Protein AF-A0A317XK92-F1 (afdb_monomer_lite)

Secondary structure (DSSP, 8-state):
----------------------------------------SSPPEETTS----SSS--HHHHHHHHTS--SEE-HHHHHHHH-SS-SSEE-HHHHHHHTTTTSHHHHHTSSSHHHHHHHHHHHHHHHHHHH-SSSSSSEEHHHHHHH-GGGS---TTS-TTSS---S-HHHHHIIIIIHHHS-STTTSSTTT--SHHHHHHHTTHHHHHHHHHHHHHHHHTPPPHHHHHHHHHHHHHHTPPP--TTGGGS-HHHHHHHHHHHHHHHTHHHHHHHT-SEEEEEETTEEEEEE-----PPP----TTS--SSPPPP-------------PPPPBTB-S--TT--HHHHHHHHHHHHHHHHHSPPTT-STTTTPPP-SHHHHTSTT--S-------------

Radius of gyration: 37.72 Å; chains: 1; bounding box: 77×84×161 Å

Organism: NCBI:txid1882483

InterPro domains:
  IPR002048 EF-hand domain [PF13499] (75-146)
  IPR002048 EF-hand domain [PS50222] (119-154)
  IPR002048 EF-hand domain [SM00054] (74-102)
  IPR002048 EF-hand domain [SM00054] (123-151)
  IPR002048 EF-hand domain [cd00051] (78-147)
  IPR011992 EF-hand domain pair [SSF47473] (63-146)
  IPR018247 EF-Hand 1, calcium-binding site [PS00018] (83-95)
  IPR018247 EF-Hand 1, calcium-binding site [PS00018] (132-144)
  IPR040250 Nucleobindin [PTHR19237] (43-331)
  IPR060466 SSP120-like, C-terminal domain [PF27909] (170-225)

Foldseek 3Di:
DDDDDDDDDDDDDDDDPPPPPPPPPPPPPPDPCPPFFDLPQFFAAEPPDDGDGPVPFFLLRVLCCQAVVHSYDYLLVSVVVLCPVVPQKHALVSLQQSFCLPPPVVCVPQPDVVSSVVVSVVQLVVLCVQQVPPPPSIHGSVSSNVSPRNSRDDDVVRPSVNTHDDDQPVVSCCRNPCVGQVVDPVCPDPVNQDDPSSVVCVVCVVVSVQVVQQVVCVVVVFDHPVVLVVQCVVCVVVVHHDDTPVNVVDDPVRNVVVVVVVVVVVCDDVNVQVPDQWDWDQDPVGIDIDGDDDDDDDDDDDPPVRHRPDDDDDDDDDDDDDDDDDDDDQQPPADQDDPPADPVNSVVQLVVLLVLLVVDDAALDDPCNPPDQDHSNSCNHHPRDSDDDPPPPDPPDDD

pLDDT: mean 70.02, std 20.14, range [25.73, 97.5]

Sequence (399 aa):
MALTTMRSRTSSPWLVLALLLVATASLPRTSAHEHGGELNEEPAEVAGYTPTDLEHESYIQRHMRTEHHIMAFNLGSAFALHDLDRNGILDRSEIEAIYGVHHSESKKHSANHEVHDEKANKIVAEVLRVMDKNGDGYVTKQEFIDAGPDGLPLFKEFNINSLGHHYDEESEFFVHHEEVYHNTPETQTDEAYNHKEDQEHFAKHSKIEEEEERRERKAEGLPTIEEDARLRKEAEARGEKYVSPYDAQLSDEEQKKAQIEHDLAQMGNAVREAEASQHVFKTPSGEHVVKEEQILFQDQEVDASGKPAHPAPGSSGATGTDAKSASEALPQGVADRVPGETEEGRRQRLMAAKEEASRRPSYGKGNKGFAYPKDDADRLKTGAPYKVSISTNRVDLFV

Structure (mmCIF, N/CA/C/O backbone):
data_AF-A0A317XK92-F1
#
_entry.id   AF-A0A317XK92-F1
#
loop_
_atom_site.group_PDB
_atom_site.id
_atom_site.type_symbol
_atom_site.label_atom_id
_atom_site.label_alt_id
_atom_site.label_comp_id
_atom_site.label_asym_id
_atom_site.label_entity_id
_atom_site.label_seq_id
_atom_site.pdbx_PDB_ins_code
_atom_site.Cartn_x
_atom_site.Cartn_y
_atom_site.Cartn_z
_atom_site.occupancy
_atom_site.B_iso_or_equiv
_atom_site.auth_seq_id
_atom_site.auth_comp_id
_atom_site.auth_asym_id
_atom_site.auth_atom_id
_atom_site.pdbx_PDB_model_num
ATOM 1 N N . MET A 1 1 ? 35.524 28.808 -84.044 1.00 39.16 1 MET A N 1
ATOM 2 C CA . MET A 1 1 ? 36.850 29.411 -83.753 1.00 39.16 1 MET A CA 1
ATOM 3 C C . MET A 1 1 ? 36.924 29.683 -82.253 1.00 39.16 1 MET A C 1
ATOM 5 O O . MET A 1 1 ? 35.857 29.958 -81.736 1.00 39.16 1 MET A O 1
ATOM 9 N N . ALA A 1 2 ? 38.111 29.596 -81.621 1.00 38.53 2 ALA A N 1
ATOM 10 C CA . ALA A 1 2 ? 38.470 30.033 -80.242 1.00 38.53 2 ALA A CA 1
ATOM 11 C C . ALA A 1 2 ? 37.451 29.736 -79.096 1.00 38.53 2 ALA A C 1
ATOM 13 O O . ALA A 1 2 ? 36.353 30.271 -79.100 1.00 38.53 2 ALA A O 1
ATOM 14 N N . LEU A 1 3 ? 37.683 28.902 -78.070 1.00 39.09 3 LEU A N 1
ATOM 15 C CA . LEU A 1 3 ? 38.906 28.401 -77.403 1.00 39.09 3 LEU A CA 1
ATOM 16 C C . LEU A 1 3 ? 39.656 29.476 -76.574 1.00 39.09 3 LEU A C 1
ATOM 18 O O . LEU A 1 3 ? 39.927 30.551 -77.097 1.00 39.09 3 LEU A O 1
ATOM 22 N N . THR A 1 4 ? 40.037 29.117 -75.331 1.00 41.81 4 THR A N 1
ATOM 23 C CA . THR A 1 4 ? 40.885 29.865 -74.355 1.00 41.81 4 THR A CA 1
ATOM 24 C C . THR A 1 4 ? 40.114 30.933 -73.540 1.00 41.81 4 THR A C 1
ATOM 26 O O . THR A 1 4 ? 39.594 31.870 -74.127 1.00 41.81 4 THR A O 1
ATOM 29 N N . THR A 1 5 ? 39.843 30.841 -72.222 1.00 46.81 5 THR A N 1
ATOM 30 C CA . THR A 1 5 ? 40.627 30.495 -70.996 1.00 46.81 5 THR A CA 1
ATOM 31 C C . THR A 1 5 ? 41.506 31.643 -70.470 1.00 46.81 5 THR A C 1
ATOM 33 O O . THR A 1 5 ? 42.410 32.049 -71.181 1.00 46.81 5 THR A O 1
ATOM 36 N N . MET A 1 6 ? 41.337 32.083 -69.203 1.00 45.22 6 MET A N 1
ATOM 37 C CA . MET A 1 6 ? 42.409 32.158 -68.170 1.00 45.22 6 MET A CA 1
ATOM 38 C C . MET A 1 6 ? 41.981 32.791 -66.821 1.00 45.22 6 MET A C 1
ATOM 40 O O . MET A 1 6 ? 40.926 33.402 -66.701 1.00 45.22 6 MET A O 1
ATOM 44 N N . ARG A 1 7 ? 42.821 32.577 -65.790 1.00 49.84 7 ARG A N 1
ATOM 45 C CA . ARG A 1 7 ? 42.700 33.028 -64.384 1.00 49.84 7 ARG A CA 1
ATOM 46 C C . ARG A 1 7 ? 43.635 34.208 -64.058 1.00 49.84 7 ARG A C 1
ATOM 48 O O . ARG A 1 7 ? 44.762 34.236 -64.543 1.00 49.84 7 ARG A O 1
ATOM 55 N N . SER A 1 8 ? 43.263 34.978 -63.037 1.00 48.78 8 SER A N 1
ATOM 56 C CA . SER A 1 8 ? 44.132 35.670 -62.057 1.00 48.78 8 SER A CA 1
ATOM 57 C C . SER A 1 8 ? 43.429 35.541 -60.677 1.00 48.78 8 SER A C 1
ATOM 59 O O . SER A 1 8 ? 42.204 35.562 -60.647 1.00 48.78 8 SER A O 1
ATOM 61 N N . ARG A 1 9 ? 44.014 35.227 -59.502 1.00 46.34 9 ARG A N 1
ATOM 62 C CA . ARG A 1 9 ? 45.386 35.281 -58.928 1.00 46.34 9 ARG A CA 1
ATOM 63 C C . ARG A 1 9 ? 45.874 36.733 -58.742 1.00 46.34 9 ARG A C 1
ATOM 65 O O . ARG A 1 9 ? 46.061 37.393 -59.750 1.00 46.34 9 ARG A O 1
ATOM 72 N N . THR A 1 10 ? 46.150 37.285 -57.553 1.00 40.97 10 THR A N 1
ATOM 73 C CA . THR A 1 10 ? 46.150 36.831 -56.128 1.00 40.97 10 THR A CA 1
ATOM 74 C C . THR A 1 10 ? 45.203 37.750 -55.285 1.00 40.97 10 THR A C 1
ATOM 76 O O . THR A 1 10 ? 44.350 38.379 -55.896 1.00 40.97 10 THR A O 1
ATOM 79 N N . SER A 1 11 ? 45.172 37.884 -53.942 1.00 39.41 11 SER A N 1
ATOM 80 C CA . SER A 1 11 ? 46.027 37.411 -52.824 1.00 39.41 11 SER A CA 1
ATOM 81 C C . SER A 1 11 ? 45.291 37.416 -51.464 1.00 39.41 11 SER A C 1
ATOM 83 O O . SER A 1 11 ? 44.433 38.259 -51.231 1.00 39.41 11 SER A O 1
ATOM 85 N N . SER A 1 12 ? 45.726 36.557 -50.537 1.00 41.78 12 SER A N 1
ATOM 86 C CA . SER A 1 12 ? 45.699 36.777 -49.068 1.00 41.78 12 SER A CA 1
ATOM 87 C C . SER A 1 12 ? 47.101 37.277 -48.620 1.00 41.78 12 SER A C 1
ATOM 89 O O . SER A 1 12 ? 47.974 37.328 -49.494 1.00 41.78 12 SER A O 1
ATOM 91 N N . PRO A 1 13 ? 47.410 37.570 -47.332 1.00 49.53 13 PRO A N 1
ATOM 92 C CA . PRO A 1 13 ? 46.566 37.563 -46.123 1.00 49.53 13 PRO A CA 1
ATOM 93 C C . PRO A 1 13 ? 46.707 38.814 -45.218 1.00 49.53 13 PRO A C 1
ATOM 95 O O . PRO A 1 13 ? 47.784 39.392 -45.123 1.00 49.53 13 PRO A O 1
ATOM 98 N N . TRP A 1 14 ? 45.675 39.149 -44.435 1.00 41.34 14 TRP A N 1
ATOM 99 C CA . TRP A 1 14 ? 45.835 39.923 -43.191 1.00 41.34 14 TRP A CA 1
ATOM 100 C C . TRP A 1 14 ? 44.927 39.349 -42.101 1.00 41.34 14 TRP A C 1
ATOM 102 O O . TRP A 1 14 ? 43.723 39.204 -42.308 1.00 41.34 14 TRP A O 1
ATOM 112 N N . LEU A 1 15 ? 45.509 39.012 -40.947 1.00 44.22 15 LEU A N 1
ATOM 113 C CA . LEU A 1 15 ? 44.744 38.690 -39.745 1.00 44.22 15 LEU A CA 1
ATOM 114 C C . LEU A 1 15 ? 44.159 39.987 -39.176 1.00 44.22 15 LEU A C 1
ATOM 116 O O . LEU A 1 15 ? 44.889 40.962 -39.002 1.00 44.22 15 LEU A O 1
ATOM 120 N N . VAL A 1 16 ? 42.887 39.958 -38.783 1.00 46.53 16 VAL A N 1
ATOM 121 C CA . VAL A 1 16 ? 42.349 40.893 -37.788 1.00 46.53 16 VAL A CA 1
ATOM 122 C C . VAL A 1 16 ? 41.988 40.076 -36.555 1.00 46.53 16 VAL A C 1
ATOM 124 O O . VAL A 1 16 ? 41.045 39.288 -36.563 1.00 46.53 16 VAL A O 1
ATOM 127 N N . LEU A 1 17 ? 42.799 40.230 -35.510 1.00 46.03 17 LEU A N 1
ATOM 128 C CA . LEU A 1 17 ? 42.672 39.522 -34.240 1.00 46.03 17 LEU A CA 1
ATOM 129 C C . LEU A 1 17 ? 41.509 40.109 -33.422 1.00 46.03 17 LEU A C 1
ATOM 131 O O . LEU A 1 17 ? 41.712 40.955 -32.553 1.00 46.03 17 LEU A O 1
ATOM 135 N N . ALA A 1 18 ? 40.287 39.656 -33.688 1.00 40.69 18 ALA A N 1
ATOM 136 C CA . ALA A 1 18 ? 39.121 39.972 -32.866 1.00 40.69 18 ALA A CA 1
ATOM 137 C C . ALA A 1 18 ? 39.044 39.020 -31.656 1.00 40.69 18 ALA A C 1
ATOM 139 O O . ALA A 1 18 ? 38.185 38.142 -31.600 1.00 40.69 18 ALA A O 1
ATOM 140 N N . LEU A 1 19 ? 39.961 39.177 -30.691 1.00 40.81 19 LEU A N 1
ATOM 141 C CA . LEU A 1 19 ? 39.950 38.426 -29.426 1.00 40.81 19 LEU A CA 1
ATOM 142 C C . LEU A 1 19 ? 38.844 38.957 -28.497 1.00 40.81 19 LEU A C 1
ATOM 144 O O . LEU A 1 19 ? 39.102 39.581 -27.469 1.00 40.81 19 LEU A O 1
ATOM 148 N N . LEU A 1 20 ? 37.591 38.752 -28.899 1.00 38.56 20 LEU A N 1
ATOM 149 C CA . LEU A 1 20 ? 36.427 39.177 -28.139 1.00 38.56 20 LEU A CA 1
ATOM 150 C C . LEU A 1 20 ? 36.193 38.163 -27.015 1.00 38.56 20 LEU A C 1
ATOM 152 O O . LEU A 1 20 ? 35.579 37.115 -27.212 1.00 38.56 20 LEU A O 1
ATOM 156 N N . LEU A 1 21 ? 36.734 38.483 -25.837 1.00 41.72 21 LEU A N 1
ATOM 157 C CA . LEU A 1 21 ? 36.486 37.775 -24.584 1.00 41.72 21 LEU A CA 1
ATOM 158 C C . LEU A 1 21 ? 34.999 37.899 -24.221 1.00 41.72 21 LEU A C 1
ATOM 160 O O . LEU A 1 21 ? 34.595 38.763 -23.444 1.00 41.72 21 LEU A O 1
ATOM 164 N N . VAL A 1 22 ? 34.176 37.015 -24.789 1.00 42.38 22 VAL A N 1
ATOM 165 C CA . VAL A 1 22 ? 32.838 36.735 -24.270 1.00 42.38 22 VAL A CA 1
ATOM 166 C C . VAL A 1 22 ? 33.040 35.995 -22.955 1.00 42.38 22 VAL A C 1
ATOM 168 O O . VAL A 1 22 ? 33.073 34.769 -22.902 1.00 42.38 22 VAL A O 1
ATOM 171 N N . ALA A 1 23 ? 33.224 36.768 -21.887 1.00 40.28 23 ALA A N 1
ATOM 172 C CA . ALA A 1 23 ? 33.078 36.271 -20.537 1.00 40.28 23 ALA A CA 1
ATOM 173 C C . ALA A 1 23 ? 31.611 35.862 -20.368 1.00 40.28 23 ALA A C 1
ATOM 175 O O . ALA A 1 23 ? 30.759 36.681 -20.021 1.00 40.28 23 ALA A O 1
ATOM 176 N N . THR A 1 24 ? 31.313 34.593 -20.651 1.00 42.81 24 THR A N 1
ATOM 177 C CA . THR A 1 24 ? 30.072 33.945 -20.237 1.00 42.81 24 THR A CA 1
ATOM 178 C C . THR A 1 24 ? 30.098 33.856 -18.719 1.00 42.81 24 THR A C 1
ATOM 180 O O . THR A 1 24 ? 30.455 32.832 -18.139 1.00 42.81 24 THR A O 1
ATOM 183 N N . ALA A 1 25 ? 29.760 34.969 -18.070 1.00 38.31 25 ALA A N 1
ATOM 184 C CA . ALA A 1 25 ? 29.325 34.957 -16.694 1.00 38.31 25 ALA A CA 1
ATOM 185 C C . ALA A 1 25 ? 28.071 34.086 -16.662 1.00 38.31 25 ALA A C 1
ATOM 187 O O . ALA A 1 25 ? 26.984 34.535 -17.034 1.00 38.31 25 ALA A O 1
ATOM 188 N N . SER A 1 26 ? 28.251 32.823 -16.278 1.00 44.94 26 SER A N 1
ATOM 189 C CA . SER A 1 26 ? 27.166 31.924 -15.918 1.00 44.94 26 SER A CA 1
ATOM 190 C C . SER A 1 26 ? 26.496 32.502 -14.680 1.00 44.94 26 SER A C 1
ATOM 192 O O . SER A 1 26 ? 26.807 32.122 -13.554 1.00 44.94 26 SER A O 1
ATOM 194 N N . LEU A 1 27 ? 25.608 33.474 -14.902 1.00 38.12 27 LEU A N 1
ATOM 195 C CA . LEU A 1 27 ? 24.597 33.847 -13.931 1.00 38.12 27 LEU A CA 1
ATOM 196 C C . LEU A 1 27 ? 23.916 32.535 -13.537 1.00 38.12 27 LEU A C 1
ATOM 198 O O . LEU A 1 27 ? 23.378 31.870 -14.432 1.00 38.12 27 LEU A O 1
ATOM 202 N N . PRO A 1 28 ? 23.970 32.116 -12.260 1.00 37.62 28 PRO A N 1
ATOM 203 C CA . PRO A 1 28 ? 23.174 30.982 -11.846 1.00 37.62 28 PRO A CA 1
ATOM 204 C C . PRO A 1 28 ? 21.730 31.332 -12.185 1.00 37.62 28 PRO A C 1
ATOM 206 O O . PRO A 1 28 ? 21.243 32.409 -11.827 1.00 37.62 28 PRO A O 1
ATOM 209 N N . ARG A 1 29 ? 21.047 30.441 -12.909 1.00 35.25 29 ARG A N 1
ATOM 210 C CA . ARG A 1 29 ? 19.592 30.491 -12.916 1.00 35.25 29 ARG A CA 1
ATOM 211 C C . ARG A 1 29 ? 19.187 30.248 -11.474 1.00 35.25 29 ARG A C 1
ATOM 213 O O . ARG A 1 29 ? 19.297 29.129 -10.989 1.00 35.25 29 ARG A O 1
ATOM 220 N N . THR A 1 30 ? 18.743 31.300 -10.799 1.00 33.91 30 THR A N 1
ATOM 221 C CA . THR A 1 30 ? 17.835 31.144 -9.674 1.00 33.91 30 THR A CA 1
ATOM 222 C C . THR A 1 30 ? 16.563 30.560 -10.269 1.00 33.91 30 THR A C 1
ATOM 224 O O . THR A 1 30 ? 15.698 31.302 -10.744 1.00 33.91 30 THR A O 1
ATOM 227 N N . SER A 1 31 ? 16.496 29.231 -10.337 1.00 35.94 31 SER A N 1
ATOM 228 C CA . SER A 1 31 ? 15.218 28.547 -10.458 1.00 35.94 31 SER A CA 1
ATOM 229 C C . SER A 1 31 ? 14.307 29.124 -9.379 1.00 35.94 31 SER A C 1
ATOM 231 O O . SER A 1 31 ? 14.748 29.345 -8.247 1.00 35.94 31 SER A O 1
ATOM 233 N N . ALA A 1 32 ? 13.051 29.401 -9.722 1.00 29.67 32 ALA A N 1
ATOM 234 C CA . ALA A 1 32 ? 12.052 29.441 -8.669 1.00 29.67 32 ALA A CA 1
ATOM 235 C C . ALA A 1 32 ? 12.095 28.059 -8.005 1.00 29.67 32 ALA A C 1
ATOM 237 O O . ALA A 1 32 ? 12.133 27.054 -8.716 1.00 29.67 32 ALA A O 1
ATOM 238 N N . HIS A 1 33 ? 12.178 28.016 -6.677 1.00 31.58 33 HIS A N 1
ATOM 239 C CA . HIS A 1 33 ? 12.138 26.759 -5.942 1.00 31.58 33 HIS A CA 1
ATOM 240 C C . HIS A 1 33 ? 10.698 26.235 -5.948 1.00 31.58 33 HIS A C 1
ATOM 242 O O . HIS A 1 33 ? 9.940 26.415 -5.000 1.00 31.58 33 HIS A O 1
ATOM 248 N N . GLU A 1 34 ? 10.327 25.629 -7.070 1.00 31.78 34 GLU A N 1
ATOM 249 C CA . GLU A 1 34 ? 9.269 24.633 -7.143 1.00 31.78 34 GLU A CA 1
ATOM 250 C C . GLU A 1 34 ? 9.804 23.414 -6.381 1.00 31.78 34 GLU A C 1
ATOM 252 O O . GLU A 1 34 ? 10.630 22.662 -6.896 1.00 31.78 34 GLU A O 1
ATOM 257 N N . HIS A 1 35 ? 9.441 23.311 -5.098 1.00 33.00 35 HIS A N 1
ATOM 258 C CA . HIS A 1 35 ? 9.853 22.224 -4.207 1.00 33.00 35 HIS A CA 1
ATOM 259 C C . HIS A 1 35 ? 9.080 20.944 -4.552 1.00 33.00 35 HIS A C 1
ATOM 261 O O . HIS A 1 35 ? 8.250 20.471 -3.784 1.00 33.00 35 HIS A O 1
ATOM 267 N N . GLY A 1 36 ? 9.355 20.382 -5.730 1.00 34.69 36 GLY A N 1
ATOM 268 C CA . GLY A 1 36 ? 9.019 18.991 -5.993 1.00 34.69 36 GLY A CA 1
ATOM 269 C C . GLY A 1 36 ? 9.806 18.108 -5.027 1.00 34.69 36 GLY A C 1
ATOM 270 O O . GLY A 1 36 ? 11.025 18.250 -4.937 1.00 34.69 36 GLY A O 1
ATOM 271 N N . GLY A 1 37 ? 9.116 17.237 -4.292 1.00 39.44 37 GLY A N 1
ATOM 272 C CA . GLY A 1 37 ? 9.767 16.262 -3.426 1.00 39.44 37 GLY A CA 1
ATOM 273 C C . GLY A 1 37 ? 10.653 15.325 -4.242 1.00 39.44 37 GLY A C 1
ATOM 274 O O . GLY A 1 37 ? 10.183 14.700 -5.195 1.00 39.44 37 GLY A O 1
ATOM 275 N N . GLU A 1 38 ? 11.934 15.232 -3.880 1.00 41.78 38 GLU A N 1
ATOM 276 C CA . GLU A 1 38 ? 12.875 14.281 -4.478 1.00 41.78 38 GLU A CA 1
ATOM 277 C C . GLU A 1 38 ? 12.538 12.857 -3.999 1.00 41.78 38 GLU A C 1
ATOM 279 O O . GLU A 1 38 ? 13.176 12.303 -3.104 1.00 41.78 38 GLU A O 1
ATOM 284 N N . LEU A 1 39 ? 11.545 12.230 -4.647 1.00 51.50 39 LEU A N 1
ATOM 285 C CA . LEU A 1 39 ? 11.563 10.777 -4.827 1.00 51.50 39 LEU A CA 1
ATOM 286 C C . LEU A 1 39 ? 12.951 10.396 -5.350 1.00 51.50 39 LEU A C 1
ATOM 288 O O . LEU A 1 39 ? 13.428 11.027 -6.292 1.00 51.50 39 LEU A O 1
ATOM 292 N N . ASN A 1 40 ? 13.571 9.363 -4.772 1.00 54.66 40 ASN A N 1
ATOM 293 C CA . ASN A 1 40 ? 14.912 8.918 -5.162 1.00 54.66 40 ASN A CA 1
ATOM 294 C C . ASN A 1 40 ? 15.031 8.820 -6.699 1.00 54.66 40 ASN A C 1
ATOM 296 O O . ASN A 1 40 ? 14.363 7.984 -7.315 1.00 54.66 40 ASN A O 1
ATOM 300 N N . GLU A 1 41 ? 15.876 9.667 -7.306 1.00 66.00 41 GLU A N 1
ATOM 301 C CA . GLU A 1 41 ? 16.053 9.757 -8.771 1.00 66.00 41 GLU A CA 1
ATOM 302 C C . GLU A 1 41 ? 16.786 8.538 -9.379 1.00 66.00 41 GLU A C 1
ATOM 304 O O . GLU A 1 41 ? 17.032 8.482 -10.583 1.00 66.00 41 GLU A O 1
ATOM 309 N N . GLU A 1 42 ? 17.119 7.541 -8.559 1.00 80.50 42 GLU A N 1
ATOM 310 C CA . GLU A 1 42 ? 17.791 6.303 -8.954 1.00 80.50 42 GLU A CA 1
ATOM 311 C C . GLU A 1 42 ? 16.765 5.150 -9.053 1.00 80.50 42 GLU A C 1
ATOM 313 O O . GLU A 1 42 ? 15.955 4.967 -8.136 1.00 80.50 42 GLU A O 1
ATOM 318 N N . PRO A 1 43 ? 16.765 4.341 -10.132 1.00 83.56 43 PRO A N 1
ATOM 319 C CA . PRO A 1 43 ? 15.888 3.176 -10.254 1.00 83.56 43 PRO A CA 1
ATOM 320 C C . PRO A 1 43 ? 16.298 2.063 -9.280 1.00 83.56 43 PRO A C 1
ATOM 322 O O . PRO A 1 43 ? 17.473 1.910 -8.947 1.00 83.56 43 PRO A O 1
ATOM 325 N N . ALA A 1 44 ? 15.347 1.221 -8.863 1.00 88.81 44 ALA A N 1
ATOM 326 C CA . ALA A 1 44 ? 15.651 0.144 -7.922 1.00 88.81 44 ALA A CA 1
ATOM 327 C C . ALA A 1 44 ? 16.591 -0.918 -8.528 1.00 88.81 44 ALA A C 1
ATOM 329 O O . ALA A 1 44 ? 16.432 -1.343 -9.679 1.00 88.81 44 ALA A O 1
ATOM 330 N N . GLU A 1 45 ? 17.552 -1.387 -7.731 1.00 92.44 45 GLU A N 1
ATOM 331 C CA . GLU A 1 45 ? 18.512 -2.420 -8.119 1.00 92.44 45 GLU A CA 1
ATOM 332 C C . GLU A 1 45 ? 17.896 -3.827 -8.048 1.00 92.44 45 GLU A C 1
ATOM 334 O O . GLU A 1 45 ? 17.363 -4.247 -7.016 1.00 92.44 45 GLU A O 1
ATOM 339 N N . VAL A 1 46 ? 18.050 -4.608 -9.125 1.00 94.69 46 VAL A N 1
ATOM 340 C CA . VAL A 1 46 ? 17.674 -6.031 -9.154 1.00 94.69 46 VAL A CA 1
ATOM 341 C C . VAL A 1 46 ? 18.930 -6.894 -9.104 1.00 94.69 46 VAL A C 1
ATOM 343 O O . VAL A 1 46 ? 19.719 -6.935 -10.050 1.00 94.69 46 VAL A O 1
ATOM 346 N N . ALA A 1 47 ? 19.116 -7.622 -8.005 1.00 93.62 47 ALA A N 1
ATOM 347 C CA . ALA A 1 47 ? 20.297 -8.447 -7.779 1.00 93.62 47 ALA A CA 1
ATOM 348 C C . ALA A 1 47 ? 20.507 -9.475 -8.908 1.00 93.62 47 ALA A C 1
ATOM 350 O O . ALA A 1 47 ? 19.662 -10.338 -9.149 1.00 93.62 47 ALA A O 1
ATOM 351 N N . GLY A 1 48 ? 21.665 -9.393 -9.569 1.00 90.19 48 GLY A N 1
ATOM 352 C CA . GLY A 1 48 ? 22.039 -10.238 -10.710 1.00 90.19 48 GLY A CA 1
ATOM 353 C C . GLY A 1 48 ? 21.882 -9.576 -12.085 1.00 90.19 48 GLY A C 1
ATOM 354 O O . GLY A 1 48 ? 22.381 -10.127 -13.064 1.00 90.19 48 GLY A O 1
ATOM 355 N N . TYR A 1 49 ? 21.263 -8.395 -12.158 1.00 90.31 49 TYR A N 1
ATOM 356 C CA . TYR A 1 49 ? 21.075 -7.621 -13.387 1.00 90.31 49 TYR A CA 1
ATOM 357 C C . TYR A 1 49 ? 21.925 -6.342 -13.371 1.00 90.31 49 TYR A C 1
ATOM 359 O O . TYR A 1 49 ? 22.479 -5.951 -12.343 1.00 90.31 49 TYR A O 1
ATOM 367 N N . THR A 1 50 ? 22.083 -5.704 -14.530 1.00 84.56 50 THR A N 1
ATOM 368 C CA . THR A 1 50 ? 22.734 -4.391 -14.632 1.00 84.56 50 THR A CA 1
ATOM 369 C C . THR A 1 50 ? 21.768 -3.283 -14.209 1.00 84.56 50 THR A C 1
ATOM 371 O O . THR A 1 50 ? 20.635 -3.309 -14.695 1.00 84.56 50 THR A O 1
ATOM 374 N N . PRO A 1 51 ? 22.194 -2.293 -13.401 1.00 79.25 51 PRO A N 1
ATOM 375 C CA . PRO A 1 51 ? 21.401 -1.092 -13.154 1.00 79.25 51 PRO A CA 1
ATOM 376 C C . PRO A 1 51 ? 20.974 -0.411 -14.460 1.00 79.25 51 PRO A C 1
ATOM 378 O O . PRO A 1 51 ? 21.748 -0.348 -15.422 1.00 79.25 51 PRO A O 1
ATOM 381 N N . THR A 1 52 ? 19.736 0.071 -14.480 1.00 79.81 52 THR A N 1
ATOM 382 C CA . THR A 1 52 ? 19.147 0.879 -15.555 1.00 79.81 52 THR A CA 1
ATOM 383 C C . THR A 1 52 ? 19.252 2.369 -15.202 1.00 79.81 52 THR A C 1
ATOM 385 O O . THR A 1 52 ? 19.837 2.727 -14.184 1.00 79.81 52 THR A O 1
ATOM 388 N N . ASP A 1 53 ? 18.672 3.240 -16.024 1.00 83.69 53 ASP A N 1
ATOM 389 C CA . ASP A 1 53 ? 18.219 4.572 -15.598 1.00 83.69 53 ASP A CA 1
ATOM 390 C C . ASP A 1 53 ? 16.685 4.557 -15.391 1.00 83.69 53 ASP A C 1
ATOM 392 O O . ASP A 1 53 ? 16.054 3.508 -15.562 1.00 83.69 53 ASP A O 1
ATOM 396 N N . LEU A 1 54 ? 16.081 5.690 -15.010 1.00 79.31 54 LEU A N 1
ATOM 397 C CA . LEU A 1 54 ? 14.625 5.812 -14.821 1.00 79.31 54 LEU A CA 1
ATOM 398 C C . LEU A 1 54 ? 13.804 5.749 -16.126 1.00 79.31 54 LEU A C 1
ATOM 400 O O . LEU A 1 54 ? 12.634 5.379 -16.079 1.00 79.31 54 LEU A O 1
ATOM 404 N N . GLU A 1 55 ? 14.366 6.095 -17.292 1.00 80.50 55 GLU A N 1
ATOM 405 C CA . GLU A 1 55 ? 13.646 5.976 -18.575 1.00 80.50 55 GLU A CA 1
ATOM 406 C C . GLU A 1 55 ? 13.573 4.514 -19.052 1.00 80.50 55 GLU A C 1
ATOM 408 O O . GLU A 1 55 ? 12.658 4.142 -19.796 1.00 80.50 55 GLU A O 1
ATOM 413 N N . HIS A 1 56 ? 14.527 3.691 -18.609 1.00 84.81 56 HIS A N 1
ATOM 414 C CA . HIS A 1 56 ? 14.692 2.288 -18.985 1.00 84.81 56 HIS A CA 1
ATOM 415 C C . HIS A 1 56 ? 14.446 1.299 -17.829 1.00 84.81 56 HIS A C 1
ATOM 417 O O . HIS A 1 56 ? 14.750 0.117 -17.988 1.00 84.81 56 HIS A O 1
ATOM 423 N N . GLU A 1 57 ? 13.907 1.733 -16.682 1.00 87.38 57 GLU A N 1
ATOM 424 C CA . GLU A 1 57 ? 13.555 0.816 -15.588 1.00 87.38 57 GLU A CA 1
ATOM 425 C C . GLU A 1 57 ? 12.384 -0.104 -15.981 1.00 87.38 57 GLU A C 1
ATOM 427 O O . GLU A 1 57 ? 11.384 0.315 -16.579 1.00 87.38 57 GLU A O 1
ATOM 432 N N . SER A 1 58 ? 12.499 -1.385 -15.633 1.00 90.69 58 SER A N 1
ATOM 433 C CA . SER A 1 58 ? 11.424 -2.361 -15.831 1.00 90.69 58 SER A CA 1
ATOM 434 C C . SER A 1 58 ? 10.201 -2.051 -14.956 1.00 90.69 58 SER A C 1
ATOM 436 O O . SER A 1 58 ? 10.289 -1.330 -13.957 1.00 90.69 58 SER A O 1
ATOM 438 N N . TYR A 1 59 ? 9.042 -2.639 -15.286 1.00 90.69 59 TYR A N 1
ATOM 439 C CA . TYR A 1 59 ? 7.833 -2.471 -14.471 1.00 90.69 59 TYR A CA 1
ATOM 440 C C . TYR A 1 59 ? 8.073 -2.859 -13.006 1.00 90.69 59 TYR A C 1
ATOM 442 O O . TYR A 1 59 ? 7.711 -2.096 -12.114 1.00 90.69 59 TYR A O 1
ATOM 450 N N . ILE A 1 60 ? 8.726 -4.004 -12.758 1.00 91.00 60 ILE A N 1
ATOM 451 C CA . ILE A 1 60 ? 8.960 -4.483 -11.391 1.00 91.00 60 ILE A CA 1
ATOM 452 C C . ILE A 1 60 ? 9.935 -3.585 -10.622 1.00 91.00 60 ILE A C 1
ATOM 454 O O . ILE A 1 60 ? 9.742 -3.388 -9.430 1.00 91.00 60 ILE A O 1
ATOM 458 N N . GLN A 1 61 ? 10.941 -2.993 -11.279 1.00 91.38 61 GLN A N 1
ATOM 459 C CA . GLN A 1 61 ? 11.817 -2.015 -10.624 1.00 91.38 61 GLN A CA 1
ATOM 460 C C . GLN A 1 61 ? 11.031 -0.798 -10.156 1.00 91.38 61 GLN A C 1
ATOM 462 O O . GLN A 1 61 ? 11.140 -0.443 -8.985 1.00 91.38 61 GLN A O 1
ATOM 467 N N . ARG A 1 62 ? 10.197 -0.208 -11.026 1.00 87.12 62 ARG A N 1
ATOM 468 C CA . ARG A 1 62 ? 9.373 0.937 -10.630 1.00 87.12 62 ARG A CA 1
ATOM 469 C C . ARG A 1 62 ? 8.409 0.569 -9.512 1.00 87.12 62 ARG A C 1
ATOM 471 O O . ARG A 1 62 ? 8.418 1.239 -8.498 1.00 87.12 62 ARG A O 1
ATOM 478 N N . HIS A 1 63 ? 7.637 -0.502 -9.670 1.00 87.38 63 HIS A N 1
ATOM 479 C CA . HIS A 1 63 ? 6.653 -0.962 -8.685 1.00 87.38 63 HIS A CA 1
ATOM 480 C C . HIS A 1 63 ? 7.286 -1.185 -7.295 1.00 87.38 63 HIS A C 1
ATOM 482 O O . HIS A 1 63 ? 6.856 -0.597 -6.303 1.00 87.38 63 HIS A O 1
ATOM 488 N N . MET A 1 64 ? 8.401 -1.927 -7.222 1.00 87.75 64 MET A N 1
ATOM 489 C CA . MET A 1 64 ? 9.141 -2.108 -5.966 1.00 87.75 64 MET A CA 1
ATOM 490 C C . MET A 1 64 ? 9.702 -0.783 -5.410 1.00 87.75 64 MET A C 1
ATOM 492 O O . MET A 1 64 ? 9.756 -0.615 -4.191 1.00 87.75 64 MET A O 1
ATOM 496 N N . ARG A 1 65 ? 10.096 0.160 -6.280 1.00 87.06 65 ARG A N 1
ATOM 497 C CA . ARG A 1 65 ? 10.618 1.487 -5.915 1.00 87.06 65 ARG A CA 1
ATOM 498 C C . ARG A 1 65 ? 9.538 2.435 -5.396 1.00 87.06 65 ARG A C 1
ATOM 500 O O . ARG A 1 65 ? 9.794 3.116 -4.413 1.00 87.06 65 ARG A O 1
ATOM 507 N N . THR A 1 66 ? 8.382 2.512 -6.052 1.00 78.06 66 THR A N 1
ATOM 508 C CA . THR A 1 66 ? 7.352 3.535 -5.805 1.00 78.06 66 THR A CA 1
ATOM 509 C C . THR A 1 66 ? 6.266 3.099 -4.839 1.00 78.06 66 THR A C 1
ATOM 511 O O . THR A 1 66 ? 5.690 3.965 -4.204 1.00 78.06 66 THR A O 1
ATOM 514 N N . GLU A 1 67 ? 5.983 1.799 -4.721 1.00 77.88 67 GLU A N 1
ATOM 515 C CA . GLU A 1 67 ? 4.859 1.298 -3.909 1.00 77.88 67 GLU A CA 1
ATOM 516 C C . GLU A 1 67 ? 5.322 0.546 -2.658 1.00 77.88 67 GLU A C 1
ATOM 518 O O . GLU A 1 67 ? 4.699 0.635 -1.607 1.00 77.88 67 GLU A O 1
ATOM 523 N N . HIS A 1 68 ? 6.454 -0.162 -2.747 1.00 81.81 68 HIS A N 1
ATOM 524 C CA . HIS A 1 68 ? 7.046 -0.881 -1.607 1.00 81.81 68 HIS A CA 1
ATOM 525 C C . HIS A 1 68 ? 8.209 -0.119 -0.953 1.00 81.81 68 HIS A C 1
ATOM 527 O O . HIS A 1 68 ? 8.745 -0.577 0.053 1.00 81.81 68 HIS A O 1
ATOM 533 N N . HIS A 1 69 ? 8.655 0.996 -1.547 1.00 82.19 69 HIS A N 1
ATOM 534 C CA . HIS A 1 69 ? 9.861 1.751 -1.163 1.00 82.19 69 HIS A CA 1
ATOM 535 C C . HIS A 1 69 ? 11.150 0.891 -1.042 1.00 82.19 69 HIS A C 1
ATOM 537 O O . HIS A 1 69 ? 12.116 1.250 -0.365 1.00 82.19 69 HIS A O 1
ATOM 543 N N . ILE A 1 70 ? 11.224 -0.235 -1.768 1.00 86.44 70 ILE A N 1
ATOM 544 C CA . ILE A 1 70 ? 12.372 -1.155 -1.788 1.00 86.44 70 ILE A CA 1
ATOM 545 C C . ILE A 1 70 ? 13.302 -0.811 -2.960 1.00 86.44 70 ILE A C 1
ATOM 547 O O . ILE A 1 70 ? 13.128 -1.265 -4.091 1.00 86.44 70 ILE A O 1
ATOM 551 N N . MET A 1 71 ? 14.356 -0.048 -2.657 1.00 89.44 71 MET A N 1
ATOM 552 C CA . MET A 1 71 ? 15.380 0.376 -3.629 1.00 89.44 71 MET A CA 1
ATOM 553 C C . MET A 1 71 ? 16.319 -0.753 -4.100 1.00 89.44 71 MET A C 1
ATOM 555 O O . MET A 1 71 ? 17.060 -0.562 -5.058 1.00 89.44 71 MET A O 1
ATOM 559 N N . ALA A 1 72 ? 16.336 -1.916 -3.438 1.00 92.06 72 ALA A N 1
ATOM 560 C CA . ALA A 1 72 ? 17.195 -3.044 -3.811 1.00 92.06 72 ALA A CA 1
ATOM 561 C C . ALA A 1 72 ? 16.551 -4.391 -3.449 1.00 92.06 72 ALA A C 1
ATOM 563 O O . ALA A 1 72 ? 16.224 -4.642 -2.287 1.00 92.06 72 ALA A O 1
ATOM 564 N N . PHE A 1 73 ? 16.385 -5.280 -4.431 1.00 94.38 73 PHE A N 1
ATOM 565 C CA . PHE A 1 73 ? 15.699 -6.565 -4.256 1.00 94.38 73 PHE A CA 1
ATOM 566 C C . PHE A 1 73 ? 16.265 -7.675 -5.153 1.00 94.38 73 PHE A C 1
ATOM 568 O O . PHE A 1 73 ? 17.193 -7.479 -5.932 1.00 94.38 73 PHE A O 1
ATOM 575 N N . ASN A 1 74 ? 15.704 -8.881 -5.050 1.00 95.81 74 ASN A N 1
ATOM 576 C CA . ASN A 1 74 ? 15.877 -9.937 -6.048 1.00 95.81 74 ASN A CA 1
ATOM 577 C C . ASN A 1 74 ? 14.501 -10.427 -6.519 1.00 95.81 74 ASN A C 1
ATOM 579 O O . ASN A 1 74 ? 13.527 -10.350 -5.770 1.00 95.81 74 ASN A O 1
ATOM 583 N N . LEU A 1 75 ? 14.402 -10.970 -7.735 1.00 95.31 75 LEU A N 1
ATOM 584 C CA . LEU A 1 75 ? 13.116 -11.428 -8.288 1.00 95.31 75 LEU A CA 1
ATOM 585 C C . LEU A 1 75 ? 12.425 -12.475 -7.391 1.00 95.31 75 LEU A C 1
ATOM 587 O O . LEU A 1 75 ? 11.203 -12.501 -7.291 1.00 95.31 75 LEU A O 1
ATOM 591 N N . GLY A 1 76 ? 13.199 -13.280 -6.656 1.00 94.00 76 GLY A N 1
ATOM 592 C CA . GLY A 1 76 ? 12.685 -14.248 -5.688 1.00 94.00 76 GLY A CA 1
ATOM 593 C C . GLY A 1 76 ? 12.138 -13.651 -4.382 1.00 94.00 76 GLY A C 1
ATOM 594 O O . GLY A 1 76 ? 11.390 -14.351 -3.696 1.00 94.00 76 GLY A O 1
ATOM 595 N N . SER A 1 77 ? 12.468 -12.401 -4.033 1.00 93.81 77 SER A N 1
ATOM 596 C CA . SER A 1 77 ? 11.828 -11.654 -2.939 1.00 93.81 77 SER A CA 1
ATOM 597 C C . SER A 1 77 ? 10.657 -10.809 -3.434 1.00 93.81 77 SER A C 1
ATOM 599 O O . SER A 1 77 ? 9.639 -10.784 -2.758 1.00 93.81 77 SER A O 1
ATOM 601 N N . ALA A 1 78 ? 10.755 -10.209 -4.627 1.00 92.50 78 ALA A N 1
ATOM 602 C CA . ALA A 1 78 ? 9.629 -9.520 -5.264 1.00 92.50 78 ALA A CA 1
ATOM 603 C C . ALA A 1 78 ? 8.437 -10.469 -5.476 1.00 92.50 78 ALA A C 1
ATOM 605 O O . ALA A 1 78 ? 7.322 -10.145 -5.084 1.00 92.50 78 ALA A O 1
ATOM 606 N N . PHE A 1 79 ? 8.682 -11.686 -5.976 1.00 95.12 79 PHE A N 1
ATOM 607 C CA . PHE A 1 79 ? 7.662 -12.738 -6.047 1.00 95.12 79 PHE A CA 1
ATOM 608 C C . PHE A 1 79 ? 7.021 -13.020 -4.677 1.00 95.12 79 PHE A C 1
ATOM 610 O O . PHE A 1 79 ? 5.807 -13.077 -4.554 1.00 95.12 79 PHE A O 1
ATOM 617 N N . ALA A 1 80 ? 7.834 -13.157 -3.623 1.00 92.69 80 ALA A N 1
ATOM 618 C CA . ALA A 1 80 ? 7.370 -13.554 -2.288 1.00 92.69 80 ALA A CA 1
ATOM 619 C C . ALA A 1 80 ? 6.635 -12.448 -1.499 1.00 92.69 80 ALA A C 1
ATOM 621 O O . ALA A 1 80 ? 6.213 -12.698 -0.371 1.00 92.69 80 ALA A O 1
ATOM 622 N N . LEU A 1 81 ? 6.521 -11.242 -2.064 1.00 89.75 81 LEU A N 1
ATOM 623 C CA . LEU A 1 81 ? 5.659 -10.164 -1.566 1.00 89.75 81 LEU A CA 1
ATOM 624 C C . LEU A 1 81 ? 4.285 -10.149 -2.261 1.00 89.75 81 LEU A C 1
ATOM 626 O O . LEU A 1 81 ? 3.349 -9.573 -1.717 1.00 89.75 81 LEU A O 1
ATOM 630 N N . HIS A 1 82 ? 4.164 -10.806 -3.420 1.00 92.31 82 HIS A N 1
ATOM 631 C CA . HIS A 1 82 ? 2.964 -10.817 -4.268 1.00 92.31 82 HIS A CA 1
ATOM 632 C C . HIS A 1 82 ? 2.281 -12.190 -4.370 1.00 92.31 82 HIS A C 1
ATOM 634 O O . HIS A 1 82 ? 1.142 -12.267 -4.809 1.00 92.31 82 HIS A O 1
ATOM 640 N N . ASP A 1 83 ? 2.965 -13.243 -3.922 1.00 90.25 83 ASP A N 1
ATOM 641 C CA . ASP A 1 83 ? 2.438 -14.547 -3.495 1.00 90.25 83 ASP A CA 1
ATOM 642 C C . ASP A 1 83 ? 1.707 -14.334 -2.150 1.00 90.25 83 ASP A C 1
ATOM 644 O O . ASP A 1 83 ? 2.282 -14.495 -1.065 1.00 90.25 83 ASP A O 1
ATOM 648 N N . LEU A 1 84 ? 0.473 -13.814 -2.224 1.00 83.06 84 LEU A N 1
ATOM 649 C CA . LEU A 1 84 ? -0.277 -13.234 -1.102 1.00 83.06 84 LEU A CA 1
ATOM 650 C C . LEU A 1 84 ? -0.795 -14.313 -0.145 1.00 83.06 84 LEU A C 1
ATOM 652 O O . LEU A 1 84 ? -0.716 -14.141 1.076 1.00 83.06 84 LEU A O 1
ATOM 656 N N . ASP A 1 85 ? -1.301 -15.429 -0.680 1.00 84.38 85 ASP A N 1
ATOM 657 C CA . ASP A 1 85 ? -1.743 -16.580 0.126 1.00 84.38 85 ASP A CA 1
ATOM 658 C C . ASP A 1 85 ? -0.587 -17.541 0.496 1.00 84.38 85 ASP A C 1
ATOM 660 O O . ASP A 1 85 ? -0.732 -18.361 1.411 1.00 84.38 85 ASP A O 1
ATOM 664 N N . ARG A 1 86 ? 0.583 -17.365 -0.143 1.00 91.25 86 ARG A N 1
ATOM 665 C CA . ARG A 1 86 ? 1.837 -18.120 0.040 1.00 91.25 86 ARG A CA 1
ATOM 666 C C . ARG A 1 86 ? 1.801 -19.548 -0.513 1.00 91.25 86 ARG A C 1
ATOM 668 O O . ARG A 1 86 ? 2.471 -20.439 0.025 1.00 91.25 86 ARG A O 1
ATOM 675 N N . ASN A 1 87 ? 1.023 -19.779 -1.568 1.00 91.94 87 ASN A N 1
ATOM 676 C CA . ASN A 1 87 ? 0.932 -21.053 -2.279 1.00 91.94 87 ASN A CA 1
ATOM 677 C C . ASN A 1 87 ? 2.132 -21.333 -3.224 1.00 91.94 87 ASN A C 1
ATOM 679 O O . ASN A 1 87 ? 2.380 -22.501 -3.542 1.00 91.94 87 ASN A O 1
ATOM 683 N N . GLY A 1 88 ? 2.914 -20.316 -3.619 1.00 92.88 88 GLY A N 1
ATOM 684 C CA . GLY A 1 88 ? 4.101 -20.447 -4.479 1.00 92.88 88 GLY A CA 1
ATOM 685 C C . GLY A 1 88 ? 3.882 -20.268 -5.993 1.00 92.88 88 GLY A C 1
ATOM 686 O O . GLY A 1 88 ? 4.820 -20.497 -6.772 1.00 92.88 88 GLY A O 1
ATOM 687 N N . ILE A 1 89 ? 2.688 -19.850 -6.412 1.00 95.00 89 ILE A N 1
ATOM 688 C CA . ILE A 1 89 ? 2.341 -19.341 -7.749 1.00 95.00 89 ILE A CA 1
ATOM 689 C C . ILE A 1 89 ? 1.825 -17.895 -7.626 1.00 95.00 89 ILE A C 1
ATOM 691 O O . ILE A 1 89 ? 1.522 -17.444 -6.532 1.00 95.00 89 ILE A O 1
ATOM 695 N N . LEU A 1 90 ? 1.750 -17.166 -8.740 1.00 93.62 90 LEU A N 1
ATOM 696 C CA . LEU A 1 90 ? 0.919 -15.967 -8.856 1.00 93.62 90 LEU A CA 1
ATOM 697 C C . LEU A 1 90 ? -0.308 -16.327 -9.691 1.00 93.62 90 LEU A C 1
ATOM 699 O O . LEU A 1 90 ? -0.180 -16.795 -10.831 1.00 93.62 90 LEU A O 1
ATOM 703 N N . ASP A 1 91 ? -1.483 -16.129 -9.111 1.00 93.81 91 ASP A N 1
ATOM 704 C CA . ASP A 1 91 ? -2.777 -16.355 -9.741 1.00 93.81 91 ASP A CA 1
ATOM 705 C C . ASP A 1 91 ? -3.308 -15.093 -10.454 1.00 93.81 91 ASP A C 1
ATOM 707 O O . ASP A 1 91 ? -2.680 -14.030 -10.470 1.00 93.81 91 ASP A O 1
ATOM 711 N N . ARG A 1 92 ? -4.478 -15.201 -11.098 1.00 93.44 92 ARG A N 1
ATOM 712 C CA . ARG A 1 92 ? -5.120 -14.070 -11.785 1.00 93.44 92 ARG A CA 1
ATOM 713 C C . ARG A 1 92 ? -5.298 -12.850 -10.869 1.00 93.44 92 ARG A C 1
ATOM 715 O O . ARG A 1 92 ? -5.100 -11.728 -11.330 1.00 93.44 92 ARG A O 1
ATOM 722 N N . SER A 1 93 ? -5.734 -13.052 -9.629 1.00 87.50 93 SER A N 1
ATOM 723 C CA . SER A 1 93 ? -6.021 -11.972 -8.683 1.00 87.50 93 SER A CA 1
ATOM 724 C C . SER A 1 93 ? -4.749 -11.298 -8.172 1.00 87.50 93 SER A C 1
ATOM 726 O O . SER A 1 93 ? -4.728 -10.079 -8.019 1.00 87.50 93 SER A O 1
ATOM 728 N N . GLU A 1 94 ? -3.666 -12.057 -8.012 1.00 88.88 94 GLU A N 1
ATOM 729 C CA . GLU A 1 94 ? -2.349 -11.543 -7.623 1.00 88.88 94 GLU A CA 1
ATOM 730 C C . GLU A 1 94 ? -1.690 -10.772 -8.776 1.00 88.88 94 GLU A C 1
ATOM 732 O O . GLU A 1 94 ? -1.172 -9.674 -8.573 1.00 88.88 94 GLU A O 1
ATOM 737 N N . ILE A 1 95 ? -1.817 -11.256 -10.017 1.00 91.62 95 ILE A N 1
ATOM 738 C CA . ILE A 1 95 ? -1.431 -10.498 -11.220 1.00 91.62 95 ILE A CA 1
ATOM 739 C C . ILE A 1 95 ? -2.255 -9.202 -11.342 1.00 91.62 95 ILE A C 1
ATOM 741 O O . ILE A 1 95 ? -1.712 -8.154 -11.687 1.00 91.62 95 ILE A O 1
ATOM 745 N N . GLU A 1 96 ? -3.554 -9.230 -11.036 1.00 87.38 96 GLU A N 1
ATOM 746 C CA . GLU A 1 96 ? -4.390 -8.021 -11.002 1.00 87.38 96 GLU A CA 1
ATOM 747 C C . GLU A 1 96 ? -4.017 -7.066 -9.849 1.00 87.38 96 GLU A C 1
ATOM 749 O O . GLU A 1 96 ? -4.158 -5.851 -10.006 1.00 87.38 96 GLU A O 1
ATOM 754 N N . ALA A 1 97 ? -3.492 -7.573 -8.728 1.00 83.44 97 ALA A N 1
ATOM 755 C CA . ALA A 1 97 ? -2.997 -6.764 -7.613 1.00 83.44 97 ALA A CA 1
ATOM 756 C C . ALA A 1 97 ? -1.675 -6.045 -7.947 1.00 83.44 97 ALA A C 1
ATOM 758 O O . ALA A 1 97 ? -1.588 -4.839 -7.738 1.00 83.44 97 ALA A O 1
ATOM 759 N N . ILE A 1 98 ? -0.706 -6.738 -8.563 1.00 86.88 98 ILE A N 1
ATOM 760 C CA . ILE A 1 98 ? 0.591 -6.182 -9.027 1.00 86.88 98 ILE A CA 1
ATOM 761 C C . ILE A 1 98 ? 0.418 -4.996 -10.004 1.00 86.88 98 ILE A C 1
ATOM 763 O O . ILE A 1 98 ? 1.310 -4.162 -10.151 1.00 86.88 98 ILE A O 1
ATOM 767 N N . TYR A 1 99 ? -0.729 -4.919 -10.685 1.00 84.94 99 TYR A N 1
ATOM 768 C CA . TYR A 1 99 ? -1.093 -3.831 -11.602 1.00 84.94 99 TYR A CA 1
ATOM 769 C C . TYR A 1 99 ? -2.156 -2.869 -11.047 1.00 84.94 99 TYR A C 1
ATOM 771 O O . TYR A 1 99 ? -2.779 -2.122 -11.814 1.00 84.94 99 TYR A O 1
ATO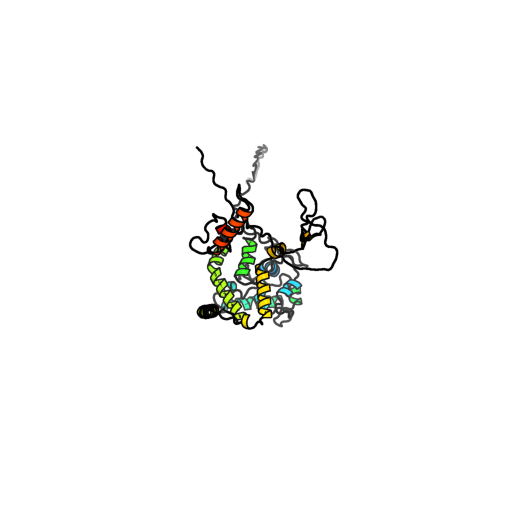M 779 N N . GLY A 1 100 ? -2.422 -2.910 -9.734 1.00 78.50 100 GLY A N 1
ATOM 780 C CA . GLY A 1 100 ? -3.382 -2.037 -9.054 1.00 78.50 100 GLY A CA 1
ATOM 781 C C . GLY A 1 100 ? -4.784 -2.073 -9.660 1.00 78.50 100 GLY A C 1
ATOM 782 O O . GLY A 1 100 ? -5.538 -1.104 -9.539 1.00 78.50 100 GLY A O 1
ATOM 783 N N . VAL A 1 101 ? -5.141 -3.155 -10.367 1.00 76.44 101 VAL A N 1
ATOM 784 C CA . VAL A 1 101 ? -6.312 -3.202 -11.254 1.00 76.44 101 VAL A CA 1
ATOM 785 C C . VAL A 1 101 ? -7.562 -2.848 -10.473 1.00 76.44 101 VAL A C 1
ATOM 787 O O . VAL A 1 101 ? -8.326 -1.996 -10.914 1.00 76.44 101 VAL A O 1
ATOM 790 N N . HIS A 1 102 ? -7.720 -3.420 -9.281 1.00 68.44 102 HIS A N 1
ATOM 791 C CA . HIS A 1 102 ? -8.902 -3.246 -8.443 1.00 68.44 102 HIS A CA 1
ATOM 792 C C . HIS A 1 102 ? -8.910 -1.990 -7.566 1.00 68.44 102 HIS A C 1
ATOM 794 O O . HIS A 1 102 ? -9.884 -1.816 -6.828 1.00 68.44 102 HIS A O 1
ATOM 800 N N . HIS A 1 103 ? -7.898 -1.119 -7.640 1.00 67.81 103 HIS A N 1
ATOM 801 C CA . HIS A 1 103 ? -7.847 0.089 -6.814 1.00 67.81 103 HIS A CA 1
ATOM 802 C C . HIS A 1 103 ? -8.980 1.080 -7.139 1.00 67.81 103 HIS A C 1
ATOM 804 O O . HIS A 1 103 ? -9.551 1.068 -8.237 1.00 67.81 103 HIS A O 1
ATOM 810 N N . SER A 1 104 ? -9.309 1.957 -6.186 1.00 61.50 104 SER A N 1
ATOM 811 C CA . SER A 1 104 ? -10.383 2.934 -6.322 1.00 61.50 104 SER A CA 1
ATOM 812 C C . SER A 1 104 ? -10.137 3.885 -7.496 1.00 61.50 104 SER A C 1
ATOM 814 O O . SER A 1 104 ? -11.057 4.082 -8.280 1.00 61.50 104 SER A O 1
ATOM 816 N N . GLU A 1 105 ? -8.917 4.394 -7.708 1.00 59.09 105 GLU A N 1
ATOM 817 C CA . GLU A 1 105 ? -8.597 5.275 -8.849 1.00 59.09 105 GLU A CA 1
ATOM 818 C C . GLU A 1 105 ? -8.594 4.532 -10.192 1.00 59.09 105 GLU A C 1
ATOM 820 O O . GLU A 1 105 ? -9.176 5.010 -11.167 1.00 59.09 105 GLU A O 1
ATOM 825 N N . SER A 1 106 ? -8.090 3.294 -10.240 1.00 59.12 106 SER A N 1
ATOM 826 C CA . SER A 1 106 ? -8.227 2.425 -11.421 1.00 59.12 106 SER A CA 1
ATOM 827 C C . SER A 1 106 ? -9.707 2.196 -11.794 1.00 59.12 106 SER A C 1
ATOM 829 O O . SER A 1 106 ? -10.061 2.162 -12.979 1.00 59.12 106 SER A O 1
ATOM 831 N N . LYS A 1 107 ? -10.600 2.117 -10.796 1.00 61.66 107 LYS A N 1
ATOM 832 C CA . LYS A 1 107 ? -12.062 2.050 -10.972 1.00 61.66 107 LYS A CA 1
ATOM 833 C C . LYS A 1 107 ? -12.678 3.403 -11.352 1.00 61.66 107 LYS A C 1
ATOM 835 O O . LYS A 1 107 ? -13.443 3.443 -12.309 1.00 61.66 107 LYS A O 1
ATOM 840 N N . LYS A 1 108 ? -12.310 4.510 -10.694 1.00 57.16 108 LYS A N 1
ATOM 841 C CA . LYS A 1 108 ? -12.773 5.887 -10.987 1.00 57.16 108 LYS A CA 1
ATOM 842 C C . LYS A 1 108 ? -12.376 6.337 -12.406 1.00 57.16 108 LYS A C 1
ATOM 844 O O . LYS A 1 108 ? -13.132 7.058 -13.053 1.00 57.16 108 LYS A O 1
ATOM 849 N N . HIS A 1 109 ? -11.237 5.872 -12.927 1.00 54.97 109 HIS A N 1
ATOM 850 C CA . HIS A 1 109 ? -10.795 6.086 -14.312 1.00 54.97 109 HIS A CA 1
ATOM 851 C C . HIS A 1 109 ? -11.423 5.126 -15.343 1.00 54.97 109 HIS A C 1
ATOM 853 O O . HIS A 1 109 ? -11.291 5.352 -16.548 1.00 54.97 109 HIS A O 1
ATOM 859 N N . SER A 1 110 ? -12.124 4.073 -14.912 1.00 58.47 110 SER A N 1
ATOM 860 C CA . SER A 1 110 ? -12.823 3.144 -15.807 1.00 58.47 110 SER A CA 1
ATOM 861 C C . SER A 1 110 ? -14.250 3.632 -16.073 1.00 58.47 110 SER A C 1
ATOM 863 O O . SER A 1 110 ? -15.052 3.767 -15.155 1.00 58.47 110 SER A O 1
ATOM 865 N N . ALA A 1 111 ? -14.598 3.882 -17.340 1.00 57.66 111 ALA A N 1
ATOM 866 C CA . ALA A 1 111 ? -15.890 4.485 -17.703 1.00 57.66 111 ALA A CA 1
ATOM 867 C C . ALA A 1 111 ? -17.120 3.634 -17.313 1.00 57.66 111 ALA A C 1
ATOM 869 O O . ALA A 1 111 ? -18.212 4.172 -17.125 1.00 57.66 111 ALA A O 1
ATOM 870 N N . ASN A 1 112 ? -16.948 2.314 -17.208 1.00 65.81 112 ASN A N 1
ATOM 871 C CA . ASN A 1 112 ? -17.886 1.364 -16.615 1.00 65.81 112 ASN A CA 1
ATOM 872 C C . ASN A 1 112 ? -17.127 0.090 -16.172 1.00 65.81 112 ASN A C 1
ATOM 874 O O . ASN A 1 112 ? -15.925 -0.038 -16.415 1.00 65.81 112 ASN A O 1
ATOM 878 N N . HIS A 1 113 ? -17.823 -0.865 -15.542 1.00 63.81 113 HIS A N 1
ATOM 879 C CA . HIS A 1 113 ? -17.218 -2.144 -15.139 1.00 63.81 113 HIS A CA 1
ATOM 880 C C . HIS A 1 113 ? -16.758 -3.002 -16.333 1.00 63.81 113 HIS A C 1
ATOM 882 O O . HIS A 1 113 ? -15.774 -3.714 -16.218 1.00 63.81 113 HIS A O 1
ATOM 888 N N . GLU A 1 114 ? -17.418 -2.917 -17.490 1.00 67.12 114 GLU A N 1
ATOM 889 C CA . GLU A 1 114 ? -17.067 -3.725 -18.670 1.00 67.12 114 GLU A CA 1
ATOM 890 C C . GLU A 1 114 ? -15.671 -3.348 -19.203 1.00 67.12 114 GLU A C 1
ATOM 892 O O . GLU A 1 114 ? -14.835 -4.217 -19.432 1.00 67.12 114 GLU A O 1
ATOM 897 N N . VAL A 1 115 ? -15.374 -2.046 -19.297 1.00 71.44 115 VAL A N 1
ATOM 898 C CA . VAL A 1 115 ? -14.043 -1.515 -19.649 1.00 71.44 115 VAL A CA 1
ATOM 899 C C . VAL A 1 115 ? -12.995 -1.842 -18.574 1.00 71.44 115 VAL A C 1
ATOM 901 O O . VAL A 1 115 ? -11.822 -2.047 -18.893 1.00 71.44 115 VAL A O 1
ATOM 904 N N . HIS A 1 116 ? -13.406 -1.920 -17.306 1.00 72.81 116 HIS A N 1
ATOM 905 C CA . HIS A 1 116 ? -12.539 -2.329 -16.200 1.00 72.81 116 HIS A CA 1
ATOM 906 C C . HIS A 1 116 ? -12.121 -3.803 -16.324 1.00 72.81 116 HIS A C 1
ATOM 908 O O . HIS A 1 116 ? -10.932 -4.122 -16.273 1.00 72.81 116 HIS A O 1
ATOM 914 N N . ASP A 1 117 ? -13.085 -4.688 -16.582 1.00 76.81 117 ASP A N 1
ATOM 915 C CA . ASP A 1 117 ? -12.846 -6.112 -16.805 1.00 76.81 117 ASP A CA 1
ATOM 916 C C . ASP A 1 117 ? -12.035 -6.344 -18.094 1.00 76.81 117 ASP A C 1
ATOM 918 O O . ASP A 1 117 ? -11.160 -7.207 -18.123 1.00 76.81 117 ASP A O 1
ATOM 922 N N . GLU A 1 118 ? -12.249 -5.559 -19.158 1.00 83.50 118 GLU A N 1
ATOM 923 C CA . GLU A 1 118 ? -11.407 -5.590 -20.365 1.00 83.50 118 GLU A CA 1
ATOM 924 C C . GLU A 1 118 ? -9.948 -5.182 -20.080 1.00 83.50 118 GLU A C 1
ATOM 926 O O . GLU A 1 118 ? -9.032 -5.864 -20.554 1.00 83.50 118 GLU A O 1
ATOM 931 N N . LYS A 1 119 ? -9.707 -4.138 -19.265 1.00 82.56 119 LYS A N 1
ATOM 932 C CA . LYS A 1 119 ? -8.359 -3.776 -18.773 1.00 82.56 119 LYS A CA 1
ATOM 933 C C . LYS A 1 119 ? -7.733 -4.951 -18.013 1.00 82.56 119 LYS A C 1
ATOM 935 O O . LYS A 1 119 ? -6.616 -5.352 -18.341 1.00 82.56 119 LYS A O 1
ATOM 940 N N . ALA A 1 120 ? -8.459 -5.519 -17.052 1.00 86.12 120 ALA A N 1
ATOM 941 C CA . ALA A 1 120 ? -8.008 -6.633 -16.220 1.00 86.12 120 ALA A CA 1
ATOM 942 C C . ALA A 1 120 ? -7.633 -7.869 -17.062 1.00 86.12 120 ALA A C 1
ATOM 944 O O . ALA A 1 120 ? -6.501 -8.350 -17.018 1.00 86.12 120 ALA A O 1
ATOM 945 N N . ASN A 1 121 ? -8.555 -8.317 -17.923 1.00 90.56 121 ASN A N 1
ATOM 946 C CA . ASN A 1 121 ? -8.359 -9.454 -18.823 1.00 90.56 121 ASN A CA 1
ATOM 947 C C . ASN A 1 121 ? -7.146 -9.259 -19.749 1.00 90.56 121 ASN A C 1
ATOM 949 O O . ASN A 1 121 ? -6.401 -10.209 -19.983 1.00 90.56 121 ASN A O 1
ATOM 953 N N . LYS A 1 122 ? -6.926 -8.042 -20.268 1.00 91.44 122 LYS A N 1
ATOM 954 C CA . LYS A 1 122 ? -5.779 -7.729 -21.134 1.00 91.44 122 LYS A CA 1
ATOM 955 C C . LYS A 1 122 ? -4.444 -7.788 -20.387 1.00 91.44 122 LYS A C 1
ATOM 957 O O . LYS A 1 122 ? -3.483 -8.320 -20.937 1.00 91.44 122 LYS A O 1
ATOM 962 N N . ILE A 1 123 ? -4.385 -7.255 -19.165 1.00 90.06 123 ILE A N 1
ATOM 963 C CA . ILE A 1 123 ? -3.175 -7.281 -18.330 1.00 90.06 123 ILE A CA 1
ATOM 964 C C . ILE A 1 123 ? -2.776 -8.731 -18.043 1.00 90.06 123 ILE A C 1
ATOM 966 O O . ILE A 1 123 ? -1.669 -9.145 -18.388 1.00 90.06 123 ILE A O 1
ATOM 970 N N . VAL A 1 124 ? -3.713 -9.524 -17.518 1.00 94.31 124 VAL A N 1
ATOM 971 C CA . VAL A 1 124 ? -3.497 -10.938 -17.174 1.00 94.31 124 VAL A CA 1
ATOM 972 C C . VAL A 1 124 ? -3.093 -11.757 -18.404 1.00 94.31 124 VAL A C 1
ATOM 974 O O . VAL A 1 124 ? -2.137 -12.528 -18.343 1.00 94.31 124 VAL A O 1
ATOM 977 N N . ALA A 1 125 ? -3.764 -11.560 -19.545 1.00 95.56 125 ALA A N 1
ATOM 978 C CA . ALA A 1 125 ? -3.443 -12.277 -20.777 1.00 95.56 125 ALA A CA 1
ATOM 979 C C . ALA A 1 125 ? -2.023 -11.981 -21.291 1.00 95.56 125 ALA A C 1
ATOM 981 O O . ALA A 1 125 ? -1.336 -12.902 -21.726 1.00 95.56 125 ALA A O 1
ATOM 982 N N . GLU A 1 126 ? -1.562 -10.728 -21.234 1.00 95.00 126 GLU A N 1
ATOM 983 C CA . GLU A 1 126 ? -0.208 -10.366 -21.671 1.00 95.00 126 GLU A CA 1
ATOM 984 C C . GLU A 1 126 ? 0.878 -10.824 -20.682 1.00 95.00 126 GLU A C 1
ATOM 986 O O . GLU A 1 126 ? 1.937 -11.261 -21.131 1.00 95.00 126 GLU A O 1
ATOM 991 N N . VAL A 1 127 ? 0.613 -10.807 -19.367 1.00 95.62 127 VAL A N 1
ATOM 992 C CA . VAL A 1 127 ? 1.520 -11.366 -18.344 1.00 95.62 127 VAL A CA 1
ATOM 993 C C . VAL A 1 127 ? 1.688 -12.872 -18.540 1.00 95.62 127 VAL A C 1
ATOM 995 O O . VAL A 1 127 ? 2.817 -13.339 -18.687 1.00 95.62 127 VAL A O 1
ATOM 998 N N . LEU A 1 128 ? 0.592 -13.633 -18.645 1.00 97.06 128 LEU A N 1
ATOM 999 C CA . LEU A 1 128 ? 0.653 -15.077 -18.906 1.00 97.06 128 LEU A CA 1
ATOM 1000 C C . LEU A 1 128 ? 1.349 -15.372 -20.246 1.00 97.06 128 LEU A C 1
ATOM 1002 O O . LEU A 1 128 ? 2.250 -16.200 -20.301 1.00 97.06 128 LEU A O 1
ATOM 1006 N N . ARG A 1 129 ? 1.052 -14.615 -21.314 1.00 96.19 129 ARG A N 1
ATOM 1007 C CA . ARG A 1 129 ? 1.733 -14.739 -22.621 1.00 96.19 129 ARG A CA 1
ATOM 1008 C C . ARG A 1 129 ? 3.246 -14.458 -22.556 1.00 96.19 129 ARG A C 1
ATOM 1010 O O . ARG A 1 129 ? 3.967 -14.830 -23.488 1.00 96.19 129 ARG A O 1
ATOM 1017 N N . VAL A 1 130 ? 3.743 -13.768 -21.527 1.00 95.62 130 VAL A N 1
ATOM 1018 C CA . VAL A 1 130 ? 5.182 -13.536 -21.306 1.00 95.62 130 VAL A CA 1
ATOM 1019 C C . VAL A 1 130 ? 5.784 -14.543 -20.330 1.00 95.62 130 VAL A C 1
ATOM 1021 O O . VAL A 1 130 ? 6.890 -15.008 -20.605 1.00 95.62 130 VAL A O 1
ATOM 1024 N N . MET A 1 131 ? 5.101 -14.909 -19.246 1.00 95.75 131 MET A N 1
ATOM 1025 C CA . MET A 1 131 ? 5.660 -15.728 -18.164 1.00 95.75 131 MET A CA 1
ATOM 1026 C C . MET A 1 131 ? 5.273 -17.209 -18.234 1.00 95.75 131 MET A C 1
ATOM 1028 O O . MET A 1 131 ? 6.185 -18.032 -18.271 1.00 95.75 131 MET A O 1
ATOM 1032 N N . ASP A 1 132 ? 3.981 -17.547 -18.310 1.00 96.69 132 ASP A N 1
ATOM 1033 C CA . ASP A 1 132 ? 3.486 -18.935 -18.323 1.00 96.69 132 ASP A CA 1
ATOM 1034 C C . ASP A 1 132 ? 4.054 -19.692 -19.540 1.00 96.69 132 ASP A C 1
ATOM 1036 O O . ASP A 1 132 ? 3.802 -19.352 -20.703 1.00 96.69 132 ASP A O 1
ATOM 1040 N N . LYS A 1 133 ? 4.892 -20.703 -19.276 1.00 94.25 133 LYS A N 1
ATOM 1041 C CA . LYS A 1 133 ? 5.510 -21.551 -20.312 1.00 94.25 133 LYS A CA 1
ATOM 1042 C C . LYS A 1 133 ? 4.792 -22.877 -20.483 1.00 94.25 133 LYS A C 1
ATOM 1044 O O . LYS A 1 133 ? 5.065 -23.581 -21.460 1.00 94.25 133 LYS A O 1
ATOM 1049 N N . ASN A 1 134 ? 3.951 -23.247 -19.526 1.00 95.06 134 ASN A N 1
ATOM 1050 C CA . ASN A 1 134 ? 3.401 -24.587 -19.402 1.00 95.06 134 ASN A CA 1
ATOM 1051 C C . ASN A 1 134 ? 1.925 -24.651 -19.858 1.00 95.06 134 ASN A C 1
ATOM 1053 O O . ASN A 1 134 ? 1.503 -25.670 -20.412 1.00 95.06 134 ASN A O 1
ATOM 1057 N N . GLY A 1 135 ? 1.206 -23.531 -19.758 1.00 95.94 135 GLY A N 1
ATOM 1058 C CA . GLY A 1 135 ? -0.164 -23.323 -20.212 1.00 95.94 135 GLY A CA 1
ATOM 1059 C C . GLY A 1 135 ? -1.235 -23.627 -19.163 1.00 95.94 135 GLY A C 1
ATOM 1060 O O . GLY A 1 135 ? -2.375 -23.891 -19.557 1.00 95.94 135 GLY A O 1
ATOM 1061 N N . ASP A 1 136 ? -0.896 -23.650 -17.870 1.00 95.94 136 ASP A N 1
ATOM 1062 C CA . ASP A 1 136 ? -1.854 -23.892 -16.781 1.00 95.94 136 ASP A CA 1
ATOM 1063 C C . ASP A 1 136 ? -2.621 -22.635 -16.330 1.00 95.94 136 ASP A C 1
ATOM 1065 O O . ASP A 1 136 ? -3.663 -22.772 -15.684 1.00 95.94 136 ASP A O 1
ATOM 1069 N N . GLY A 1 137 ? -2.191 -21.438 -16.750 1.00 95.88 137 GLY A N 1
ATOM 1070 C CA . GLY A 1 137 ? -2.841 -20.168 -16.422 1.00 95.88 137 GLY A CA 1
ATOM 1071 C C . GLY A 1 137 ? -2.347 -19.510 -15.132 1.00 95.88 137 GLY A C 1
ATOM 1072 O O . GLY A 1 137 ? -2.969 -18.545 -14.682 1.00 95.88 137 GLY A O 1
ATOM 1073 N N . TYR A 1 138 ? -1.244 -19.999 -14.564 1.00 96.62 138 TYR A N 1
ATOM 1074 C CA . TYR A 1 138 ? -0.573 -19.436 -13.395 1.00 96.62 138 TYR A CA 1
ATOM 1075 C C . TYR A 1 138 ? 0.866 -19.022 -13.742 1.00 96.62 138 TYR A C 1
ATOM 1077 O O . TYR A 1 138 ? 1.390 -19.353 -14.804 1.00 96.62 138 TYR A O 1
ATOM 1085 N N . VAL A 1 139 ? 1.532 -18.292 -12.844 1.00 97.44 139 VAL A N 1
ATOM 1086 C CA . VAL A 1 139 ? 2.975 -18.023 -12.958 1.00 97.44 139 VAL A CA 1
ATOM 1087 C C . VAL A 1 139 ? 3.700 -18.632 -11.768 1.00 97.44 139 VAL A C 1
ATOM 1089 O O . VAL A 1 139 ? 3.565 -18.155 -10.643 1.00 97.44 139 VAL A O 1
ATOM 1092 N N . THR A 1 140 ? 4.517 -19.661 -11.989 1.00 97.31 140 THR A N 1
ATOM 1093 C CA . THR A 1 140 ? 5.366 -20.191 -10.912 1.00 97.31 140 THR A CA 1
ATOM 1094 C C . THR A 1 140 ? 6.509 -19.236 -10.569 1.00 97.31 140 THR A C 1
ATOM 1096 O O . THR A 1 140 ? 6.995 -18.468 -11.405 1.00 97.31 140 THR A O 1
ATOM 1099 N N . LYS A 1 141 ? 7.041 -19.358 -9.347 1.00 95.88 141 LYS A N 1
ATOM 1100 C CA . LYS A 1 141 ? 8.257 -18.641 -8.927 1.00 95.88 141 LYS A CA 1
ATOM 1101 C C . LYS A 1 141 ? 9.445 -18.816 -9.878 1.00 95.88 141 LYS A C 1
ATOM 1103 O O . LYS A 1 141 ? 10.259 -17.905 -10.009 1.00 95.88 141 LYS A O 1
ATOM 1108 N N . GLN A 1 142 ? 9.552 -19.974 -10.528 1.00 96.44 142 GLN A N 1
ATOM 1109 C CA . GLN A 1 142 ? 10.610 -20.239 -11.499 1.00 96.44 142 GLN A CA 1
ATOM 1110 C C . GLN A 1 142 ? 10.379 -19.448 -12.794 1.00 96.44 142 GLN A C 1
ATOM 1112 O O . GLN A 1 142 ? 11.292 -18.771 -13.250 1.00 96.44 142 GLN A O 1
ATOM 1117 N N . GLU A 1 143 ? 9.158 -19.451 -13.334 1.00 97.50 143 GLU A N 1
ATOM 1118 C CA . GLU A 1 143 ? 8.806 -18.700 -14.549 1.00 97.50 143 GLU A CA 1
ATOM 1119 C C . GLU A 1 143 ? 8.930 -17.181 -14.359 1.00 97.50 143 GLU A C 1
ATOM 1121 O O . GLU A 1 143 ? 9.417 -16.498 -15.258 1.00 97.50 143 GLU A O 1
ATOM 1126 N N . PHE A 1 144 ? 8.584 -16.658 -13.177 1.00 96.75 144 PHE A N 1
ATOM 1127 C CA . PHE A 1 144 ? 8.791 -15.247 -12.827 1.00 96.75 144 PHE A CA 1
ATOM 1128 C C . PHE A 1 144 ? 10.281 -14.859 -12.812 1.00 96.75 144 PHE A C 1
ATOM 1130 O O . PHE A 1 144 ? 10.661 -13.812 -13.333 1.00 96.75 144 PHE A O 1
ATOM 1137 N N . ILE A 1 145 ? 11.145 -15.707 -12.240 1.00 95.38 145 ILE A N 1
ATOM 1138 C CA . ILE A 1 145 ? 12.598 -15.468 -12.197 1.00 95.38 145 ILE A CA 1
ATOM 1139 C C . ILE A 1 145 ? 13.222 -15.619 -13.596 1.00 95.38 145 ILE A C 1
ATOM 1141 O O . ILE A 1 145 ? 14.038 -14.787 -13.990 1.00 95.38 145 ILE A O 1
ATOM 1145 N N . ASP A 1 146 ? 12.815 -16.633 -14.364 1.00 95.81 146 ASP A N 1
ATOM 1146 C CA . ASP A 1 146 ? 13.325 -16.899 -15.717 1.00 95.81 146 ASP A CA 1
ATOM 1147 C C . ASP A 1 146 ? 12.868 -15.851 -16.749 1.00 95.81 146 ASP A C 1
ATOM 1149 O O . ASP A 1 146 ? 13.546 -15.646 -17.759 1.00 95.81 146 ASP A O 1
ATOM 1153 N N . ALA A 1 147 ? 11.749 -15.159 -16.503 1.00 95.25 147 ALA A N 1
ATOM 1154 C CA . ALA A 1 147 ? 11.302 -14.023 -17.309 1.00 95.25 147 ALA A CA 1
ATOM 1155 C C . ALA A 1 147 ? 12.141 -12.747 -17.085 1.00 95.25 147 ALA A C 1
ATOM 1157 O O . ALA A 1 147 ? 12.167 -11.877 -17.956 1.00 95.25 147 ALA A O 1
ATOM 1158 N N . GLY A 1 148 ? 12.862 -12.647 -15.962 1.00 94.50 148 GLY A N 1
ATOM 1159 C CA . GLY A 1 148 ? 13.689 -11.489 -15.627 1.00 94.50 148 GLY A CA 1
ATOM 1160 C C . GLY A 1 148 ? 12.890 -10.244 -15.202 1.00 94.50 148 GLY A C 1
ATOM 1161 O O . GLY A 1 148 ? 11.665 -10.296 -15.079 1.00 94.50 148 GLY A O 1
ATOM 1162 N N . PRO A 1 149 ? 13.566 -9.099 -14.977 1.00 92.69 149 PRO A N 1
ATOM 1163 C CA . PRO A 1 149 ? 12.911 -7.853 -14.567 1.00 92.69 149 PRO A CA 1
ATOM 1164 C C . PRO A 1 149 ? 11.891 -7.351 -15.604 1.00 92.69 149 PRO A C 1
ATOM 1166 O O . PRO A 1 149 ? 10.797 -6.920 -15.244 1.00 92.69 149 PRO A O 1
ATOM 1169 N N . ASP A 1 150 ? 12.194 -7.502 -16.895 1.00 91.44 150 ASP A N 1
ATOM 1170 C CA . ASP A 1 150 ? 11.307 -7.141 -18.012 1.00 91.44 150 ASP A CA 1
ATOM 1171 C C . ASP A 1 150 ? 10.127 -8.113 -18.221 1.00 91.44 150 ASP A C 1
ATOM 1173 O O . ASP A 1 150 ? 9.347 -7.953 -19.162 1.00 91.44 150 ASP A O 1
ATOM 1177 N N . GLY A 1 151 ? 9.981 -9.134 -17.367 1.00 91.75 151 GLY A N 1
ATOM 1178 C CA . GLY A 1 151 ? 8.921 -10.133 -17.476 1.00 91.75 151 GLY A CA 1
ATOM 1179 C C . GLY A 1 151 ? 7.507 -9.571 -17.291 1.00 91.75 151 GLY A C 1
ATOM 1180 O O . GLY A 1 151 ? 6.558 -10.140 -17.829 1.00 91.75 151 GLY A O 1
ATOM 1181 N N . LEU A 1 152 ? 7.355 -8.465 -16.554 1.00 92.75 152 LEU A N 1
ATOM 1182 C CA . LEU A 1 152 ? 6.083 -7.758 -16.366 1.00 92.75 152 LEU A CA 1
ATOM 1183 C C . LEU A 1 152 ? 5.924 -6.644 -17.427 1.00 92.75 152 LEU A C 1
ATOM 1185 O O . LEU A 1 152 ? 6.689 -5.676 -17.407 1.00 92.75 152 LEU A O 1
ATOM 1189 N N . PRO A 1 153 ? 4.946 -6.733 -18.357 1.00 90.50 153 PRO A N 1
ATOM 1190 C CA . PRO A 1 153 ? 4.767 -5.744 -19.422 1.00 90.50 153 PRO A CA 1
ATOM 1191 C C . PRO A 1 153 ? 4.457 -4.314 -18.943 1.00 90.50 153 PRO A C 1
ATOM 1193 O O . PRO A 1 153 ? 3.711 -4.096 -17.988 1.00 90.50 153 PRO A O 1
ATOM 1196 N N . LEU A 1 154 ? 4.956 -3.321 -19.687 1.00 86.62 154 LEU A N 1
ATOM 1197 C CA . LEU A 1 154 ? 4.622 -1.900 -19.522 1.00 86.62 154 LEU A CA 1
ATOM 1198 C C . LEU A 1 154 ? 3.463 -1.491 -20.449 1.00 86.62 154 LEU A C 1
ATOM 1200 O O . LEU A 1 154 ? 3.647 -1.353 -21.661 1.00 86.62 154 LEU A O 1
ATOM 1204 N N . PHE A 1 155 ? 2.287 -1.231 -19.875 1.00 83.94 155 PHE A N 1
ATOM 1205 C CA . PHE A 1 155 ? 1.094 -0.767 -20.596 1.00 83.94 155 PHE A CA 1
ATOM 1206 C C . PHE A 1 155 ? 1.033 0.766 -20.642 1.00 83.94 155 PHE A C 1
ATOM 1208 O O . PHE A 1 155 ? 0.488 1.397 -19.744 1.00 83.94 155 PHE A O 1
ATOM 1215 N N . LYS A 1 156 ? 1.587 1.388 -21.690 1.00 77.56 156 LYS A N 1
ATOM 1216 C CA . LYS A 1 156 ? 1.659 2.861 -21.827 1.00 77.56 156 LYS A CA 1
ATOM 1217 C C . LYS A 1 156 ? 0.291 3.545 -21.977 1.00 77.56 156 LYS A C 1
ATOM 1219 O O . LYS A 1 156 ? 0.190 4.757 -21.829 1.00 77.56 156 LYS A O 1
ATOM 1224 N N . GLU A 1 157 ? -0.745 2.780 -22.305 1.00 74.06 157 GLU A N 1
ATOM 1225 C CA . GLU A 1 157 ? -2.144 3.210 -22.380 1.00 74.06 157 GLU A CA 1
ATOM 1226 C C . GLU A 1 157 ? -2.852 3.286 -21.017 1.00 74.06 157 GLU A C 1
ATOM 1228 O O . GLU A 1 157 ? -3.898 3.925 -20.912 1.00 74.06 157 GLU A O 1
ATOM 1233 N N . PHE A 1 158 ? -2.303 2.646 -19.984 1.00 68.00 158 PHE A N 1
ATOM 1234 C CA . PHE A 1 158 ? -2.802 2.721 -18.617 1.00 68.00 158 PHE A CA 1
ATOM 1235 C C . PHE A 1 158 ? -1.826 3.606 -17.837 1.00 68.00 158 PHE A C 1
ATOM 1237 O O . PHE A 1 158 ? -0.628 3.338 -17.828 1.00 68.00 158 PHE A O 1
ATOM 1244 N N . ASN A 1 159 ? -2.312 4.715 -17.271 1.00 57.19 159 ASN A N 1
ATOM 1245 C CA . ASN A 1 159 ? -1.427 5.779 -16.795 1.00 57.19 159 ASN A CA 1
ATOM 1246 C C . ASN A 1 159 ? -0.427 5.244 -15.755 1.00 57.19 159 ASN A C 1
ATOM 1248 O O . ASN A 1 159 ? -0.825 4.659 -14.753 1.00 57.19 159 ASN A O 1
ATOM 1252 N N . ILE A 1 160 ? 0.867 5.430 -16.024 1.00 51.91 160 ILE A N 1
ATOM 1253 C CA . ILE A 1 160 ? 1.949 4.674 -15.376 1.00 51.91 160 ILE A CA 1
ATOM 1254 C C . ILE A 1 160 ? 2.054 4.944 -13.865 1.00 51.91 160 ILE A C 1
ATOM 1256 O O . ILE A 1 160 ? 2.483 4.061 -13.126 1.00 51.91 160 ILE A O 1
ATOM 1260 N N . ASN A 1 161 ? 1.581 6.106 -13.409 1.00 50.50 161 ASN A N 1
ATOM 1261 C CA . ASN A 1 161 ? 1.567 6.534 -12.007 1.00 50.50 161 ASN A CA 1
ATOM 1262 C C . ASN A 1 161 ? 0.221 6.199 -11.308 1.00 50.50 161 ASN A C 1
ATOM 1264 O O . ASN A 1 161 ? -0.253 6.975 -10.486 1.00 50.50 161 ASN A O 1
ATOM 1268 N N . SER A 1 162 ? -0.475 5.133 -11.727 1.00 49.12 162 SER A N 1
ATOM 1269 C CA . SER A 1 162 ? -1.847 4.782 -11.289 1.00 49.12 162 SER A CA 1
ATOM 1270 C C . SER A 1 162 ? -2.117 3.267 -11.405 1.00 49.12 162 SER A C 1
ATOM 1272 O O . SER A 1 162 ? -3.190 2.823 -11.826 1.00 49.12 162 SER A O 1
ATOM 1274 N N . LEU A 1 163 ? -1.088 2.452 -11.152 1.00 52.34 163 LEU A N 1
ATOM 1275 C CA . LEU A 1 163 ? -1.080 1.012 -11.449 1.00 52.34 163 LEU A CA 1
ATOM 1276 C C . LEU A 1 163 ? -0.575 0.144 -10.295 1.00 52.34 163 LEU A C 1
ATOM 1278 O O . LEU A 1 163 ? -0.044 -0.934 -10.521 1.00 52.34 163 LEU A O 1
ATOM 1282 N N . GLY A 1 164 ? -0.812 0.569 -9.065 1.00 50.59 164 GLY A N 1
ATOM 1283 C CA . GLY A 1 164 ? -0.458 -0.228 -7.907 1.00 50.59 164 GLY A CA 1
ATOM 1284 C C . GLY A 1 164 ? -0.581 0.616 -6.651 1.00 50.59 164 GLY A C 1
ATOM 1285 O O . GLY A 1 164 ? -0.216 1.788 -6.662 1.00 50.59 164 GLY A O 1
ATOM 1286 N N . HIS A 1 165 ? -1.279 0.049 -5.673 1.00 55.66 165 HIS A N 1
ATOM 1287 C CA . HIS A 1 165 ? -1.839 0.728 -4.509 1.00 55.66 165 HIS A CA 1
ATOM 1288 C C . HIS A 1 165 ? -2.106 -0.369 -3.473 1.00 55.66 165 HIS A C 1
ATOM 1290 O O . HIS A 1 165 ? -2.965 -1.232 -3.699 1.00 55.66 165 HIS A O 1
ATOM 1296 N N . HIS A 1 166 ? -1.323 -0.409 -2.397 1.00 51.31 166 HIS A N 1
ATOM 1297 C CA . HIS A 1 166 ? -1.340 -1.518 -1.431 1.00 51.31 166 HIS A CA 1
ATOM 1298 C C . HIS A 1 166 ? -2.092 -1.191 -0.132 1.00 51.31 166 HIS A C 1
ATOM 1300 O O . HIS A 1 166 ? -2.314 -2.095 0.679 1.00 51.31 166 HIS A O 1
ATOM 1306 N N . TYR A 1 167 ? -2.507 0.065 0.046 1.00 58.09 167 TYR A N 1
ATOM 1307 C CA . TYR A 1 167 ? -3.032 0.599 1.297 1.00 58.09 167 TYR A CA 1
ATOM 1308 C C . TYR A 1 167 ? -4.468 1.158 1.167 1.00 58.09 167 TYR A C 1
ATOM 1310 O O . TYR A 1 167 ? -5.098 1.111 0.109 1.00 58.09 167 TYR A O 1
ATOM 1318 N N . ASP A 1 168 ? -5.017 1.618 2.291 1.00 67.00 168 ASP A N 1
ATOM 1319 C CA . ASP A 1 168 ? -6.191 2.499 2.410 1.00 67.00 168 ASP A CA 1
ATOM 1320 C C . ASP A 1 168 ? -5.933 3.908 1.827 1.00 67.00 168 ASP A C 1
ATOM 1322 O O . ASP A 1 168 ? -4.783 4.262 1.579 1.00 67.00 168 ASP A O 1
ATOM 1326 N N . GLU A 1 169 ? -6.977 4.716 1.564 1.00 74.81 169 GLU A N 1
ATOM 1327 C CA . GLU A 1 169 ? -6.782 5.987 0.828 1.00 74.81 169 GLU A CA 1
ATOM 1328 C C . GLU A 1 169 ? -5.990 7.036 1.649 1.00 74.81 169 GLU A C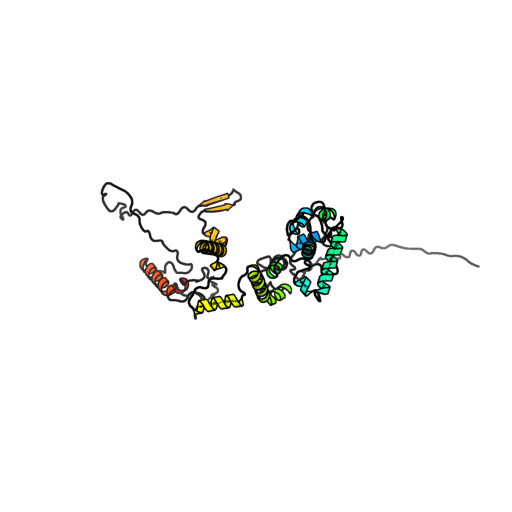 1
ATOM 1330 O O . GLU A 1 169 ? -5.275 7.838 1.047 1.00 74.81 169 GLU A O 1
ATOM 1335 N N . GLU A 1 170 ? -6.044 6.995 2.989 1.00 76.75 170 GLU A N 1
ATOM 1336 C CA . GLU A 1 170 ? -5.248 7.865 3.879 1.00 76.75 170 GLU A CA 1
ATOM 1337 C C . GLU A 1 170 ? -3.771 7.426 3.934 1.00 76.75 170 GLU A C 1
ATOM 1339 O O . GLU A 1 170 ? -2.863 8.243 3.763 1.00 76.75 170 GLU A O 1
ATOM 1344 N N . SER A 1 171 ? -3.494 6.130 4.126 1.00 74.06 171 SER A N 1
ATOM 1345 C CA . SER A 1 171 ? -2.118 5.608 4.159 1.00 74.06 171 SER A CA 1
ATOM 1346 C C . SER A 1 171 ? -1.436 5.685 2.787 1.00 74.06 171 SER A C 1
ATOM 1348 O O . SER A 1 171 ? -0.239 5.948 2.713 1.00 74.06 171 SER A O 1
ATOM 1350 N N . GLU A 1 172 ? -2.184 5.528 1.691 1.00 74.62 172 GLU A N 1
ATOM 1351 C CA . GLU A 1 172 ? -1.712 5.767 0.320 1.00 74.62 172 GLU A CA 1
ATOM 1352 C C . GLU A 1 172 ? -1.313 7.248 0.119 1.00 74.62 172 GLU A C 1
ATOM 1354 O O . GLU A 1 172 ? -0.268 7.533 -0.471 1.00 74.62 172 GLU A O 1
ATOM 1359 N N . PHE A 1 173 ? -2.085 8.201 0.665 1.00 78.44 173 PHE A N 1
ATOM 1360 C CA . PHE A 1 173 ? -1.707 9.621 0.684 1.00 78.44 173 PHE A CA 1
ATOM 1361 C C . PHE A 1 173 ? -0.458 9.869 1.544 1.00 78.44 173 PHE A C 1
ATOM 1363 O O . PHE A 1 173 ? 0.450 10.581 1.108 1.00 78.44 173 PHE A O 1
ATOM 1370 N N . PHE A 1 174 ? -0.358 9.251 2.724 1.00 80.88 174 PHE A N 1
ATOM 1371 C CA . PHE A 1 174 ? 0.826 9.375 3.577 1.00 80.88 174 PHE A CA 1
ATOM 1372 C C . PHE A 1 174 ? 2.098 8.880 2.871 1.00 80.88 174 PHE A C 1
ATOM 1374 O O . PHE A 1 174 ? 3.093 9.599 2.808 1.00 80.88 174 PHE A O 1
ATOM 1381 N N . VAL A 1 175 ? 2.070 7.673 2.298 1.00 72.75 175 VAL A N 1
ATOM 1382 C CA . VAL A 1 175 ? 3.256 7.032 1.705 1.00 72.75 175 VAL A CA 1
ATOM 1383 C C . VAL A 1 175 ? 3.651 7.677 0.369 1.00 72.75 175 VAL A C 1
ATOM 1385 O O . VAL A 1 175 ? 4.837 7.869 0.113 1.00 72.75 175 VAL A O 1
ATOM 1388 N N . HIS A 1 176 ? 2.696 8.065 -0.485 1.00 73.19 176 HIS A N 1
ATOM 1389 C CA . HIS A 1 176 ? 3.009 8.559 -1.838 1.00 73.19 176 HIS A CA 1
ATOM 1390 C C . HIS A 1 176 ? 2.897 10.081 -2.010 1.00 73.19 176 HIS A C 1
ATOM 1392 O O . HIS A 1 176 ? 3.301 10.604 -3.054 1.00 73.19 176 HIS A O 1
ATOM 1398 N N . HIS A 1 177 ? 2.399 10.806 -1.001 1.00 81.94 177 HIS A N 1
ATOM 1399 C CA . HIS A 1 177 ? 2.392 12.270 -0.978 1.00 81.94 177 HIS A CA 1
ATOM 1400 C C . HIS A 1 177 ? 3.102 12.852 0.250 1.00 81.94 177 HIS A C 1
ATOM 1402 O O . HIS A 1 177 ? 4.025 13.647 0.074 1.00 81.94 177 HIS A O 1
ATOM 1408 N N . GLU A 1 178 ? 2.750 12.452 1.477 1.00 83.31 178 GLU A N 1
ATOM 1409 C CA . GLU A 1 178 ? 3.343 13.063 2.680 1.00 83.31 178 GLU A CA 1
ATOM 1410 C C . GLU A 1 178 ? 4.843 12.725 2.827 1.00 83.31 178 GLU A C 1
ATOM 1412 O O . GLU A 1 178 ? 5.664 13.634 2.939 1.00 83.31 178 GLU A O 1
ATOM 1417 N N . GLU A 1 179 ? 5.244 11.455 2.690 1.00 81.38 179 GLU A N 1
ATOM 1418 C CA . GLU A 1 179 ? 6.657 11.022 2.716 1.00 81.38 179 GLU A CA 1
ATOM 1419 C C . GLU A 1 179 ? 7.495 11.611 1.554 1.00 81.38 179 GLU A C 1
ATOM 1421 O O . GLU A 1 179 ? 8.727 11.645 1.618 1.00 81.38 179 GLU A O 1
ATOM 1426 N N . VAL A 1 180 ? 6.853 12.150 0.512 1.00 78.81 180 VAL A N 1
ATOM 1427 C CA . VAL A 1 180 ? 7.523 12.751 -0.654 1.00 78.81 180 VAL A CA 1
ATOM 1428 C C . VAL A 1 180 ? 7.656 14.270 -0.523 1.00 78.81 180 VAL A C 1
ATOM 1430 O O . VAL A 1 180 ? 8.755 14.806 -0.670 1.00 78.81 180 VAL A O 1
ATOM 1433 N N . TYR A 1 181 ? 6.550 14.968 -0.263 1.00 80.56 181 TYR A N 1
ATOM 1434 C CA . TYR A 1 181 ? 6.458 16.432 -0.318 1.00 80.56 181 TYR A CA 1
ATOM 1435 C C . TYR A 1 181 ? 6.443 17.103 1.067 1.00 80.56 181 TYR A C 1
ATOM 1437 O O . TYR A 1 181 ? 6.709 18.302 1.165 1.00 80.56 181 TYR A O 1
ATOM 1445 N N . HIS A 1 182 ? 6.174 16.337 2.130 1.00 86.25 182 HIS A N 1
ATOM 1446 C CA . HIS A 1 182 ? 5.944 16.813 3.498 1.00 86.25 182 HIS A CA 1
ATOM 1447 C C . HIS A 1 182 ? 6.746 15.993 4.529 1.00 86.25 182 HIS A C 1
ATOM 1449 O O . HIS A 1 182 ? 6.263 15.657 5.605 1.00 86.25 182 HIS A O 1
ATOM 1455 N N . ASN A 1 183 ? 7.999 15.663 4.207 1.00 85.25 183 ASN A N 1
ATOM 1456 C CA . ASN A 1 183 ? 8.843 14.752 4.994 1.00 85.25 183 ASN A CA 1
ATOM 1457 C C . ASN A 1 183 ? 9.820 15.433 5.975 1.00 85.25 183 ASN A C 1
ATOM 1459 O O . ASN A 1 183 ? 10.542 14.748 6.705 1.00 85.25 183 ASN A O 1
ATOM 1463 N N . THR A 1 184 ? 9.838 16.768 6.042 1.00 85.19 184 THR A N 1
ATOM 1464 C CA . THR A 1 184 ? 10.583 17.536 7.059 1.00 85.19 184 THR A CA 1
ATOM 1465 C C . THR A 1 184 ? 9.673 18.487 7.851 1.00 85.19 184 THR A C 1
ATOM 1467 O O . THR A 1 184 ? 8.646 18.930 7.327 1.00 85.19 184 THR A O 1
ATOM 1470 N N . PRO A 1 185 ? 10.056 18.899 9.080 1.00 87.62 185 PRO A N 1
ATOM 1471 C CA . PRO A 1 185 ? 9.288 19.864 9.878 1.00 87.62 185 PRO A CA 1
ATOM 1472 C C . PRO A 1 185 ? 9.063 21.227 9.202 1.00 87.62 185 PRO A C 1
ATOM 1474 O O . PRO A 1 185 ? 8.149 21.954 9.577 1.00 87.62 185 PRO A O 1
ATOM 1477 N N . GLU A 1 186 ? 9.897 21.595 8.227 1.00 85.19 186 GLU A N 1
ATOM 1478 C CA . GLU A 1 186 ? 9.753 22.807 7.412 1.00 85.19 186 GLU A CA 1
ATOM 1479 C C . GLU A 1 186 ? 8.734 22.644 6.271 1.00 85.19 186 GLU A C 1
ATOM 1481 O O . GLU A 1 186 ? 8.221 23.641 5.768 1.00 85.19 186 GLU A O 1
ATOM 1486 N N . THR A 1 187 ? 8.442 21.403 5.873 1.00 84.12 187 THR A N 1
ATOM 1487 C CA . THR A 1 187 ? 7.426 21.046 4.866 1.00 84.12 187 THR A CA 1
ATOM 1488 C C . THR A 1 187 ? 6.100 20.577 5.479 1.00 84.12 187 THR A C 1
ATOM 1490 O O . THR A 1 187 ? 5.081 20.589 4.798 1.00 84.12 187 THR A O 1
ATOM 1493 N N . GLN A 1 188 ? 6.071 20.235 6.772 1.00 86.75 188 GLN A N 1
ATOM 1494 C CA . GLN A 1 188 ? 4.857 19.922 7.541 1.00 86.75 188 GLN A CA 1
ATOM 1495 C C . GLN A 1 188 ? 4.301 21.168 8.267 1.00 86.75 188 GLN A C 1
ATOM 1497 O O . GLN A 1 188 ? 4.126 21.161 9.487 1.00 86.75 188 GLN A O 1
ATOM 1502 N N . THR A 1 189 ? 4.032 22.258 7.536 1.00 87.56 189 THR A N 1
ATOM 1503 C CA . THR A 1 189 ? 3.324 23.444 8.073 1.00 87.56 189 THR A CA 1
ATOM 1504 C C . THR A 1 189 ? 2.026 23.708 7.315 1.00 87.56 189 THR A C 1
ATOM 1506 O O . THR A 1 189 ? 1.910 23.366 6.138 1.00 87.56 189 THR A O 1
ATOM 1509 N N . ASP A 1 190 ? 1.059 24.357 7.972 1.00 84.69 190 ASP A N 1
ATOM 1510 C CA . ASP A 1 190 ? -0.245 24.744 7.413 1.00 84.69 190 ASP A CA 1
ATOM 1511 C C . ASP A 1 190 ? -0.142 25.478 6.056 1.00 84.69 190 ASP A C 1
ATOM 1513 O O . ASP A 1 190 ? -1.056 25.405 5.238 1.00 84.69 190 ASP A O 1
ATOM 1517 N N . GLU A 1 191 ? 0.952 26.208 5.807 1.00 87.31 191 GLU A N 1
ATOM 1518 C CA . GLU A 1 191 ? 1.206 26.921 4.548 1.00 87.31 191 GLU A CA 1
ATOM 1519 C C . GLU A 1 191 ? 1.912 26.073 3.476 1.00 87.31 191 GLU A C 1
ATOM 1521 O O . GLU A 1 191 ? 1.845 26.399 2.286 1.00 87.31 191 GLU A O 1
ATOM 1526 N N . ALA A 1 192 ? 2.612 25.013 3.880 1.00 89.25 192 ALA A N 1
ATOM 1527 C CA . ALA A 1 192 ? 3.358 24.134 2.986 1.00 89.25 192 ALA A CA 1
ATOM 1528 C C . ALA A 1 192 ? 2.447 23.126 2.267 1.00 89.25 192 ALA A C 1
ATOM 1530 O O . ALA A 1 192 ? 2.684 22.851 1.094 1.00 89.25 192 ALA A O 1
ATOM 1531 N N . TYR A 1 193 ? 1.377 22.659 2.922 1.00 89.12 193 TYR A N 1
ATOM 1532 C CA . TYR A 1 193 ? 0.309 21.849 2.320 1.00 89.12 193 TYR A CA 1
ATOM 1533 C C . TYR A 1 193 ? -0.523 22.669 1.314 1.00 89.12 193 TYR A C 1
ATOM 1535 O O . TYR A 1 193 ? -1.579 23.223 1.633 1.00 89.12 193 TYR A O 1
ATOM 1543 N N . ASN A 1 194 ? -0.013 22.807 0.089 1.00 89.06 194 ASN A N 1
ATOM 1544 C CA . ASN A 1 194 ? -0.628 23.594 -0.980 1.00 89.06 194 ASN A CA 1
ATOM 1545 C C . ASN A 1 194 ? -0.619 22.913 -2.361 1.00 89.06 194 ASN A C 1
ATOM 1547 O O . ASN A 1 194 ? -1.090 23.519 -3.331 1.00 89.06 194 ASN A O 1
ATOM 1551 N N . HIS A 1 195 ? -0.180 21.657 -2.461 1.00 86.75 195 HIS A N 1
ATOM 1552 C CA . HIS A 1 195 ? -0.297 20.867 -3.683 1.00 86.75 195 HIS A CA 1
ATOM 1553 C C . HIS A 1 195 ? -1.772 20.675 -4.066 1.00 86.75 195 HIS A C 1
ATOM 1555 O O . HIS A 1 195 ? -2.702 20.898 -3.281 1.00 86.75 195 HIS A O 1
ATOM 1561 N N . LYS A 1 196 ? -2.021 20.284 -5.318 1.00 88.06 196 LYS A N 1
ATOM 1562 C CA . LYS A 1 196 ? -3.385 19.984 -5.777 1.00 88.06 196 LYS A CA 1
ATOM 1563 C C . LYS A 1 196 ? -3.914 18.737 -5.057 1.00 88.06 196 LYS A C 1
ATOM 1565 O O . LYS A 1 196 ? -5.099 18.657 -4.743 1.00 88.06 196 LYS A O 1
ATOM 1570 N N . GLU A 1 197 ? -3.018 17.800 -4.789 1.00 81.75 197 GLU A N 1
ATOM 1571 C CA . GLU A 1 197 ? -3.253 16.515 -4.149 1.00 81.75 197 GLU A CA 1
ATOM 1572 C C . GLU A 1 197 ? -3.632 16.709 -2.670 1.00 81.75 197 GLU A C 1
ATOM 1574 O O . GLU A 1 197 ? -4.692 16.223 -2.288 1.00 81.75 197 GLU A O 1
ATOM 1579 N N . ASP A 1 198 ? -2.906 17.539 -1.903 1.00 86.19 198 ASP A N 1
ATOM 1580 C CA . ASP A 1 198 ? -3.294 18.000 -0.550 1.00 86.19 198 ASP A CA 1
ATOM 1581 C C . ASP A 1 198 ? -4.747 18.493 -0.490 1.00 86.19 198 ASP A C 1
ATOM 1583 O O . ASP A 1 198 ? -5.570 18.037 0.304 1.00 86.19 198 ASP A O 1
ATOM 1587 N N . GLN A 1 199 ? -5.079 19.445 -1.369 1.00 86.62 199 GLN A N 1
ATOM 1588 C CA . GLN A 1 199 ? -6.385 20.102 -1.392 1.00 86.62 199 GLN A CA 1
ATOM 1589 C C . GLN A 1 199 ? -7.498 19.124 -1.781 1.00 86.62 199 GLN A C 1
ATOM 1591 O O . GLN A 1 199 ? -8.613 19.208 -1.265 1.00 86.62 199 GLN A O 1
ATOM 1596 N N . GLU A 1 200 ? -7.208 18.195 -2.691 1.00 85.31 200 GLU A N 1
ATOM 1597 C CA . GLU A 1 200 ? -8.136 17.144 -3.086 1.00 85.31 200 GLU A CA 1
ATOM 1598 C C . GLU A 1 200 ? -8.272 16.032 -2.045 1.00 85.31 200 GLU A C 1
ATOM 1600 O O . GLU A 1 200 ? -9.337 15.418 -1.994 1.00 85.31 200 GLU A O 1
ATOM 1605 N N . HIS A 1 201 ? -7.247 15.780 -1.230 1.00 85.56 201 HIS A N 1
ATOM 1606 C CA . HIS A 1 201 ? -7.282 14.837 -0.120 1.00 85.56 201 HIS A CA 1
ATOM 1607 C C . HIS A 1 201 ? -8.077 15.413 1.055 1.00 85.56 201 HIS A C 1
ATOM 1609 O O . HIS A 1 201 ? -9.119 14.872 1.415 1.00 85.56 201 HIS A O 1
ATOM 1615 N N . PHE A 1 202 ? -7.709 16.592 1.566 1.00 87.31 202 PHE A N 1
ATOM 1616 C CA . PHE A 1 202 ? -8.408 17.242 2.683 1.00 87.31 202 PHE A CA 1
ATOM 1617 C C . PHE A 1 202 ? -9.874 17.598 2.371 1.00 87.31 202 PHE A C 1
ATOM 1619 O O . PHE A 1 202 ? -10.713 17.621 3.270 1.00 87.31 202 PHE A O 1
ATOM 1626 N N . ALA A 1 203 ? -10.229 17.822 1.099 1.00 89.25 203 ALA A N 1
ATOM 1627 C CA . ALA A 1 203 ? -11.627 17.980 0.680 1.00 89.25 203 ALA A CA 1
ATOM 1628 C C . ALA A 1 203 ? -12.448 16.670 0.713 1.00 89.25 203 ALA A C 1
ATOM 1630 O O . ALA A 1 203 ? -13.673 16.719 0.560 1.00 89.25 203 ALA A O 1
ATOM 1631 N N . LYS A 1 204 ? -11.793 15.512 0.880 1.00 84.62 204 LYS A N 1
ATOM 1632 C CA . LYS A 1 204 ? -12.379 14.160 0.885 1.00 84.62 204 LYS A CA 1
ATOM 1633 C C . LYS A 1 204 ? -12.169 13.405 2.209 1.00 84.62 204 LYS A C 1
ATOM 1635 O O . LYS A 1 204 ? -13.030 12.586 2.503 1.00 84.62 204 LYS A O 1
ATOM 1640 N N . HIS A 1 205 ? -11.130 13.704 2.997 1.00 85.62 205 HIS A N 1
ATOM 1641 C CA . HIS A 1 205 ? -10.712 13.053 4.260 1.00 85.62 205 HIS A CA 1
ATOM 1642 C C . HIS A 1 205 ? -11.886 12.534 5.111 1.00 85.62 205 HIS A C 1
ATOM 1644 O O . HIS A 1 205 ? -12.093 11.335 5.216 1.00 85.62 205 HIS A O 1
ATOM 1650 N N . SER A 1 206 ? -12.805 13.390 5.577 1.00 82.94 206 SER A N 1
ATOM 1651 C CA . SER A 1 206 ? -13.948 12.932 6.403 1.00 82.94 206 SER A CA 1
ATOM 1652 C C . SER A 1 206 ? -14.988 12.039 5.711 1.00 82.94 206 SER A C 1
ATOM 1654 O O . SER A 1 206 ? -15.870 11.499 6.372 1.00 82.94 206 SER A O 1
ATOM 1656 N N . LYS A 1 207 ? -14.906 11.863 4.389 1.00 85.44 207 LYS A N 1
ATOM 1657 C CA . LYS A 1 207 ? -15.642 10.848 3.617 1.00 85.44 207 LYS A CA 1
ATOM 1658 C C . LYS A 1 207 ? -14.794 9.586 3.378 1.00 85.44 207 LYS A C 1
ATOM 1660 O O . LYS A 1 207 ? -15.369 8.531 3.115 1.00 85.44 207 LYS A O 1
ATOM 1665 N N . ILE A 1 208 ? -13.467 9.699 3.401 1.00 79.12 208 ILE A N 1
ATOM 1666 C CA . ILE A 1 208 ? -12.528 8.572 3.381 1.00 79.12 208 ILE A CA 1
ATOM 1667 C C . ILE A 1 208 ? -12.604 7.866 4.739 1.00 79.12 208 ILE A C 1
ATOM 1669 O O . ILE A 1 208 ? -13.050 6.722 4.771 1.00 79.12 208 ILE A O 1
ATOM 1673 N N . GLU A 1 209 ? -12.381 8.598 5.840 1.00 82.38 209 GLU A N 1
ATOM 1674 C CA . GLU A 1 209 ? -12.573 8.151 7.231 1.00 82.38 209 GLU A CA 1
ATOM 1675 C C . GLU A 1 209 ? -13.913 7.414 7.423 1.00 82.38 209 GLU A C 1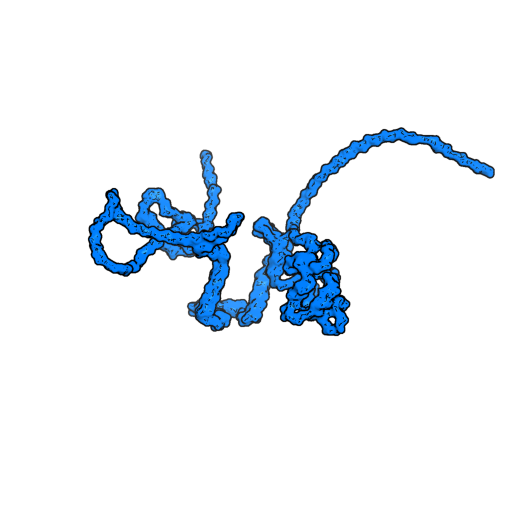
ATOM 1677 O O . GLU A 1 209 ? -13.947 6.302 7.945 1.00 82.38 209 GLU A O 1
ATOM 1682 N N . GLU A 1 210 ? -15.038 7.988 6.963 1.00 85.44 210 GLU A N 1
ATOM 1683 C CA . GLU A 1 210 ? -16.352 7.338 7.101 1.00 85.44 210 GLU A CA 1
ATOM 1684 C C . GLU A 1 210 ? -16.473 6.077 6.222 1.00 85.44 210 GLU A C 1
ATOM 1686 O O . GLU A 1 210 ? -17.075 5.087 6.632 1.00 85.44 210 GLU A O 1
ATOM 1691 N N . GLU A 1 211 ? -15.915 6.069 5.007 1.00 83.50 211 GLU A N 1
ATOM 1692 C CA . GLU A 1 211 ? -15.940 4.885 4.137 1.00 83.50 211 GLU A CA 1
ATOM 1693 C C . GLU A 1 211 ? -14.983 3.779 4.624 1.00 83.50 211 GLU A C 1
ATOM 1695 O O . GLU A 1 211 ? -15.192 2.605 4.304 1.00 83.50 211 GLU A O 1
ATOM 1700 N N . GLU A 1 212 ? -13.984 4.122 5.436 1.00 79.69 212 GLU A N 1
ATOM 1701 C CA . GLU A 1 212 ? -13.016 3.202 6.041 1.00 79.69 212 GLU A CA 1
ATOM 1702 C C . GLU A 1 212 ? -13.527 2.636 7.361 1.00 79.69 212 GLU A C 1
ATOM 1704 O O . GLU A 1 212 ? -13.667 1.415 7.454 1.00 79.69 212 GLU A O 1
ATOM 1709 N N . GLU A 1 213 ? -14.022 3.464 8.284 1.00 84.19 213 GLU A N 1
ATOM 1710 C CA . GLU A 1 213 ? -14.697 2.990 9.500 1.00 84.19 213 GLU A CA 1
ATOM 1711 C C . GLU A 1 213 ? -15.888 2.064 9.142 1.00 84.19 213 GLU A C 1
ATOM 1713 O O . GLU A 1 213 ? -16.141 1.051 9.802 1.00 84.19 213 GLU A O 1
ATOM 1718 N N . ARG A 1 214 ? -16.607 2.333 8.037 1.00 86.62 214 ARG A N 1
ATOM 1719 C CA . ARG A 1 214 ? -17.671 1.443 7.518 1.00 86.62 214 ARG A CA 1
ATOM 1720 C C . ARG A 1 214 ? -17.151 0.137 6.910 1.00 86.62 214 ARG A C 1
ATOM 1722 O O . ARG A 1 214 ? -17.884 -0.858 6.947 1.00 86.62 214 ARG A O 1
ATOM 1729 N N . ARG A 1 215 ? -15.943 0.117 6.336 1.00 78.56 215 ARG A N 1
ATOM 1730 C CA . ARG A 1 215 ? -15.279 -1.102 5.836 1.00 78.56 215 ARG A CA 1
ATOM 1731 C C . ARG A 1 215 ? -14.789 -1.960 7.002 1.00 78.56 215 ARG A C 1
ATOM 1733 O O . ARG A 1 215 ? -15.151 -3.136 7.057 1.00 78.56 215 ARG A O 1
ATOM 1740 N N . GLU A 1 216 ? -14.061 -1.368 7.944 1.00 77.44 216 GLU A N 1
ATOM 1741 C CA . GLU A 1 216 ? -13.506 -2.026 9.132 1.00 77.44 216 GLU A CA 1
ATOM 1742 C C . GLU A 1 216 ? -14.602 -2.634 10.006 1.00 77.44 216 GLU A C 1
ATOM 1744 O O . GLU A 1 216 ? -14.640 -3.852 10.183 1.00 77.44 216 GLU A O 1
ATOM 1749 N N . ARG A 1 217 ? -15.585 -1.829 10.443 1.00 84.75 217 ARG A N 1
ATOM 1750 C CA . ARG A 1 217 ? -16.718 -2.311 11.255 1.00 84.75 217 ARG A CA 1
ATOM 1751 C C . ARG A 1 217 ? -17.418 -3.506 10.613 1.00 84.75 217 ARG A C 1
ATOM 1753 O O . ARG A 1 217 ? -17.796 -4.450 11.301 1.00 84.75 217 ARG A O 1
ATOM 1760 N N . LYS A 1 218 ? -17.579 -3.496 9.287 1.00 81.62 218 LYS A N 1
ATOM 1761 C CA . LYS A 1 218 ? -18.196 -4.601 8.541 1.00 81.62 218 LYS A CA 1
ATOM 1762 C C . LYS A 1 218 ? -17.304 -5.850 8.489 1.00 81.62 218 LYS A C 1
ATOM 1764 O O . LYS A 1 218 ? -17.849 -6.952 8.504 1.00 81.62 218 LYS A O 1
ATOM 1769 N N . ALA A 1 219 ? -15.985 -5.695 8.397 1.00 70.88 219 ALA A N 1
ATOM 1770 C CA . ALA A 1 219 ? -15.030 -6.804 8.402 1.00 70.88 219 ALA A CA 1
ATOM 1771 C C . ALA A 1 219 ? -14.918 -7.460 9.790 1.00 70.88 219 ALA A C 1
ATOM 1773 O O . ALA A 1 219 ? -14.934 -8.685 9.889 1.00 70.88 219 ALA A O 1
ATOM 1774 N N . GLU A 1 220 ? -14.891 -6.655 10.853 1.00 76.44 220 GLU A N 1
ATOM 1775 C CA . GLU A 1 220 ? -14.833 -7.112 12.249 1.00 76.44 220 GLU A CA 1
ATOM 1776 C C . GLU A 1 220 ? -16.189 -7.594 12.803 1.00 76.44 220 GLU A C 1
ATOM 1778 O O . GLU A 1 220 ? -16.251 -8.240 13.849 1.00 76.44 220 GLU A O 1
ATOM 1783 N N . GLY A 1 221 ? -17.295 -7.301 12.110 1.00 79.00 221 GLY A N 1
ATOM 1784 C CA . GLY A 1 221 ? -18.651 -7.650 12.548 1.00 79.00 221 GLY A CA 1
ATOM 1785 C C . GLY A 1 221 ? -19.236 -6.709 13.612 1.00 79.00 221 GLY A C 1
ATOM 1786 O O . GLY A 1 221 ? -20.194 -7.075 14.297 1.00 79.00 221 GLY A O 1
ATOM 1787 N N . LEU A 1 222 ? -18.678 -5.505 13.752 1.00 81.25 222 LEU A N 1
ATOM 1788 C CA . LEU A 1 222 ? -19.187 -4.442 14.616 1.00 81.25 222 LEU A CA 1
ATOM 1789 C C . LEU A 1 222 ? -20.501 -3.837 14.070 1.00 81.25 222 LEU A C 1
ATOM 1791 O O . LEU A 1 222 ? -20.775 -3.901 12.867 1.00 81.25 222 LEU A O 1
ATOM 1795 N N . PRO A 1 223 ? -21.315 -3.181 14.924 1.00 85.62 223 PRO A N 1
ATOM 1796 C CA . PRO A 1 223 ? -22.457 -2.391 14.466 1.00 85.62 223 PRO A CA 1
ATOM 1797 C C . PRO A 1 223 ? -22.028 -1.250 13.534 1.00 85.62 223 PRO A C 1
ATOM 1799 O O . PRO A 1 223 ? -20.906 -0.746 13.632 1.00 85.62 223 PRO A O 1
ATOM 1802 N N . THR A 1 224 ? -22.935 -0.779 12.672 1.00 90.88 224 THR A N 1
ATOM 1803 C CA . THR A 1 224 ? -22.660 0.401 11.830 1.00 90.88 224 THR A CA 1
ATOM 1804 C C . THR A 1 224 ? -22.460 1.655 12.685 1.00 90.88 224 THR A C 1
ATOM 1806 O O . THR A 1 224 ? -22.891 1.700 13.840 1.00 90.88 224 THR A O 1
ATOM 1809 N N . ILE A 1 225 ? -21.841 2.693 12.116 1.00 87.19 225 ILE A N 1
ATOM 1810 C CA . ILE A 1 225 ? -21.604 3.983 12.788 1.00 87.19 225 ILE A CA 1
ATOM 1811 C C . ILE A 1 225 ? -22.911 4.535 13.384 1.00 87.19 225 ILE A C 1
ATOM 1813 O O . ILE A 1 225 ? -22.953 4.948 14.543 1.00 87.19 225 ILE A O 1
ATOM 1817 N N . GLU A 1 226 ? -24.011 4.482 12.627 1.00 92.38 226 GLU A N 1
ATOM 1818 C CA . GLU A 1 226 ? -25.319 4.981 13.061 1.00 92.38 226 GLU A CA 1
ATOM 1819 C C . GLU A 1 226 ? -25.946 4.122 14.166 1.00 92.38 226 GLU A C 1
ATOM 1821 O O . GLU A 1 226 ? -26.621 4.651 15.053 1.00 92.38 226 GLU A O 1
ATOM 1826 N N . GLU A 1 227 ? -25.738 2.802 14.134 1.00 89.94 227 GLU A N 1
ATOM 1827 C CA . GLU A 1 227 ? -26.242 1.900 15.167 1.00 89.94 227 GLU A CA 1
ATOM 1828 C C . GLU A 1 227 ? -25.441 2.013 16.467 1.00 89.94 227 GLU A C 1
ATOM 1830 O O . GLU A 1 227 ? -26.031 2.109 17.539 1.00 89.94 227 GLU A O 1
ATOM 1835 N N . ASP A 1 228 ? -24.118 2.085 16.389 1.00 88.94 228 ASP A N 1
ATOM 1836 C CA . ASP A 1 228 ? -23.246 2.297 17.541 1.00 88.94 228 ASP A CA 1
ATOM 1837 C C . ASP A 1 228 ? -23.491 3.675 18.183 1.00 88.94 228 ASP A C 1
ATOM 1839 O O . ASP A 1 228 ? -23.671 3.775 19.398 1.00 88.94 228 ASP A O 1
ATOM 1843 N N . ALA A 1 229 ? -23.637 4.736 17.380 1.00 90.81 229 ALA A N 1
ATOM 1844 C CA . ALA A 1 229 ? -24.036 6.060 17.865 1.00 90.81 229 ALA A CA 1
ATOM 1845 C C . ALA A 1 229 ? -25.430 6.053 18.526 1.00 90.81 229 ALA A C 1
ATOM 1847 O O . ALA A 1 229 ? -25.640 6.714 19.550 1.00 90.81 229 ALA A O 1
ATOM 1848 N N . ARG A 1 230 ? -26.382 5.277 17.986 1.00 93.00 230 ARG A N 1
ATOM 1849 C CA . ARG A 1 230 ? -27.698 5.050 18.603 1.00 93.00 230 ARG A CA 1
ATOM 1850 C C . ARG A 1 230 ? -27.569 4.330 19.945 1.00 93.00 230 ARG A C 1
ATOM 1852 O O . ARG A 1 230 ? -28.125 4.811 20.927 1.00 93.00 230 ARG A O 1
ATOM 1859 N N . LEU A 1 231 ? -26.828 3.225 20.011 1.00 88.94 231 LEU A N 1
ATOM 1860 C CA . LEU A 1 231 ? -26.664 2.421 21.225 1.00 88.94 231 LEU A CA 1
ATOM 1861 C C . LEU A 1 231 ? -25.936 3.195 22.337 1.00 88.94 231 LEU A C 1
ATOM 1863 O O . LEU A 1 231 ? -26.386 3.168 23.484 1.00 88.94 231 LEU A O 1
ATOM 1867 N N . ARG A 1 232 ? -24.890 3.966 21.997 1.00 89.25 232 ARG A N 1
ATOM 1868 C CA . ARG A 1 232 ? -24.217 4.912 22.910 1.00 89.25 232 ARG A CA 1
ATOM 1869 C C . ARG A 1 232 ? -25.215 5.897 23.525 1.00 89.25 232 ARG A C 1
ATOM 1871 O O . ARG A 1 232 ? -25.258 6.054 24.743 1.00 89.25 232 ARG A O 1
ATOM 1878 N N . LYS A 1 233 ? -26.061 6.510 22.691 1.00 92.81 233 LYS A N 1
ATOM 1879 C CA . LYS A 1 233 ? -27.080 7.485 23.110 1.00 92.81 233 LYS A CA 1
ATOM 1880 C C . LYS A 1 233 ? -28.225 6.857 23.913 1.00 92.81 233 LYS A C 1
ATOM 1882 O O . LYS A 1 233 ? -28.746 7.488 24.830 1.00 92.81 233 LYS A O 1
ATOM 1887 N N . GLU A 1 234 ? -28.620 5.625 23.598 1.00 92.31 234 GLU A N 1
ATOM 1888 C CA . GLU A 1 234 ? -29.600 4.867 24.383 1.00 92.31 234 GLU A CA 1
ATOM 1889 C C . GLU A 1 234 ? -29.048 4.492 25.772 1.00 92.31 234 GLU A C 1
ATOM 1891 O O . GLU A 1 234 ? -29.789 4.574 26.750 1.00 92.31 234 GLU A O 1
ATOM 1896 N N . ALA A 1 235 ? -27.762 4.136 25.885 1.00 90.31 235 ALA A N 1
ATOM 1897 C CA . ALA A 1 235 ? -27.101 3.885 27.169 1.00 90.31 235 ALA A CA 1
ATOM 1898 C C . ALA A 1 235 ? -26.961 5.173 28.004 1.00 90.31 235 ALA A C 1
ATOM 1900 O O . ALA A 1 235 ? -27.374 5.196 29.165 1.00 90.31 235 ALA A O 1
ATOM 1901 N N . GLU A 1 236 ? -26.497 6.273 27.397 1.00 91.31 236 GLU A N 1
ATOM 1902 C CA . GLU A 1 236 ? -26.424 7.596 28.039 1.00 91.31 236 GLU A CA 1
ATOM 1903 C C . GLU A 1 236 ? -27.798 8.039 28.574 1.00 91.31 236 GLU A C 1
ATOM 1905 O O . GLU A 1 236 ? -27.914 8.461 29.725 1.00 91.31 236 GLU A O 1
ATOM 1910 N N . ALA A 1 237 ? -28.867 7.856 27.789 1.00 93.12 237 ALA A N 1
ATOM 1911 C CA . ALA A 1 237 ? -30.236 8.173 28.198 1.00 93.12 237 ALA A CA 1
ATOM 1912 C C . ALA A 1 237 ? -30.770 7.299 29.354 1.00 93.12 237 ALA A C 1
ATOM 1914 O O . ALA A 1 237 ? -31.706 7.714 30.042 1.00 93.12 237 ALA A O 1
ATOM 1915 N N . ARG A 1 238 ? -30.187 6.114 29.591 1.00 92.88 238 ARG A N 1
ATOM 1916 C CA . ARG A 1 238 ? -30.459 5.268 30.771 1.00 92.88 238 ARG A CA 1
ATOM 1917 C C . ARG A 1 238 ? -29.520 5.554 31.953 1.00 92.88 238 ARG A C 1
ATOM 1919 O O . ARG A 1 238 ? -29.762 5.044 33.044 1.00 92.88 238 ARG A O 1
ATOM 1926 N N . GLY A 1 239 ? -28.488 6.382 31.770 1.00 91.12 239 GLY A N 1
ATOM 1927 C CA . GLY A 1 239 ? -27.428 6.606 32.761 1.00 91.12 239 GLY A CA 1
ATOM 1928 C C . GLY A 1 239 ? -26.438 5.440 32.877 1.00 91.12 239 GLY A C 1
ATOM 1929 O O . GLY A 1 239 ? -25.749 5.315 33.888 1.00 91.12 239 GLY A O 1
ATOM 1930 N N . GLU A 1 240 ? -26.380 4.576 31.864 1.00 89.31 240 GLU A N 1
ATOM 1931 C CA . GLU A 1 240 ? -25.516 3.397 31.799 1.00 89.31 240 GLU A CA 1
ATOM 1932 C C . GLU A 1 240 ? -24.227 3.716 31.024 1.00 89.31 240 GLU A C 1
ATOM 1934 O O . GLU A 1 240 ? -24.246 4.476 30.053 1.00 89.31 240 GLU A O 1
ATOM 1939 N N . LYS A 1 241 ? -23.093 3.105 31.402 1.00 84.62 241 LYS A N 1
ATOM 1940 C CA . LYS A 1 241 ? -21.898 3.130 30.544 1.00 84.62 241 LYS A CA 1
ATOM 1941 C C . LYS A 1 241 ? -22.184 2.264 29.316 1.00 84.62 241 LYS A C 1
ATOM 1943 O O . LYS A 1 241 ? -22.543 1.098 29.469 1.00 84.62 241 LYS A O 1
ATOM 1948 N N . TYR A 1 242 ? -21.983 2.805 28.116 1.00 83.69 242 TYR A N 1
ATOM 1949 C CA . TYR A 1 242 ? -21.975 1.982 26.910 1.00 83.69 242 TYR A CA 1
ATOM 1950 C C . TYR A 1 242 ? -20.815 0.972 26.942 1.00 83.69 242 TYR A C 1
ATOM 1952 O O . TYR A 1 242 ? -19.706 1.288 27.382 1.00 83.69 242 TYR A O 1
ATOM 1960 N N . VAL A 1 243 ? -21.100 -0.237 26.470 1.00 79.62 243 VAL A N 1
ATOM 1961 C CA . VAL A 1 243 ? -20.172 -1.356 26.288 1.00 79.62 243 VAL A CA 1
ATOM 1962 C C . VAL A 1 243 ? -20.478 -1.886 24.892 1.00 79.62 243 VAL A C 1
ATOM 1964 O O . VAL A 1 243 ? -21.647 -2.160 24.606 1.00 79.62 243 VAL A O 1
ATOM 1967 N N . SER A 1 244 ? -19.485 -1.973 24.007 1.00 76.75 244 SER A N 1
ATOM 1968 C CA . SER A 1 244 ? -19.747 -2.440 22.645 1.00 76.75 244 SER A CA 1
ATOM 1969 C C . SER A 1 244 ? -20.063 -3.945 22.628 1.00 76.75 244 SER A C 1
ATOM 1971 O O . SER A 1 244 ? -19.663 -4.679 23.540 1.00 76.75 244 SER A O 1
ATOM 1973 N N . PRO A 1 245 ? -20.732 -4.457 21.578 1.00 74.69 245 PRO A N 1
ATOM 1974 C CA . PRO A 1 245 ? -20.908 -5.897 21.393 1.00 74.69 245 PRO A CA 1
ATOM 1975 C C . PRO A 1 245 ? -19.592 -6.683 21.270 1.00 74.69 245 PRO A C 1
ATOM 1977 O O . PRO A 1 245 ? -19.621 -7.904 21.395 1.00 74.69 245 PRO A O 1
ATOM 1980 N N . TYR A 1 246 ? -18.460 -6.011 21.032 1.00 68.50 246 TYR A N 1
ATOM 1981 C CA . TYR A 1 246 ? -17.122 -6.603 21.038 1.00 68.50 246 TYR A CA 1
ATOM 1982 C C . TYR A 1 246 ? -16.535 -6.659 22.455 1.00 68.50 246 TYR A C 1
ATOM 1984 O O . TYR A 1 246 ? -16.182 -7.739 22.924 1.00 68.50 246 TYR A O 1
ATOM 1992 N N . ASP A 1 247 ? -16.553 -5.544 23.197 1.00 70.88 247 ASP A N 1
ATOM 1993 C CA . ASP A 1 247 ? -16.127 -5.506 24.609 1.00 70.88 247 ASP A CA 1
ATOM 1994 C C . ASP A 1 247 ? -16.877 -6.549 25.452 1.00 70.88 247 ASP A C 1
ATOM 1996 O O . ASP A 1 247 ? -16.298 -7.205 26.315 1.00 70.88 247 ASP A O 1
ATOM 2000 N N . ALA A 1 248 ? -18.173 -6.733 25.175 1.00 78.06 248 ALA A N 1
ATOM 2001 C CA . ALA A 1 248 ? -19.044 -7.691 25.852 1.00 78.06 248 ALA A CA 1
ATOM 2002 C C . ALA A 1 248 ? -18.706 -9.176 25.582 1.00 78.06 248 ALA A C 1
ATOM 2004 O O . ALA A 1 248 ? -19.289 -10.047 26.228 1.00 78.06 248 ALA A O 1
ATOM 2005 N N . GLN A 1 249 ? -17.799 -9.477 24.644 1.00 77.06 249 GLN A N 1
ATOM 2006 C CA . GLN A 1 249 ? -17.264 -10.827 24.413 1.00 77.06 249 GLN A CA 1
ATOM 2007 C C . GLN A 1 249 ? -15.998 -11.102 25.240 1.00 77.06 249 GLN A C 1
ATOM 2009 O O . GLN A 1 249 ? -15.699 -12.262 25.520 1.00 77.06 249 GLN A O 1
ATOM 2014 N N . LEU A 1 250 ? -15.276 -10.053 25.648 1.00 76.75 250 LEU A N 1
ATOM 2015 C CA . LEU A 1 250 ? -14.085 -10.145 26.491 1.00 76.75 250 LEU A CA 1
ATOM 2016 C C . LEU A 1 250 ? -14.481 -10.337 27.961 1.00 76.75 250 LEU A C 1
ATOM 2018 O O . LEU A 1 250 ? -15.401 -9.684 28.460 1.00 76.75 250 LEU A O 1
ATOM 2022 N N . SER A 1 251 ? -13.756 -11.189 28.688 1.00 84.75 251 SER A N 1
ATOM 2023 C CA . SER A 1 251 ? -13.931 -11.319 30.138 1.00 84.75 251 SER A CA 1
ATOM 2024 C C . SER A 1 251 ? -13.454 -10.078 30.903 1.00 84.75 251 SER A C 1
ATOM 2026 O O . SER A 1 251 ? -12.632 -9.299 30.424 1.00 84.75 251 SER A O 1
ATOM 2028 N N . ASP A 1 252 ? -13.892 -9.937 32.157 1.00 84.19 252 ASP A N 1
ATOM 2029 C CA . ASP A 1 252 ? -13.430 -8.918 33.108 1.00 84.19 252 ASP A CA 1
ATOM 2030 C C . ASP A 1 252 ? -11.897 -8.792 33.233 1.00 84.19 252 ASP A C 1
ATOM 2032 O O . ASP A 1 252 ? -11.413 -7.749 33.679 1.00 84.19 252 ASP A O 1
ATOM 2036 N N . GLU A 1 253 ? -11.126 -9.842 32.943 1.00 85.38 253 GLU A N 1
ATOM 2037 C CA . GLU A 1 253 ? -9.656 -9.808 32.973 1.00 85.38 253 GLU A CA 1
ATOM 2038 C C . GLU A 1 253 ? -9.082 -9.365 31.621 1.00 85.38 253 GLU A C 1
ATOM 2040 O O . GLU A 1 253 ? -8.175 -8.532 31.583 1.00 85.38 253 GLU A O 1
ATOM 2045 N N . GLU A 1 254 ? -9.662 -9.831 30.514 1.00 80.94 254 GLU A N 1
ATOM 2046 C CA . GLU A 1 254 ? -9.281 -9.433 29.155 1.00 80.94 254 GLU A CA 1
ATOM 2047 C C . GLU A 1 254 ? -9.630 -7.968 28.865 1.00 80.94 254 GLU A C 1
ATOM 2049 O O . GLU A 1 254 ? -8.787 -7.254 28.332 1.00 80.94 254 GLU A O 1
ATOM 2054 N N . GLN A 1 255 ? -10.794 -7.472 29.303 1.00 75.62 255 GLN A N 1
ATOM 2055 C CA . GLN A 1 255 ? -11.151 -6.048 29.223 1.00 75.62 255 GLN A CA 1
ATOM 2056 C C . GLN A 1 255 ? -10.144 -5.166 29.974 1.00 75.62 255 GLN A C 1
ATOM 2058 O O . GLN A 1 255 ? -9.727 -4.126 29.469 1.00 75.62 255 GLN A O 1
ATOM 2063 N N . LYS A 1 256 ? -9.715 -5.579 31.177 1.00 83.06 256 LYS A N 1
ATOM 2064 C CA . LYS A 1 256 ? -8.700 -4.842 31.952 1.00 83.06 256 LYS A CA 1
ATOM 2065 C C . LYS A 1 256 ? -7.342 -4.875 31.257 1.00 83.06 256 LYS A C 1
ATOM 2067 O O . LYS A 1 256 ? -6.670 -3.850 31.218 1.00 83.06 256 LYS A O 1
ATOM 2072 N N . LYS A 1 257 ? -6.949 -6.020 30.691 1.00 82.06 257 LYS A N 1
ATOM 2073 C CA . LYS A 1 257 ? -5.708 -6.156 29.920 1.00 82.06 257 LYS A CA 1
ATOM 2074 C C . LYS A 1 257 ? -5.730 -5.282 28.661 1.00 82.06 257 LYS A C 1
ATOM 2076 O O . LYS A 1 257 ? -4.781 -4.540 28.451 1.00 82.06 257 LYS A O 1
ATOM 2081 N N . ALA A 1 258 ? -6.821 -5.302 27.896 1.00 70.44 258 ALA A N 1
ATOM 2082 C CA . ALA A 1 258 ? -7.003 -4.473 26.707 1.00 70.44 258 ALA A CA 1
ATOM 2083 C C . ALA A 1 258 ? -7.006 -2.971 27.040 1.00 70.44 258 ALA A C 1
ATOM 2085 O O . ALA A 1 258 ? -6.341 -2.201 26.356 1.00 70.44 258 ALA A O 1
ATOM 2086 N N . GLN A 1 259 ? -7.665 -2.554 28.130 1.00 72.75 259 GLN A N 1
ATOM 2087 C CA . GLN A 1 259 ? -7.605 -1.169 28.617 1.00 72.75 259 GLN A CA 1
ATOM 2088 C C . GLN A 1 259 ? -6.171 -0.770 28.999 1.00 72.75 259 GLN A C 1
ATOM 2090 O O . GLN A 1 259 ? -5.717 0.297 28.608 1.00 72.75 259 GLN A O 1
ATOM 2095 N N . ILE A 1 260 ? -5.431 -1.630 29.710 1.00 76.50 260 ILE A N 1
ATOM 2096 C CA . ILE A 1 260 ? -4.023 -1.377 30.059 1.00 76.50 260 ILE A CA 1
ATOM 2097 C C . ILE A 1 260 ? -3.148 -1.287 28.799 1.00 76.50 260 ILE A C 1
ATOM 2099 O O . ILE A 1 260 ? -2.289 -0.416 28.721 1.00 76.50 260 ILE A O 1
ATOM 2103 N N . GLU A 1 261 ? -3.359 -2.148 27.803 1.00 73.06 261 GLU A N 1
ATOM 2104 C CA . GLU A 1 261 ? -2.604 -2.138 26.542 1.00 73.06 261 GLU A CA 1
ATOM 2105 C C . GLU A 1 261 ? -2.922 -0.898 25.687 1.00 73.06 261 GLU A C 1
ATOM 2107 O O . GLU A 1 261 ? -2.000 -0.270 25.166 1.00 73.06 261 GLU A O 1
ATOM 2112 N N . HIS A 1 262 ? -4.189 -0.475 25.636 1.00 70.56 262 HIS A N 1
ATOM 2113 C CA . HIS A 1 262 ? -4.620 0.800 25.052 1.00 70.56 262 HIS A CA 1
ATOM 2114 C C . HIS A 1 262 ? -3.976 2.001 25.761 1.00 70.56 262 HIS A C 1
ATOM 2116 O O . HIS A 1 262 ? -3.396 2.872 25.113 1.00 70.56 262 HIS A O 1
ATOM 2122 N N . ASP A 1 263 ? -4.031 2.044 27.093 1.00 68.38 263 ASP A N 1
ATOM 2123 C CA . ASP A 1 263 ? -3.512 3.168 27.876 1.00 68.38 263 ASP A CA 1
ATOM 2124 C C . ASP A 1 263 ? -1.975 3.250 27.772 1.00 68.38 263 ASP A C 1
ATOM 2126 O O . ASP A 1 263 ? -1.417 4.340 27.651 1.00 68.38 263 ASP A O 1
ATOM 2130 N N . LEU A 1 264 ? -1.280 2.106 27.718 1.00 63.53 264 LEU A N 1
ATOM 2131 C CA . LEU A 1 264 ? 0.163 2.031 27.449 1.00 63.53 264 LEU A CA 1
ATOM 2132 C C . LEU A 1 264 ? 0.537 2.467 26.024 1.00 63.53 264 LEU A C 1
ATOM 2134 O O . LEU A 1 264 ? 1.621 3.021 25.832 1.00 63.53 264 LEU A O 1
ATOM 2138 N N . ALA A 1 265 ? -0.327 2.231 25.031 1.00 58.38 265 ALA A N 1
ATOM 2139 C CA . ALA A 1 265 ? -0.135 2.738 23.673 1.00 58.38 265 ALA A CA 1
ATOM 2140 C C . ALA A 1 265 ? -0.319 4.267 23.623 1.00 58.38 265 ALA A C 1
ATOM 2142 O O . ALA A 1 265 ? 0.543 4.969 23.095 1.00 58.38 265 ALA A O 1
ATOM 2143 N N . GLN A 1 266 ? -1.377 4.787 24.259 1.00 57.06 266 GLN A N 1
ATOM 2144 C CA . GLN A 1 266 ? -1.669 6.224 24.383 1.00 57.06 266 GLN A CA 1
ATOM 2145 C C . GLN A 1 266 ? -0.544 7.017 25.077 1.00 57.06 266 GLN A C 1
ATOM 2147 O O . GLN A 1 266 ? -0.308 8.173 24.733 1.00 57.06 266 GLN A O 1
ATOM 2152 N N . MET A 1 267 ? 0.179 6.420 26.034 1.00 55.12 267 MET A N 1
ATOM 2153 C CA . MET A 1 267 ? 1.313 7.077 26.710 1.00 55.12 267 MET A CA 1
ATOM 2154 C C . MET A 1 267 ? 2.534 7.307 25.799 1.00 55.12 267 MET A C 1
ATOM 2156 O O . MET A 1 267 ? 3.340 8.202 26.063 1.00 55.12 267 MET A O 1
ATOM 2160 N N . GLY A 1 268 ? 2.687 6.531 24.722 1.00 48.34 268 GLY A N 1
ATOM 2161 C CA . GLY A 1 268 ? 3.788 6.676 23.767 1.00 48.34 268 GLY A CA 1
ATOM 2162 C C . GLY A 1 268 ? 5.187 6.375 24.332 1.00 48.34 268 GLY A C 1
ATOM 2163 O O . GLY A 1 268 ? 5.388 6.041 25.501 1.00 48.34 268 GLY A O 1
ATOM 2164 N N . ASN A 1 269 ? 6.211 6.470 23.479 1.00 52.09 269 ASN A N 1
ATOM 2165 C CA . ASN A 1 269 ? 7.582 6.097 23.860 1.00 52.09 269 ASN A CA 1
ATOM 2166 C C . ASN A 1 269 ? 8.219 7.068 24.868 1.00 52.09 269 ASN A C 1
ATOM 2168 O O . ASN A 1 269 ? 8.928 6.624 25.766 1.00 52.09 269 ASN A O 1
ATOM 2172 N N . ALA A 1 270 ? 7.937 8.370 24.758 1.00 50.88 270 ALA A N 1
ATOM 2173 C CA . ALA A 1 270 ? 8.569 9.396 25.588 1.00 50.88 270 ALA A CA 1
ATOM 2174 C C . ALA A 1 270 ? 8.174 9.315 27.076 1.00 50.88 270 ALA A C 1
ATOM 2176 O O . ALA A 1 270 ? 9.017 9.547 27.940 1.00 50.88 270 ALA A O 1
ATOM 2177 N N . VAL A 1 271 ? 6.922 8.953 27.393 1.00 54.31 271 VAL A N 1
ATOM 2178 C CA . VAL A 1 271 ? 6.495 8.742 28.790 1.00 54.31 271 VAL A CA 1
ATOM 2179 C C . VAL A 1 271 ? 7.117 7.462 29.345 1.00 54.31 271 VAL A C 1
ATOM 2181 O O . VAL A 1 271 ? 7.666 7.481 30.441 1.00 54.31 271 VAL A O 1
ATOM 2184 N N . ARG A 1 272 ? 7.134 6.374 28.559 1.00 56.09 272 ARG A N 1
ATOM 2185 C CA . ARG A 1 272 ? 7.764 5.105 28.967 1.00 56.09 272 ARG A CA 1
ATOM 2186 C C . ARG A 1 272 ? 9.266 5.233 29.224 1.00 56.09 272 ARG A C 1
ATOM 2188 O O . ARG A 1 272 ? 9.777 4.550 30.105 1.00 56.09 272 ARG A O 1
ATOM 2195 N N . GLU A 1 273 ? 9.970 6.096 28.491 1.00 54.97 273 GLU A N 1
ATOM 2196 C CA . GLU A 1 273 ? 11.367 6.419 28.798 1.00 54.97 273 GLU A CA 1
ATOM 2197 C C . GLU A 1 273 ? 11.484 7.273 30.070 1.00 54.97 273 GLU A C 1
ATOM 2199 O O . GLU A 1 273 ? 12.330 6.977 30.907 1.00 54.97 273 GLU A O 1
ATOM 2204 N N . ALA A 1 274 ? 10.618 8.274 30.265 1.00 57.47 274 ALA A N 1
ATOM 2205 C CA . ALA A 1 274 ? 10.633 9.146 31.445 1.00 57.47 274 ALA A CA 1
ATOM 2206 C C . ALA A 1 274 ? 10.249 8.447 32.769 1.00 57.47 274 ALA A C 1
ATOM 2208 O O . ALA A 1 274 ? 10.664 8.903 33.832 1.00 57.47 274 ALA A O 1
ATOM 2209 N N . GLU A 1 275 ? 9.477 7.358 32.725 1.00 56.56 275 GLU A N 1
ATOM 2210 C CA . GLU A 1 275 ? 9.109 6.552 33.904 1.00 56.56 275 GLU A CA 1
ATOM 2211 C C . GLU A 1 275 ? 10.079 5.383 34.183 1.00 56.56 275 GLU A C 1
ATOM 2213 O O . GLU A 1 275 ? 9.938 4.670 35.182 1.00 56.56 275 GLU A O 1
ATOM 2218 N N . ALA A 1 276 ? 11.080 5.159 33.325 1.00 59.62 276 ALA A N 1
ATOM 2219 C CA . ALA A 1 276 ? 12.012 4.049 33.476 1.00 59.62 276 ALA A CA 1
ATOM 2220 C C . ALA A 1 276 ? 13.049 4.320 34.582 1.00 59.62 276 ALA A C 1
ATOM 2222 O O . ALA A 1 276 ? 13.970 5.111 34.411 1.00 59.62 276 ALA A O 1
ATOM 2223 N N . SER A 1 277 ? 13.010 3.551 35.676 1.00 56.81 277 SER A N 1
ATOM 2224 C CA . SER A 1 277 ? 14.001 3.612 36.776 1.00 56.81 277 SER A CA 1
ATOM 2225 C C . SER A 1 277 ? 15.448 3.243 36.382 1.00 56.81 277 SER A C 1
ATOM 2227 O O . SER A 1 277 ? 16.361 3.250 37.217 1.00 56.81 277 SER A O 1
ATOM 2229 N N . GLN A 1 278 ? 15.667 2.908 35.108 1.00 65.31 278 GLN A N 1
ATOM 2230 C CA . GLN A 1 278 ? 16.959 2.641 34.498 1.00 65.31 278 GLN A CA 1
ATOM 2231 C C . GLN A 1 278 ? 16.960 3.123 33.037 1.00 65.31 278 GLN A C 1
ATOM 2233 O O . GLN A 1 278 ? 16.310 2.514 32.188 1.00 65.31 278 GLN A O 1
ATOM 2238 N N . HIS A 1 279 ? 17.777 4.129 32.725 1.00 59.97 279 HIS A N 1
ATOM 2239 C CA . HIS A 1 279 ? 18.033 4.587 31.355 1.00 59.97 279 HIS A CA 1
ATOM 2240 C C . HIS A 1 279 ? 19.345 3.987 30.817 1.00 59.97 279 HIS A C 1
ATOM 2242 O O . HIS A 1 279 ? 20.286 3.740 31.579 1.00 59.97 279 HIS A O 1
ATOM 2248 N N . VAL A 1 280 ? 19.439 3.765 29.501 1.00 71.56 280 VAL A N 1
ATOM 2249 C CA . VAL A 1 280 ? 20.639 3.205 28.848 1.00 71.56 280 VAL A CA 1
ATOM 2250 C C . VAL A 1 280 ? 21.121 4.137 27.739 1.00 71.56 280 VAL A C 1
ATOM 2252 O O . VAL A 1 280 ? 20.631 4.105 26.613 1.00 71.56 280 VAL A O 1
ATOM 2255 N N . PHE A 1 281 ? 22.117 4.961 28.054 1.00 70.00 281 PHE A N 1
ATOM 2256 C CA . PHE A 1 281 ? 22.674 5.947 27.133 1.00 70.00 281 PHE A CA 1
ATOM 2257 C C . PHE A 1 281 ? 23.776 5.324 26.274 1.00 70.00 281 PHE A C 1
ATOM 2259 O O . PHE A 1 281 ? 24.837 4.947 26.779 1.00 70.00 281 PHE A O 1
ATOM 2266 N N . LYS A 1 282 ? 23.561 5.236 24.958 1.00 65.88 282 LYS A N 1
ATOM 2267 C CA . LYS A 1 282 ? 24.600 4.796 24.016 1.00 65.88 282 LYS A CA 1
ATOM 2268 C C . LYS A 1 282 ? 25.518 5.969 23.677 1.00 65.88 282 LYS A C 1
ATOM 2270 O O . LYS A 1 282 ? 25.054 7.024 23.257 1.00 65.88 282 LYS A O 1
ATOM 2275 N N . THR A 1 283 ? 26.822 5.792 23.864 1.00 72.56 283 THR A N 1
ATOM 2276 C CA . THR A 1 283 ? 27.835 6.840 23.658 1.00 72.56 283 THR A CA 1
ATOM 2277 C C . THR A 1 283 ? 29.023 6.304 22.849 1.00 72.56 283 THR A C 1
ATOM 2279 O O . THR A 1 283 ? 29.216 5.087 22.791 1.00 72.56 283 THR A O 1
ATOM 2282 N N . PRO A 1 284 ? 29.900 7.170 22.305 1.00 68.25 284 PRO A N 1
ATOM 2283 C CA . PRO A 1 284 ? 31.137 6.734 21.648 1.00 68.25 284 PRO A CA 1
ATOM 2284 C C . PRO A 1 284 ? 32.120 5.950 22.540 1.00 68.25 284 PRO A C 1
ATOM 2286 O O . PRO A 1 284 ? 33.077 5.385 22.018 1.00 68.25 284 PRO A O 1
ATOM 2289 N N . SER A 1 285 ? 31.921 5.910 23.866 1.00 70.88 285 SER A N 1
ATOM 2290 C CA . SER A 1 285 ? 32.717 5.100 24.805 1.00 70.88 285 SER A CA 1
ATOM 2291 C C . SER A 1 285 ? 32.013 3.822 25.286 1.00 70.88 285 SER A C 1
ATOM 2293 O O . SER A 1 285 ? 32.580 3.097 26.101 1.00 70.88 285 SER A O 1
ATOM 2295 N N . GLY A 1 286 ? 30.808 3.529 24.781 1.00 72.62 286 GLY A N 1
ATOM 2296 C CA . GLY A 1 286 ? 30.006 2.356 25.141 1.00 72.62 286 GLY A CA 1
ATOM 2297 C C . GLY A 1 286 ? 28.593 2.704 25.619 1.00 72.62 286 GLY A C 1
ATOM 2298 O O . GLY A 1 286 ? 28.157 3.858 25.558 1.00 72.62 286 GLY A O 1
ATOM 2299 N N . GLU A 1 287 ? 27.872 1.689 26.092 1.00 71.88 287 GLU A N 1
ATOM 2300 C CA . GLU A 1 287 ? 26.544 1.831 26.698 1.00 71.88 287 GLU A CA 1
ATOM 2301 C C . GLU A 1 287 ? 26.678 2.126 28.200 1.00 71.88 287 GLU A C 1
ATOM 2303 O O . GLU A 1 287 ? 27.268 1.342 28.944 1.00 71.88 287 GLU A O 1
ATOM 2308 N N . HIS A 1 288 ? 26.131 3.256 28.652 1.00 63.53 288 HIS A N 1
ATOM 2309 C CA . HIS A 1 288 ? 26.146 3.679 30.053 1.00 63.53 288 HIS A CA 1
ATOM 2310 C C . HIS A 1 288 ? 24.757 3.511 30.654 1.00 63.53 288 HIS A C 1
ATOM 2312 O O . HIS A 1 288 ? 23.802 4.169 30.242 1.00 63.53 288 HIS A O 1
ATOM 2318 N N . VAL A 1 289 ? 24.649 2.625 31.641 1.00 74.44 289 VAL A N 1
ATOM 2319 C CA . VAL A 1 289 ? 23.399 2.358 32.356 1.00 74.44 289 VAL A CA 1
ATOM 2320 C C . VAL A 1 289 ? 23.313 3.278 33.571 1.00 74.44 289 VAL A C 1
ATOM 2322 O O . VAL A 1 289 ? 24.075 3.115 34.524 1.00 74.44 289 VAL A O 1
ATOM 2325 N N . VAL A 1 290 ? 22.373 4.221 33.553 1.00 68.88 290 VAL A N 1
ATOM 2326 C CA . VAL A 1 290 ? 22.060 5.083 34.700 1.00 68.88 290 VAL A CA 1
ATOM 2327 C C . VAL A 1 290 ? 20.847 4.501 35.412 1.00 68.88 290 VAL A C 1
ATOM 2329 O O . VAL A 1 290 ? 19.803 4.304 34.797 1.00 68.88 290 VAL A O 1
ATOM 2332 N N . LYS A 1 291 ? 20.990 4.220 36.708 1.00 62.44 291 LYS A N 1
ATOM 2333 C CA . LYS A 1 291 ? 19.898 3.818 37.603 1.00 62.44 291 LYS A CA 1
ATOM 2334 C C . LYS A 1 291 ? 19.648 4.934 38.599 1.00 62.44 291 LYS A C 1
ATOM 2336 O O . LYS A 1 291 ? 20.610 5.440 39.175 1.00 62.44 291 LYS A O 1
ATOM 2341 N N . GLU A 1 292 ? 18.388 5.261 38.849 1.00 55.34 292 GLU A N 1
ATOM 2342 C CA . GLU A 1 292 ? 18.044 6.147 39.958 1.00 55.34 292 GLU A CA 1
ATOM 2343 C C . GLU A 1 292 ? 17.923 5.337 41.256 1.00 55.34 292 GLU A C 1
ATOM 2345 O O . GLU A 1 292 ? 16.971 4.582 41.458 1.00 55.34 292 GLU A O 1
ATOM 2350 N N . GLU A 1 293 ? 18.893 5.484 42.162 1.00 46.59 293 GLU A N 1
ATOM 2351 C CA . GLU A 1 293 ? 18.719 5.036 43.546 1.00 46.59 293 GLU A CA 1
ATOM 2352 C C . GLU A 1 293 ? 17.853 6.051 44.304 1.00 46.59 293 GLU A C 1
ATOM 2354 O O . GLU A 1 293 ? 18.209 7.225 44.422 1.00 46.59 293 GLU A O 1
ATOM 2359 N N . GLN A 1 294 ? 16.718 5.603 44.854 1.00 42.75 294 GLN A N 1
ATOM 2360 C CA . GLN A 1 294 ? 15.867 6.446 45.696 1.00 42.75 294 GLN A CA 1
ATOM 2361 C C . GLN A 1 294 ? 16.625 6.891 46.956 1.00 42.75 294 GLN A C 1
ATOM 2363 O O . GLN A 1 294 ? 16.892 6.093 47.857 1.00 42.75 294 GLN A O 1
ATOM 2368 N N . ILE A 1 295 ? 16.953 8.184 47.032 1.00 37.25 295 ILE A N 1
ATOM 2369 C CA . ILE A 1 295 ? 17.771 8.753 48.109 1.00 37.25 295 ILE A CA 1
ATOM 2370 C C . ILE A 1 295 ? 16.954 8.849 49.409 1.00 37.25 295 ILE A C 1
ATOM 2372 O O . ILE A 1 295 ? 16.249 9.829 49.663 1.00 37.25 295 ILE A O 1
ATOM 2376 N N . LEU A 1 296 ? 17.054 7.823 50.256 1.00 35.69 296 LEU A N 1
ATOM 2377 C CA . LEU A 1 296 ? 16.314 7.735 51.514 1.00 35.69 296 LEU A CA 1
ATOM 2378 C C . LEU A 1 296 ? 17.045 8.450 52.668 1.00 35.69 296 LEU A C 1
ATOM 2380 O O . LEU A 1 296 ? 17.850 7.852 53.383 1.00 35.69 296 LEU A O 1
ATOM 2384 N N . PHE A 1 297 ? 16.734 9.728 52.891 1.00 36.78 297 PHE A N 1
ATOM 2385 C CA . PHE A 1 297 ? 17.257 10.479 54.038 1.00 36.78 297 PHE A CA 1
ATOM 2386 C C . PHE A 1 297 ? 16.622 10.023 55.370 1.00 36.78 297 PHE A C 1
ATOM 2388 O O . PHE A 1 297 ? 15.401 10.080 55.557 1.00 36.78 297 PHE A O 1
ATOM 2395 N N . GLN A 1 298 ? 17.467 9.600 56.318 1.00 35.44 298 GLN A N 1
ATOM 2396 C CA . GLN A 1 298 ? 17.094 9.379 57.719 1.00 35.44 298 GLN A CA 1
ATOM 2397 C C . GLN A 1 298 ? 17.470 10.599 58.564 1.00 35.44 298 GLN A C 1
ATOM 2399 O O . GLN A 1 298 ? 18.642 10.963 58.650 1.00 35.44 298 GLN A O 1
ATOM 2404 N N . ASP A 1 299 ? 16.477 11.201 59.216 1.00 40.56 299 ASP A N 1
ATOM 2405 C CA . ASP A 1 299 ? 16.684 12.324 60.127 1.00 40.56 299 ASP A CA 1
ATOM 2406 C C . ASP A 1 299 ? 17.070 11.807 61.518 1.00 40.56 299 ASP A C 1
ATOM 2408 O O . ASP A 1 299 ? 16.357 10.992 62.108 1.00 40.56 299 ASP A O 1
ATOM 2412 N N . GLN A 1 300 ? 18.168 12.320 62.074 1.00 37.91 300 GLN A N 1
ATOM 2413 C CA . GLN A 1 300 ? 18.477 12.188 63.495 1.00 37.91 300 GLN A CA 1
ATOM 2414 C C . GLN A 1 300 ? 18.596 13.588 64.098 1.00 37.91 300 GLN A C 1
ATOM 2416 O O . GLN A 1 300 ? 19.618 14.257 63.948 1.00 37.91 300 GLN A O 1
ATOM 2421 N N . GLU A 1 301 ? 17.539 14.036 64.775 1.00 42.31 301 GLU A N 1
ATOM 2422 C CA . GLU A 1 301 ? 17.522 15.351 65.412 1.00 42.31 301 GLU A CA 1
ATOM 2423 C C . GLU A 1 301 ? 18.540 15.430 66.562 1.00 42.31 301 GLU A C 1
ATOM 2425 O O . GLU A 1 301 ? 18.589 14.582 67.460 1.00 42.31 301 GLU A O 1
ATOM 2430 N N . VAL A 1 302 ? 19.340 16.496 66.538 1.00 42.38 302 VAL A N 1
ATOM 2431 C CA . VAL A 1 302 ? 20.208 16.925 67.637 1.00 42.38 302 VAL A CA 1
ATOM 2432 C C . VAL A 1 302 ? 19.767 18.301 68.121 1.00 42.38 302 VAL A C 1
ATOM 2434 O O . VAL A 1 302 ? 19.226 19.098 67.355 1.00 42.38 302 VAL A O 1
ATOM 2437 N N . ASP A 1 303 ? 20.016 18.601 69.394 1.00 50.72 303 ASP A N 1
ATOM 2438 C CA . ASP A 1 303 ? 19.829 19.951 69.913 1.00 50.72 303 ASP A CA 1
ATOM 2439 C C . ASP A 1 303 ? 20.824 20.951 69.286 1.00 50.72 303 ASP A C 1
ATOM 2441 O O . ASP A 1 303 ? 21.814 20.586 68.646 1.00 50.72 303 ASP A O 1
ATOM 2445 N N . ALA A 1 304 ? 20.592 22.247 69.510 1.00 51.91 304 ALA A N 1
ATOM 2446 C CA . ALA A 1 304 ? 21.453 23.323 69.010 1.00 51.91 304 ALA A CA 1
ATOM 2447 C C . ALA A 1 304 ? 22.882 23.338 69.612 1.00 51.91 304 ALA A C 1
ATOM 2449 O O . ALA A 1 304 ? 23.666 24.233 69.300 1.00 51.91 304 ALA A O 1
ATOM 2450 N N . SER A 1 305 ? 23.228 22.380 70.481 1.00 51.41 305 SER A N 1
ATOM 2451 C CA . SER A 1 305 ? 24.579 22.133 71.006 1.00 51.41 305 SER A CA 1
ATOM 2452 C C . SER A 1 305 ? 25.190 20.816 70.497 1.00 51.41 305 SER A C 1
ATOM 2454 O O . SER A 1 305 ? 26.290 20.452 70.917 1.00 51.41 305 SER A O 1
ATOM 2456 N N . GLY A 1 306 ? 24.512 20.105 69.589 1.00 46.78 306 GLY A N 1
ATOM 2457 C CA . GLY A 1 306 ? 24.996 18.875 68.966 1.00 46.78 306 GLY A CA 1
ATOM 2458 C C . GLY A 1 306 ? 24.834 17.613 69.817 1.00 46.78 306 GLY A C 1
ATOM 2459 O O . GLY A 1 306 ? 25.601 16.667 69.626 1.00 46.78 306 GLY A O 1
ATOM 2460 N N . LYS A 1 307 ? 23.879 17.566 70.760 1.00 44.44 307 LYS A N 1
ATOM 2461 C CA . LYS A 1 307 ? 23.570 16.346 71.530 1.00 44.44 307 LYS A CA 1
ATOM 2462 C C . LYS A 1 307 ? 22.181 15.760 71.230 1.00 44.44 307 LYS A C 1
ATOM 2464 O O . LYS A 1 307 ? 21.261 16.503 70.901 1.00 44.44 307 LYS A O 1
ATOM 2469 N N . PRO A 1 308 ? 21.997 14.429 71.377 1.00 49.31 308 PRO A N 1
ATOM 2470 C CA . PRO A 1 308 ? 20.673 13.808 71.347 1.00 49.31 308 PRO A CA 1
ATOM 2471 C C . PRO A 1 308 ? 19.845 14.225 72.571 1.00 49.31 308 PRO A C 1
ATOM 2473 O O . PRO A 1 308 ? 20.352 14.212 73.694 1.00 49.31 308 PRO A O 1
ATOM 2476 N N . ALA A 1 309 ? 18.565 14.541 72.368 1.00 45.16 309 ALA A N 1
ATOM 2477 C CA . ALA A 1 309 ? 17.727 15.195 73.380 1.00 45.16 309 ALA A CA 1
ATOM 2478 C C . ALA A 1 309 ? 17.313 14.320 74.590 1.00 45.16 309 ALA A C 1
ATOM 2480 O O . ALA A 1 309 ? 16.830 14.856 75.590 1.00 45.16 309 ALA A O 1
ATOM 2481 N N . HIS A 1 310 ? 17.493 12.992 74.541 1.00 39.28 310 HIS A N 1
ATOM 2482 C CA . HIS A 1 310 ? 17.051 12.068 75.598 1.00 39.28 310 HIS A CA 1
ATOM 2483 C C . HIS A 1 310 ? 18.064 10.945 75.908 1.00 39.28 310 HIS A C 1
ATOM 2485 O O . HIS A 1 310 ? 18.765 10.480 75.007 1.00 39.28 310 HIS A O 1
ATOM 2491 N N . PRO A 1 311 ? 18.140 10.470 77.171 1.00 39.84 311 PRO A N 1
ATOM 2492 C CA . PRO A 1 311 ? 18.931 9.299 77.544 1.00 39.84 311 PRO A CA 1
ATOM 2493 C C . PRO A 1 311 ? 18.253 7.998 77.088 1.00 39.84 311 PRO A C 1
ATOM 2495 O O . PRO A 1 311 ? 17.028 7.887 77.088 1.00 39.84 311 PRO A O 1
ATOM 2498 N N . ALA A 1 312 ? 19.051 6.993 76.727 1.00 36.59 312 ALA A N 1
ATOM 2499 C CA . ALA A 1 312 ? 18.547 5.765 76.117 1.00 36.59 312 ALA A CA 1
ATOM 2500 C C . ALA A 1 312 ? 17.832 4.821 77.114 1.00 36.59 312 ALA A C 1
ATOM 2502 O O . ALA A 1 312 ? 18.452 4.405 78.099 1.00 36.59 312 ALA A O 1
ATOM 2503 N N . PRO A 1 313 ? 16.593 4.374 76.830 1.00 33.22 313 PRO A N 1
ATOM 2504 C CA . PRO A 1 313 ? 16.076 3.121 77.366 1.00 33.22 313 PRO A CA 1
ATOM 2505 C C . PRO A 1 313 ? 16.748 1.956 76.617 1.00 33.22 313 PRO A C 1
ATOM 2507 O O . PRO A 1 313 ? 16.668 1.853 75.394 1.00 33.22 313 PRO A O 1
ATOM 2510 N N . GLY A 1 314 ? 17.465 1.093 77.335 1.00 33.94 314 GLY A N 1
ATOM 2511 C CA . GLY A 1 314 ? 18.219 0.001 76.716 1.00 33.94 314 GLY A CA 1
ATOM 2512 C C . GLY A 1 314 ? 17.336 -1.169 76.272 1.00 33.94 314 GLY A C 1
ATOM 2513 O O . GLY A 1 314 ? 16.566 -1.672 77.081 1.00 33.94 314 GLY A O 1
ATOM 2514 N N . SER A 1 315 ? 17.541 -1.646 75.033 1.00 35.84 315 SER A N 1
ATOM 2515 C CA . SER A 1 315 ? 17.135 -2.964 74.486 1.00 35.84 315 SER A CA 1
ATOM 2516 C C . SER A 1 315 ? 15.660 -3.382 74.685 1.00 35.84 315 SER A C 1
ATOM 2518 O O . SER A 1 315 ? 15.229 -3.706 75.783 1.00 35.84 315 SER A O 1
ATOM 2520 N N . SER A 1 316 ? 14.858 -3.601 73.643 1.00 29.28 316 SER A N 1
ATOM 2521 C CA . SER A 1 316 ? 15.161 -4.476 72.499 1.00 29.28 316 SER A CA 1
ATOM 2522 C C . SER A 1 316 ? 13.969 -4.531 71.525 1.00 29.28 316 SER A C 1
ATOM 2524 O O . SER A 1 316 ? 12.868 -4.140 71.892 1.00 29.28 316 SER A O 1
ATOM 2526 N N . GLY A 1 317 ? 14.170 -5.106 70.331 1.00 29.12 317 GLY A N 1
ATOM 2527 C CA . GLY A 1 317 ? 13.080 -5.736 69.568 1.00 29.12 317 GLY A CA 1
ATOM 2528 C C . GLY A 1 317 ? 12.303 -4.859 68.576 1.00 29.12 317 GLY A C 1
ATOM 2529 O O . GLY A 1 317 ? 11.228 -4.381 68.894 1.00 29.12 317 GLY A O 1
ATOM 2530 N N . ALA A 1 318 ? 12.839 -4.774 67.355 1.00 29.62 318 ALA A N 1
ATOM 2531 C CA . ALA A 1 318 ? 12.143 -4.838 66.057 1.00 29.62 318 ALA A CA 1
ATOM 2532 C C . ALA A 1 318 ? 10.834 -4.046 65.771 1.00 29.62 318 ALA A C 1
ATOM 2534 O O . ALA A 1 318 ? 9.801 -4.218 66.404 1.00 29.62 318 ALA A O 1
ATOM 2535 N N . THR A 1 319 ? 10.872 -3.361 64.618 1.00 28.33 319 THR A N 1
ATOM 2536 C CA . THR A 1 319 ? 9.758 -3.135 63.666 1.00 28.33 319 THR A CA 1
ATOM 2537 C C . THR A 1 319 ? 8.472 -2.471 64.172 1.00 28.33 319 THR A C 1
ATOM 2539 O O . THR A 1 319 ? 7.538 -3.140 64.605 1.00 28.33 319 THR A O 1
ATOM 2542 N N . GLY A 1 320 ? 8.364 -1.164 63.919 1.00 25.73 320 GLY A N 1
ATOM 2543 C CA . GLY A 1 320 ? 7.093 -0.511 63.595 1.00 25.73 320 GLY A CA 1
ATOM 2544 C C . GLY A 1 320 ? 7.144 0.017 62.159 1.00 25.73 320 GLY A C 1
ATOM 2545 O O . GLY A 1 320 ? 8.176 0.548 61.744 1.00 25.73 320 GLY A O 1
ATOM 2546 N N . THR A 1 321 ? 6.064 -0.148 61.398 1.00 29.95 321 THR A N 1
ATOM 2547 C CA . THR A 1 321 ? 5.834 0.601 60.154 1.00 29.95 321 THR A CA 1
ATOM 2548 C C . THR A 1 321 ? 5.142 1.925 60.483 1.00 29.95 321 THR A C 1
ATOM 2550 O O . THR A 1 321 ? 4.430 2.003 61.482 1.00 29.95 321 THR A O 1
ATOM 2553 N N . ASP A 1 322 ? 5.372 2.962 59.671 1.00 26.84 322 ASP A N 1
ATOM 2554 C CA . ASP A 1 322 ? 4.322 3.732 58.969 1.00 26.84 322 ASP A CA 1
ATOM 2555 C C . ASP A 1 322 ? 4.819 5.119 58.505 1.00 26.84 322 ASP A C 1
ATOM 2557 O O . ASP A 1 322 ? 5.715 5.718 59.092 1.00 26.84 322 ASP A O 1
ATOM 2561 N N . ALA A 1 323 ? 4.199 5.604 57.423 1.00 37.72 323 ALA A N 1
ATOM 2562 C CA . ALA A 1 323 ? 4.086 6.995 56.963 1.00 37.72 323 ALA A CA 1
ATOM 2563 C C . ALA A 1 323 ? 5.301 7.958 57.059 1.00 37.72 323 ALA A C 1
ATOM 2565 O O . ALA A 1 323 ? 5.589 8.552 58.097 1.00 37.72 323 ALA A O 1
ATOM 2566 N N . LYS A 1 324 ? 5.840 8.334 55.887 1.00 27.00 324 LYS A N 1
ATOM 2567 C CA . LYS A 1 324 ? 6.363 9.693 55.637 1.00 27.00 324 LYS A CA 1
ATOM 2568 C C . LYS A 1 324 ? 5.621 10.328 54.457 1.00 27.00 324 LYS A C 1
ATOM 2570 O O . LYS A 1 324 ? 5.313 9.652 53.481 1.00 27.00 324 LYS A O 1
ATOM 2575 N N . SER A 1 325 ? 5.315 11.620 54.570 1.00 29.23 325 SER A N 1
ATOM 2576 C CA . SER A 1 325 ? 4.573 12.379 53.554 1.00 29.23 325 SER A CA 1
ATOM 2577 C C . SER A 1 325 ? 5.482 12.801 52.401 1.00 29.23 325 SER A C 1
ATOM 2579 O O . SER A 1 325 ? 6.575 13.310 52.641 1.00 29.23 325 SER A O 1
ATOM 2581 N N . ALA A 1 326 ? 5.007 12.662 51.163 1.00 31.80 326 ALA A N 1
ATOM 2582 C CA . ALA A 1 326 ? 5.696 13.189 49.990 1.00 31.80 326 ALA A CA 1
ATOM 2583 C C . ALA A 1 326 ? 5.642 14.727 49.945 1.00 31.80 326 ALA A C 1
ATOM 2585 O O . ALA A 1 326 ? 4.647 15.339 50.346 1.00 31.80 326 ALA A O 1
ATOM 2586 N N . SER A 1 327 ? 6.694 15.344 49.408 1.00 39.12 327 SER A N 1
ATOM 2587 C CA . SER A 1 327 ? 6.702 16.746 48.991 1.00 39.12 327 SER A CA 1
ATOM 2588 C C . SER A 1 327 ? 6.381 16.826 47.496 1.00 39.12 327 SER A C 1
ATOM 2590 O O . SER A 1 327 ? 7.278 16.658 46.670 1.00 39.12 327 SER A O 1
ATOM 2592 N N . GLU A 1 328 ? 5.112 17.057 47.146 1.00 48.94 328 GLU A N 1
ATOM 2593 C CA . GLU A 1 328 ? 4.709 17.337 45.758 1.00 48.94 328 GLU A CA 1
ATOM 2594 C C . GLU A 1 328 ? 5.523 18.520 45.201 1.00 48.94 328 GLU A C 1
ATOM 2596 O O . GLU A 1 328 ? 5.557 19.599 45.801 1.00 48.94 328 GLU A O 1
ATOM 2601 N N . ALA A 1 329 ? 6.150 18.338 44.036 1.00 53.31 329 ALA A N 1
ATOM 2602 C CA . ALA A 1 329 ? 6.700 19.452 43.273 1.00 53.31 329 ALA A CA 1
ATOM 2603 C C . ALA A 1 329 ? 5.546 20.301 42.714 1.00 53.31 329 ALA A C 1
ATOM 2605 O O . ALA A 1 329 ? 4.575 19.770 42.174 1.00 53.31 329 ALA A O 1
ATOM 2606 N N . LEU A 1 330 ? 5.635 21.625 42.850 1.00 57.88 330 LEU A N 1
ATOM 2607 C CA . LEU A 1 330 ? 4.588 22.531 42.374 1.00 57.88 330 LEU A CA 1
ATOM 2608 C C . LEU A 1 330 ? 4.631 22.661 40.841 1.00 57.88 330 LEU A C 1
ATOM 2610 O O . LEU A 1 330 ? 5.725 22.774 40.280 1.00 57.88 330 LEU A O 1
ATOM 2614 N N . PRO A 1 331 ? 3.474 22.688 40.149 1.00 60.84 331 PRO A N 1
ATOM 2615 C CA . PRO A 1 331 ? 3.446 22.787 38.695 1.00 60.84 331 PRO A CA 1
ATOM 2616 C C . PRO A 1 331 ? 4.028 24.119 38.212 1.00 60.84 331 PRO A C 1
ATOM 2618 O O . PRO A 1 331 ? 3.859 25.174 38.835 1.00 60.84 331 PRO A O 1
ATOM 2621 N N . GLN A 1 332 ? 4.743 24.058 37.089 1.00 57.53 332 GLN A N 1
ATOM 2622 C CA . GLN A 1 332 ? 5.632 25.126 36.645 1.00 57.53 332 GLN A CA 1
ATOM 2623 C C . GLN A 1 332 ? 4.874 26.440 36.395 1.00 57.53 332 GLN A C 1
ATOM 2625 O O . GLN A 1 332 ? 4.018 26.542 35.520 1.00 57.53 332 GLN A O 1
ATOM 2630 N N . GLY A 1 333 ? 5.209 27.464 37.184 1.00 60.97 333 GLY A N 1
ATOM 2631 C CA . GLY A 1 333 ? 4.562 28.778 37.156 1.00 60.97 333 GLY A CA 1
ATOM 2632 C C . GLY A 1 333 ? 3.690 29.086 38.377 1.00 60.97 333 GLY A C 1
ATOM 2633 O O . GLY A 1 333 ? 3.345 30.253 38.564 1.00 60.97 333 GLY A O 1
ATOM 2634 N N . VAL A 1 334 ? 3.363 28.111 39.232 1.00 67.00 334 VAL A N 1
ATOM 2635 C CA . VAL A 1 334 ? 2.918 28.398 40.609 1.00 67.00 334 VAL A CA 1
ATOM 2636 C C . VAL A 1 334 ? 4.097 28.996 41.378 1.00 67.00 334 VAL A C 1
ATOM 2638 O O . VAL A 1 334 ? 5.222 28.503 41.276 1.00 67.00 334 VAL A O 1
ATOM 2641 N N . ALA A 1 335 ? 3.871 30.072 42.133 1.00 69.19 335 ALA A N 1
ATOM 2642 C CA . ALA A 1 335 ? 4.949 30.696 42.896 1.00 69.19 335 ALA A CA 1
ATOM 2643 C C . ALA A 1 335 ? 5.334 29.810 44.094 1.00 69.19 335 ALA A C 1
ATOM 2645 O O . ALA A 1 335 ? 4.558 29.685 45.041 1.00 69.19 335 ALA A O 1
ATOM 2646 N N . ASP A 1 336 ? 6.527 29.207 44.088 1.00 69.12 336 ASP A N 1
ATOM 2647 C CA . ASP A 1 336 ? 6.968 28.357 45.204 1.00 69.12 336 ASP A CA 1
ATOM 2648 C C . ASP A 1 336 ? 7.030 29.134 46.529 1.00 69.12 336 ASP A C 1
ATOM 2650 O O . ASP A 1 336 ? 6.442 28.722 47.527 1.00 69.12 336 ASP A O 1
ATOM 2654 N N . ARG A 1 337 ? 7.648 30.319 46.506 1.00 74.75 337 ARG A N 1
ATOM 2655 C CA . ARG A 1 337 ? 7.657 31.299 47.600 1.00 74.75 337 ARG A CA 1
ATOM 2656 C C . ARG A 1 337 ? 7.421 32.698 47.044 1.00 74.75 337 ARG A C 1
ATOM 2658 O O . ARG A 1 337 ? 7.996 33.042 46.010 1.00 74.75 337 ARG A O 1
ATOM 2665 N N . VAL A 1 338 ? 6.639 33.522 47.741 1.00 73.69 338 VAL A N 1
ATOM 2666 C CA . VAL A 1 338 ? 6.559 34.970 47.460 1.00 73.69 338 VAL A CA 1
ATOM 2667 C C . VAL A 1 338 ? 7.455 35.775 48.422 1.00 73.69 338 VAL A C 1
ATOM 2669 O O . VAL A 1 338 ? 7.756 35.304 49.522 1.00 73.69 338 VAL A O 1
ATOM 2672 N N . PRO A 1 339 ? 7.938 36.978 48.048 1.00 71.69 339 PRO A N 1
ATOM 2673 C CA . PRO A 1 339 ? 8.861 37.740 48.892 1.00 71.69 339 PRO A CA 1
ATOM 2674 C C . PRO A 1 339 ? 8.276 38.072 50.275 1.00 71.69 339 PRO A C 1
ATOM 2676 O O . PRO A 1 339 ? 7.228 38.704 50.376 1.00 71.69 339 PRO A O 1
ATOM 2679 N N . GLY A 1 340 ? 8.978 37.669 51.340 1.00 72.06 340 GLY A N 1
ATOM 2680 C CA . GLY A 1 340 ? 8.557 37.880 52.733 1.00 72.06 340 GLY A CA 1
ATOM 2681 C C . GLY A 1 340 ? 7.611 36.814 53.307 1.00 72.06 340 GLY A C 1
ATOM 2682 O O . GLY A 1 340 ? 7.169 36.952 54.445 1.00 72.06 340 GLY A O 1
ATOM 2683 N N . GLU A 1 341 ? 7.304 35.757 52.555 1.00 76.38 341 GLU A N 1
ATOM 2684 C CA . GLU A 1 341 ? 6.443 34.656 52.993 1.00 76.38 341 GLU A CA 1
ATOM 2685 C C . GLU A 1 341 ? 7.134 33.729 54.013 1.00 76.38 341 GLU A C 1
ATOM 2687 O O . GLU A 1 341 ? 8.299 33.360 53.856 1.00 76.38 341 GLU A O 1
ATOM 2692 N N . THR A 1 342 ? 6.405 33.323 55.058 1.00 80.75 342 THR A N 1
ATOM 2693 C CA . THR A 1 342 ? 6.840 32.269 55.991 1.00 80.75 342 THR A CA 1
ATOM 2694 C C . THR A 1 342 ? 6.474 30.889 55.445 1.00 80.75 342 THR A C 1
ATOM 2696 O O . THR A 1 342 ? 5.531 30.757 54.671 1.00 80.75 342 THR A O 1
ATOM 2699 N N . GLU A 1 343 ? 7.158 29.829 55.884 1.00 66.75 343 GLU A N 1
ATOM 2700 C CA . GLU A 1 343 ? 6.868 28.466 55.402 1.00 66.75 343 GLU A CA 1
ATOM 2701 C C . GLU A 1 343 ? 5.425 28.015 55.712 1.00 66.75 343 GLU A C 1
ATOM 2703 O O . GLU A 1 343 ? 4.791 27.320 54.919 1.00 66.75 343 GLU A O 1
ATOM 2708 N N . GLU A 1 344 ? 4.852 28.484 56.826 1.00 64.94 344 GLU A N 1
ATOM 2709 C CA . GLU A 1 344 ? 3.432 28.276 57.109 1.00 64.94 344 GLU A CA 1
ATOM 2710 C C . GLU A 1 344 ? 2.520 29.094 56.177 1.00 64.94 344 GLU A C 1
ATOM 2712 O O . GLU A 1 344 ? 1.528 28.554 55.688 1.00 64.94 344 GLU A O 1
ATOM 2717 N N . GLY A 1 345 ? 2.870 30.351 55.874 1.00 67.44 345 GLY A N 1
ATOM 2718 C CA . GLY A 1 345 ? 2.150 31.182 54.904 1.00 67.44 345 GLY A CA 1
ATOM 2719 C C . GLY A 1 345 ? 2.131 30.558 53.506 1.00 67.44 345 GLY A C 1
ATOM 2720 O O . GLY A 1 345 ? 1.059 30.423 52.919 1.00 67.44 345 GLY A O 1
ATOM 2721 N N . ARG A 1 346 ? 3.285 30.057 53.039 1.00 74.44 346 ARG A N 1
ATOM 2722 C CA . ARG A 1 346 ? 3.430 29.271 51.802 1.00 74.44 346 ARG A CA 1
ATOM 2723 C C . ARG A 1 346 ? 2.468 28.089 51.792 1.00 74.44 346 ARG A C 1
ATOM 2725 O O . ARG A 1 346 ? 1.679 27.939 50.861 1.00 74.44 346 ARG A O 1
ATOM 2732 N N . ARG A 1 347 ? 2.476 27.273 52.851 1.00 73.25 347 ARG A N 1
ATOM 2733 C CA . ARG A 1 347 ? 1.577 26.116 52.969 1.00 73.25 347 ARG A CA 1
ATOM 2734 C C . ARG A 1 347 ? 0.100 26.530 52.945 1.00 73.25 347 ARG A C 1
ATOM 2736 O O . ARG A 1 347 ? -0.691 25.883 52.266 1.00 73.25 347 ARG A O 1
ATOM 2743 N N . GLN A 1 348 ? -0.278 27.605 53.638 1.00 73.81 348 GLN A N 1
ATOM 2744 C CA . GLN A 1 348 ? -1.656 28.113 53.648 1.00 73.81 348 GLN A CA 1
ATOM 2745 C C . GLN A 1 348 ? -2.092 28.639 52.267 1.00 73.81 348 GLN A C 1
ATOM 2747 O O . GLN A 1 348 ? -3.164 28.257 51.796 1.00 73.81 348 GLN A O 1
ATOM 2752 N N . ARG A 1 349 ? -1.255 29.433 51.579 1.00 82.94 349 ARG A N 1
ATOM 2753 C CA . ARG A 1 349 ? -1.514 29.927 50.213 1.00 82.94 349 ARG A CA 1
ATOM 2754 C C . ARG A 1 349 ? -1.714 28.779 49.227 1.00 82.94 349 ARG A C 1
ATOM 2756 O O . ARG A 1 349 ? -2.692 28.779 48.485 1.00 82.94 349 ARG A O 1
ATOM 2763 N N . LEU A 1 350 ? -0.815 27.797 49.234 1.00 79.38 350 LEU A N 1
ATOM 2764 C CA . LEU A 1 350 ? -0.852 26.674 48.295 1.00 79.38 350 LEU A CA 1
ATOM 2765 C C . LEU A 1 350 ? -2.050 25.747 48.548 1.00 79.38 350 LEU A C 1
ATOM 2767 O O . LEU A 1 350 ? -2.686 25.314 47.589 1.00 79.38 350 LEU A O 1
ATOM 2771 N N . MET A 1 351 ? -2.424 25.496 49.810 1.00 76.56 351 MET A N 1
ATOM 2772 C CA . MET A 1 351 ? -3.653 24.754 50.128 1.00 76.56 351 MET A CA 1
ATOM 2773 C C . MET A 1 351 ? -4.909 25.510 49.675 1.00 76.56 351 MET A C 1
ATOM 2775 O O . MET A 1 351 ? -5.766 24.912 49.029 1.00 76.56 351 MET A O 1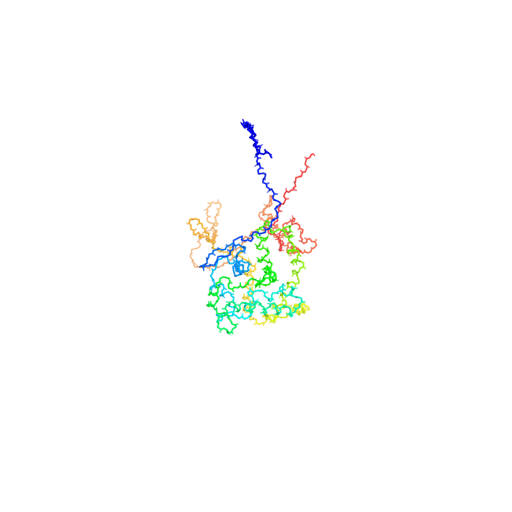
ATOM 2779 N N . ALA A 1 352 ? -4.998 26.819 49.937 1.00 75.00 352 ALA A N 1
ATOM 2780 C CA . ALA A 1 352 ? -6.125 27.640 49.488 1.00 75.00 352 ALA A CA 1
ATOM 2781 C C . ALA A 1 352 ? -6.234 27.682 47.953 1.00 75.00 352 ALA A C 1
ATOM 2783 O O . ALA A 1 352 ? -7.330 27.561 47.410 1.00 75.00 352 ALA A O 1
ATOM 2784 N N . ALA A 1 353 ? -5.107 27.778 47.242 1.00 76.31 353 ALA A N 1
ATOM 2785 C CA . ALA A 1 353 ? -5.080 27.746 45.783 1.00 76.31 353 ALA A CA 1
ATOM 2786 C C . ALA A 1 353 ? -5.462 26.365 45.212 1.00 76.31 353 ALA A C 1
ATOM 2788 O O . ALA A 1 353 ? -6.196 26.310 44.227 1.00 76.31 353 ALA A O 1
ATOM 2789 N N . LYS A 1 354 ? -5.041 25.254 45.843 1.00 80.44 354 LYS A N 1
ATOM 2790 C CA . LYS A 1 354 ? -5.434 23.879 45.462 1.00 80.44 354 LYS A CA 1
ATOM 2791 C C . LYS A 1 354 ? -6.928 23.621 45.732 1.00 80.44 354 LYS A C 1
ATOM 2793 O O . LYS A 1 354 ? -7.585 22.949 44.939 1.00 80.44 354 LYS A O 1
ATOM 2798 N N . GLU A 1 355 ? -7.489 24.199 46.799 1.00 75.38 355 GLU A N 1
ATOM 2799 C CA . GLU A 1 355 ? -8.930 24.141 47.087 1.00 75.38 355 GLU A CA 1
ATOM 2800 C C . GLU A 1 355 ? -9.762 25.037 46.153 1.00 75.38 355 GLU A C 1
ATOM 2802 O O . GLU A 1 355 ? -10.839 24.636 45.717 1.00 75.38 355 GLU A O 1
ATOM 2807 N N . GLU A 1 356 ? -9.293 26.235 45.794 1.00 77.44 356 GLU A N 1
ATOM 2808 C CA . GLU A 1 356 ? -10.016 27.065 44.826 1.00 77.44 356 GLU A CA 1
ATOM 2809 C C . GLU A 1 356 ? -9.945 26.472 43.410 1.00 77.44 356 GLU A C 1
ATOM 2811 O O . GLU A 1 356 ? -10.949 26.465 42.695 1.00 77.44 356 GLU A O 1
ATOM 2816 N N . ALA A 1 357 ? -8.800 25.906 43.019 1.00 78.44 357 ALA A N 1
ATOM 2817 C CA . ALA A 1 357 ? -8.625 25.248 41.729 1.00 78.44 357 ALA A CA 1
ATOM 2818 C C . ALA A 1 357 ? -9.625 24.103 41.505 1.00 78.44 357 ALA A C 1
ATOM 2820 O O . ALA A 1 357 ? -10.209 24.025 40.428 1.00 78.44 357 ALA A O 1
ATOM 2821 N N . SER A 1 358 ? -9.887 23.266 42.519 1.00 77.62 358 SER A N 1
ATOM 2822 C CA . SER A 1 358 ? -10.856 22.159 42.417 1.00 77.62 358 SER A CA 1
ATOM 2823 C C . SER A 1 358 ? -12.322 22.615 42.357 1.00 77.62 358 SER A C 1
ATOM 2825 O O . SER A 1 358 ? -13.189 21.852 41.931 1.00 77.62 358 SER A O 1
ATOM 2827 N N . ARG A 1 359 ? -12.608 23.868 42.739 1.00 79.06 359 ARG A N 1
ATOM 2828 C CA . ARG A 1 359 ? -13.927 24.516 42.608 1.00 79.06 359 ARG A CA 1
ATOM 2829 C C . ARG A 1 359 ? -14.102 25.262 41.277 1.00 79.06 359 ARG A C 1
ATOM 2831 O O . ARG A 1 359 ? -15.231 25.595 40.913 1.00 79.06 359 ARG A O 1
ATOM 2838 N N . ARG A 1 360 ? -13.014 25.563 40.557 1.00 78.44 360 ARG A N 1
ATOM 2839 C CA . ARG A 1 360 ? -13.043 26.169 39.214 1.00 78.44 360 ARG A CA 1
ATOM 2840 C C . ARG A 1 360 ? -13.195 25.051 38.155 1.00 78.44 360 ARG A C 1
ATOM 2842 O O . ARG A 1 360 ? -12.637 23.974 38.335 1.00 78.44 360 ARG A O 1
ATOM 2849 N N . PRO A 1 361 ? -13.910 25.272 37.032 1.00 73.06 361 PRO A N 1
ATOM 2850 C CA . PRO A 1 361 ? -13.929 24.310 35.928 1.00 73.06 361 PRO A CA 1
ATOM 2851 C C . PRO A 1 361 ? -12.523 24.018 35.384 1.00 73.06 361 PRO A C 1
ATOM 2853 O O . PRO A 1 361 ? -11.664 24.908 35.383 1.00 73.06 361 PRO A O 1
ATOM 2856 N N . SER A 1 362 ? -12.322 22.795 34.881 1.00 75.94 362 SER A N 1
ATOM 2857 C CA . SER A 1 362 ? -11.096 22.356 34.201 1.00 75.94 362 SER A CA 1
ATOM 2858 C C . SER A 1 362 ? -10.670 23.329 33.099 1.00 75.94 362 SER A C 1
ATOM 2860 O O . SER A 1 362 ? -11.511 23.986 32.475 1.00 75.94 362 SER A O 1
ATOM 2862 N N . TYR A 1 363 ? -9.368 23.383 32.813 1.00 70.12 363 TYR A N 1
ATOM 2863 C CA . TYR A 1 363 ? -8.870 24.170 31.686 1.00 70.12 363 TYR A CA 1
ATOM 2864 C C . TYR A 1 363 ? -9.535 23.719 30.369 1.00 70.12 363 TYR A C 1
ATOM 2866 O O . TYR A 1 363 ? -9.913 22.558 30.207 1.00 70.12 363 TYR A O 1
ATOM 2874 N N . GLY A 1 364 ? -9.775 24.666 29.463 1.00 66.50 364 GLY A N 1
ATOM 2875 C CA . GLY A 1 364 ? -10.578 24.477 28.251 1.00 66.50 364 GLY A CA 1
ATOM 2876 C C . GLY A 1 364 ? -12.103 24.550 28.440 1.00 66.50 364 GLY A C 1
ATOM 2877 O O . GLY A 1 364 ? -12.810 24.690 27.445 1.00 66.50 364 GLY A O 1
ATOM 2878 N N . LYS A 1 365 ? -12.652 24.520 29.669 1.00 66.31 365 LYS A N 1
ATOM 2879 C CA . LYS A 1 365 ? -14.116 24.474 29.904 1.00 66.31 365 LYS A CA 1
ATOM 2880 C C . LYS A 1 365 ? -14.691 25.719 30.607 1.00 66.31 365 LYS A C 1
ATOM 2882 O O . LYS A 1 365 ? -14.058 26.353 31.449 1.00 66.31 365 LYS A O 1
ATOM 2887 N N . GLY A 1 366 ? -15.939 26.059 30.266 1.00 67.31 366 GLY A N 1
ATOM 2888 C CA . GLY A 1 366 ? -16.691 27.200 30.817 1.00 67.31 366 GLY A CA 1
ATOM 2889 C C . GLY A 1 366 ? -16.278 28.577 30.269 1.00 67.31 366 GLY A C 1
ATOM 2890 O O . GLY A 1 366 ? -15.403 28.691 29.415 1.00 67.31 366 GLY A O 1
ATOM 2891 N N . ASN A 1 367 ? -16.887 29.651 30.792 1.00 61.03 367 ASN A N 1
ATOM 2892 C CA . ASN A 1 367 ? -16.795 31.037 30.274 1.00 61.03 367 ASN A CA 1
ATOM 2893 C C . ASN A 1 367 ? -15.382 31.676 30.270 1.00 61.03 367 ASN A C 1
ATOM 2895 O O . ASN A 1 367 ? -15.238 32.846 29.921 1.00 61.03 367 ASN A O 1
ATOM 2899 N N . LYS A 1 368 ? -14.346 30.950 30.702 1.00 56.62 368 LYS A N 1
ATOM 2900 C CA . LYS A 1 368 ? -12.932 31.358 30.674 1.00 56.62 368 LYS A CA 1
ATOM 2901 C C . LYS A 1 368 ? -12.014 30.226 30.174 1.00 56.62 368 LYS A C 1
ATOM 2903 O O . LYS A 1 368 ? -10.835 30.240 30.507 1.00 56.62 368 LYS A O 1
ATOM 2908 N N . GLY A 1 369 ? -12.544 29.246 29.432 1.00 62.44 369 GLY A N 1
ATOM 2909 C CA . GLY A 1 369 ? -11.893 27.954 29.160 1.00 62.44 369 GLY A CA 1
ATOM 2910 C C . GLY A 1 369 ? -10.405 28.040 28.806 1.00 62.44 369 GLY A C 1
ATOM 2911 O O . GLY A 1 369 ? -9.583 27.471 29.517 1.00 62.44 369 GLY A O 1
ATOM 2912 N N . PHE A 1 370 ? -10.058 28.810 27.773 1.00 69.62 370 PHE A N 1
ATOM 2913 C CA . PHE A 1 370 ? -8.678 28.996 27.296 1.00 69.62 370 PHE A CA 1
ATOM 2914 C C . PHE A 1 370 ? -8.056 30.343 27.718 1.00 69.62 370 PHE A C 1
ATOM 2916 O O . PHE A 1 370 ? -7.161 30.864 27.057 1.00 69.62 370 PHE A O 1
ATOM 2923 N N . ALA A 1 371 ? -8.549 30.963 28.796 1.00 67.12 371 ALA A N 1
ATOM 2924 C CA . ALA A 1 371 ? -7.998 32.225 29.285 1.00 67.12 371 ALA A CA 1
ATOM 2925 C C . ALA A 1 371 ? -6.657 32.008 30.010 1.00 67.12 371 ALA A C 1
ATOM 2927 O O . ALA A 1 371 ? -6.543 31.140 30.875 1.00 67.12 371 ALA A O 1
ATOM 2928 N N . TYR A 1 372 ? -5.667 32.854 29.700 1.00 68.38 372 TYR A N 1
ATOM 2929 C CA . TYR A 1 372 ? -4.312 32.785 30.260 1.00 68.38 372 TYR A CA 1
ATOM 2930 C C . TYR A 1 372 ? -4.308 32.749 31.810 1.00 68.38 372 TYR A C 1
ATOM 2932 O O . TYR A 1 372 ? -4.868 33.672 32.416 1.00 68.38 372 TYR A O 1
ATOM 2940 N N . PRO A 1 373 ? -3.647 31.766 32.463 1.00 70.62 373 PRO A N 1
ATOM 2941 C CA . PRO A 1 373 ? -3.635 31.612 33.924 1.00 70.62 373 PRO A CA 1
ATOM 2942 C C . PRO A 1 373 ? -3.048 32.806 34.697 1.00 70.62 373 PRO A C 1
ATOM 2944 O O . PRO A 1 373 ? -1.849 33.106 34.589 1.00 70.62 373 PRO A O 1
ATOM 2947 N N . LYS A 1 374 ? -3.871 33.476 35.517 1.00 73.06 374 LYS A N 1
ATOM 2948 C CA . LYS A 1 374 ? -3.477 34.729 36.199 1.00 73.06 374 LYS A CA 1
ATOM 2949 C C . LYS A 1 374 ? -2.992 34.551 37.635 1.00 73.06 374 LYS A C 1
ATOM 2951 O O . LYS A 1 374 ? -2.130 35.314 38.061 1.00 73.06 374 LYS A O 1
ATOM 2956 N N . ASP A 1 375 ? -3.524 33.570 38.352 1.00 77.06 375 ASP A N 1
ATOM 2957 C CA . ASP A 1 375 ? -3.214 33.274 39.753 1.00 77.06 375 ASP A CA 1
ATOM 2958 C C . ASP A 1 375 ? -2.769 31.807 39.933 1.00 77.06 375 ASP A C 1
ATOM 2960 O O . ASP A 1 375 ? -2.822 31.008 38.993 1.00 77.06 375 ASP A O 1
ATOM 2964 N N . ASP A 1 376 ? -2.297 31.449 41.134 1.00 76.62 376 ASP A N 1
ATOM 2965 C CA . ASP A 1 376 ? -1.871 30.074 41.446 1.00 76.62 376 ASP A CA 1
ATOM 2966 C C . ASP A 1 376 ? -3.036 29.071 41.274 1.00 76.62 376 ASP A C 1
ATOM 2968 O O . ASP A 1 376 ? -2.820 27.943 40.834 1.00 76.62 376 ASP A O 1
ATOM 2972 N N . ALA A 1 377 ? -4.282 29.483 41.542 1.00 79.50 377 ALA A N 1
ATOM 2973 C CA . ALA A 1 377 ? -5.473 28.640 41.409 1.00 79.50 377 ALA A CA 1
ATOM 2974 C C . ALA A 1 377 ? -5.846 28.337 39.942 1.00 79.50 377 ALA A C 1
ATOM 2976 O O . ALA A 1 377 ? -6.314 27.242 39.643 1.00 79.50 377 ALA A O 1
ATOM 2977 N N . ASP A 1 378 ? -5.613 29.258 39.000 1.00 73.31 378 ASP A N 1
ATOM 2978 C CA . ASP A 1 378 ? -5.729 28.982 37.563 1.00 73.31 378 ASP A CA 1
ATOM 2979 C C . ASP A 1 378 ? -4.664 27.984 37.084 1.00 73.31 378 ASP A C 1
ATOM 2981 O O . ASP A 1 378 ? -4.938 27.210 36.166 1.00 73.31 378 ASP A O 1
ATOM 2985 N N . ARG A 1 379 ? -3.468 28.003 37.691 1.00 76.00 379 ARG A N 1
ATOM 2986 C CA . ARG A 1 379 ? -2.327 27.128 37.352 1.00 76.00 379 ARG A CA 1
ATOM 2987 C C . ARG A 1 379 ? -2.415 25.742 37.997 1.00 76.00 379 ARG A C 1
ATOM 2989 O O . ARG A 1 379 ? -1.807 24.806 37.494 1.00 76.00 379 ARG A O 1
ATOM 2996 N N . LEU A 1 380 ? -3.203 25.602 39.063 1.00 76.69 380 LEU A N 1
ATOM 2997 C CA . LEU A 1 380 ? -3.493 24.336 39.749 1.00 76.69 380 LEU A CA 1
ATOM 2998 C C . LEU A 1 380 ? -4.753 23.615 39.221 1.00 76.69 380 LEU A C 1
ATOM 3000 O O . LEU A 1 380 ? -5.139 22.585 39.772 1.00 76.69 380 LEU A O 1
ATOM 3004 N N . LYS A 1 381 ? -5.412 24.126 38.169 1.00 78.19 381 LYS A N 1
ATOM 3005 C CA . LYS A 1 381 ? -6.569 23.457 37.546 1.00 78.19 381 LYS A CA 1
ATOM 3006 C C . LYS A 1 381 ? -6.181 22.141 36.878 1.00 78.19 381 LYS A C 1
ATOM 3008 O O . LYS A 1 381 ? -5.194 22.066 36.148 1.00 78.19 381 LYS A O 1
ATOM 3013 N N . THR A 1 382 ? -7.069 21.156 36.977 1.00 71.19 382 THR A N 1
ATOM 3014 C CA . THR A 1 382 ? -7.026 19.945 36.151 1.00 71.19 382 THR A CA 1
ATOM 3015 C C . THR A 1 382 ? -6.995 20.310 34.661 1.00 71.19 382 THR A C 1
ATOM 3017 O O . THR A 1 382 ? -7.854 21.060 34.182 1.00 71.19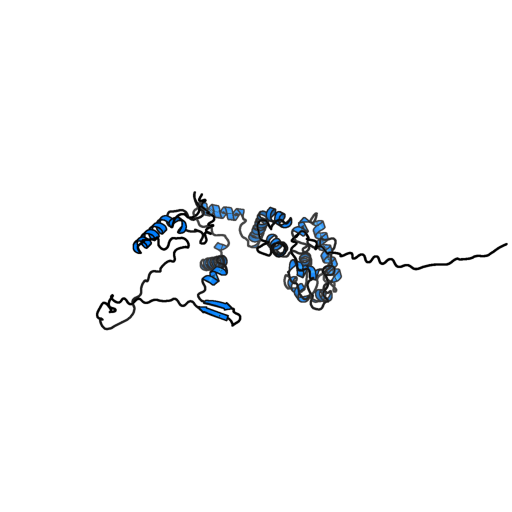 382 THR A O 1
ATOM 3020 N N . GLY A 1 383 ? -6.009 19.777 33.935 1.00 65.50 383 GLY A N 1
ATOM 3021 C CA . GLY A 1 383 ? -5.806 20.019 32.503 1.00 65.50 383 GLY A CA 1
ATOM 3022 C C . GLY A 1 383 ? -5.104 21.335 32.140 1.00 65.50 383 GLY A C 1
ATOM 3023 O O . GLY A 1 383 ? -5.043 21.662 30.958 1.00 65.50 383 GLY A O 1
ATOM 3024 N N . ALA A 1 384 ? -4.592 22.111 33.106 1.00 62.66 384 ALA A N 1
ATOM 3025 C CA . ALA A 1 384 ? -3.792 23.297 32.790 1.00 62.66 384 ALA A CA 1
ATOM 3026 C C . ALA A 1 384 ? -2.490 22.903 32.048 1.00 62.66 384 ALA A C 1
ATOM 3028 O O . ALA A 1 384 ? -1.817 21.960 32.471 1.00 62.66 384 ALA A O 1
ATOM 3029 N N . PRO A 1 385 ? -2.110 23.595 30.955 1.00 56.28 385 PRO A N 1
ATOM 3030 C CA . PRO A 1 385 ? -0.952 23.217 30.149 1.00 56.28 385 PRO A CA 1
ATOM 3031 C C . PRO A 1 385 ? 0.365 23.423 30.910 1.00 56.28 385 PRO A C 1
ATOM 3033 O O . PRO A 1 385 ? 0.660 24.516 31.390 1.00 56.28 385 PRO A O 1
ATOM 3036 N N . TYR A 1 386 ? 1.186 22.372 30.959 1.00 50.56 386 TYR A N 1
ATOM 3037 C CA . TYR A 1 386 ? 2.463 22.323 31.689 1.00 50.56 386 TYR A CA 1
ATOM 3038 C C . TYR A 1 386 ? 3.554 23.256 31.128 1.00 50.56 386 TYR A C 1
ATOM 3040 O O . TYR A 1 386 ? 4.531 23.553 31.814 1.00 50.56 386 TYR A O 1
ATOM 3048 N N . LYS A 1 387 ? 3.385 23.746 29.894 1.00 50.59 387 LYS A N 1
ATOM 3049 C CA . LYS A 1 387 ? 4.189 24.813 29.288 1.00 50.59 387 LYS A CA 1
ATOM 3050 C C . LYS A 1 387 ? 3.271 25.954 28.860 1.00 50.59 387 LYS A C 1
ATOM 3052 O O . LYS A 1 387 ? 2.492 25.808 27.924 1.00 50.59 387 LYS A O 1
ATOM 3057 N N . VAL A 1 388 ? 3.422 27.109 29.502 1.00 44.47 388 VAL A N 1
ATOM 3058 C CA . VAL A 1 388 ? 2.891 28.389 29.017 1.00 44.47 388 VAL A CA 1
ATOM 3059 C C . VAL A 1 388 ? 4.087 29.262 28.656 1.00 44.47 388 VAL A C 1
ATOM 3061 O O . VAL A 1 388 ? 4.835 29.693 29.535 1.00 44.47 388 VAL A O 1
ATOM 3064 N N . SER A 1 389 ? 4.311 29.486 27.362 1.00 37.09 389 SER A N 1
ATOM 3065 C C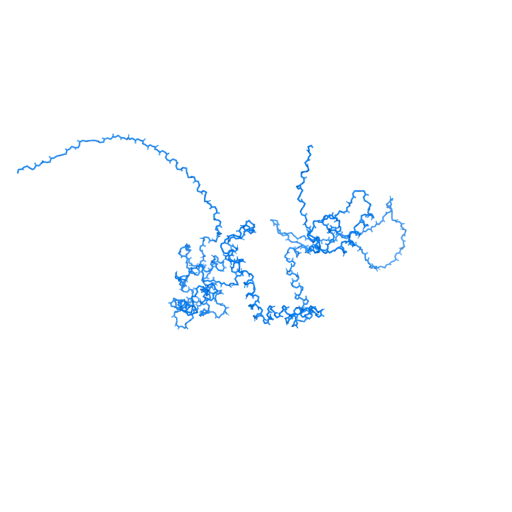A . SER A 1 389 ? 5.411 30.319 26.878 1.00 37.09 389 SER A CA 1
ATOM 3066 C C . SER A 1 389 ? 5.160 31.786 27.231 1.00 37.09 389 SER A C 1
ATOM 3068 O O . SER A 1 389 ? 4.218 32.419 26.756 1.00 37.09 389 SER A O 1
ATOM 3070 N N . ILE A 1 390 ? 6.022 32.352 28.078 1.00 38.34 390 ILE A N 1
ATOM 3071 C CA . ILE A 1 390 ? 5.972 33.778 28.407 1.00 38.34 390 ILE A CA 1
ATOM 3072 C C . ILE A 1 390 ? 6.581 34.552 27.234 1.00 38.34 390 ILE A C 1
ATOM 3074 O O . ILE A 1 390 ? 7.793 34.754 27.165 1.00 38.34 390 ILE A O 1
ATOM 3078 N N . SER A 1 391 ? 5.742 35.002 26.301 1.00 33.28 391 SER A N 1
ATOM 3079 C CA . SER A 1 391 ? 6.154 35.956 25.272 1.00 33.28 391 SER A CA 1
ATOM 3080 C C . SER A 1 391 ? 6.355 37.337 25.908 1.00 33.28 391 SER A C 1
ATOM 3082 O O . SER A 1 391 ? 5.446 38.170 25.916 1.00 33.28 391 SER A O 1
ATOM 3084 N N . THR A 1 392 ? 7.546 37.595 26.458 1.00 34.94 392 THR A N 1
ATOM 3085 C CA . THR A 1 392 ? 7.920 38.858 27.131 1.00 34.94 392 THR A CA 1
ATOM 3086 C C . THR A 1 392 ? 8.117 40.029 26.149 1.00 34.94 392 THR A C 1
ATOM 3088 O O . THR A 1 392 ? 9.022 40.844 26.299 1.00 34.94 392 THR A O 1
ATOM 3091 N N . ASN A 1 393 ? 7.240 40.165 25.151 1.00 35.69 393 ASN A N 1
ATOM 3092 C CA . ASN A 1 393 ? 7.134 41.357 24.311 1.00 35.69 393 ASN A CA 1
ATOM 3093 C C . ASN A 1 393 ? 6.247 42.402 24.999 1.00 35.69 393 ASN A C 1
ATOM 3095 O O . ASN A 1 393 ? 5.150 42.735 24.553 1.00 35.69 393 ASN A O 1
ATOM 3099 N N . ARG A 1 394 ? 6.760 42.938 26.110 1.00 31.23 394 ARG A N 1
ATOM 3100 C CA . ARG A 1 394 ? 6.257 44.165 26.730 1.00 31.23 394 ARG A CA 1
ATOM 3101 C C . ARG A 1 394 ? 7.406 45.151 26.906 1.00 31.23 394 ARG A C 1
ATOM 3103 O O . ARG A 1 394 ? 7.915 45.364 28.002 1.00 31.23 394 ARG A O 1
ATOM 3110 N N . VAL A 1 395 ? 7.806 45.753 25.788 1.00 30.33 395 VAL A N 1
ATOM 3111 C CA . VAL A 1 395 ? 8.595 46.988 25.796 1.00 30.33 395 VAL A CA 1
ATOM 3112 C C . VAL A 1 395 ? 7.654 48.107 26.245 1.00 30.33 395 VAL A C 1
ATOM 3114 O O . VAL A 1 395 ? 6.960 48.706 25.427 1.00 30.33 395 VAL A O 1
ATOM 3117 N N . ASP A 1 396 ? 7.564 48.336 27.557 1.00 31.53 396 ASP A N 1
ATOM 3118 C CA . ASP A 1 396 ? 6.833 49.490 28.083 1.00 31.53 396 ASP A CA 1
ATOM 3119 C C . ASP A 1 396 ? 7.528 50.777 27.626 1.00 31.53 396 ASP A C 1
ATOM 3121 O O . ASP A 1 396 ? 8.714 51.003 27.875 1.00 31.53 396 ASP A O 1
ATOM 3125 N N . LEU A 1 397 ? 6.771 51.608 26.913 1.00 37.53 397 LEU A N 1
ATOM 3126 C CA . LEU A 1 397 ? 7.258 52.833 26.302 1.00 37.53 397 LEU A CA 1
ATOM 3127 C C . LEU A 1 397 ? 7.472 53.902 27.385 1.00 37.53 397 LEU A C 1
ATOM 3129 O O . LEU A 1 397 ? 6.505 54.480 27.878 1.00 37.53 397 LEU A O 1
ATOM 3133 N N . PHE A 1 398 ? 8.729 54.181 27.734 1.00 29.39 398 PHE A N 1
ATOM 3134 C CA . PHE A 1 398 ? 9.094 55.343 28.546 1.00 29.39 398 PHE A CA 1
ATOM 3135 C C . PHE A 1 398 ? 9.670 56.460 27.670 1.00 29.39 398 PHE A C 1
ATOM 3137 O O . PHE A 1 398 ? 10.772 56.339 27.130 1.00 29.39 398 PHE A O 1
ATOM 3144 N N . VAL A 1 399 ? 8.901 57.547 27.578 1.00 36.94 399 VAL A N 1
ATOM 3145 C CA . VAL A 1 399 ? 9.281 58.897 27.134 1.00 36.94 399 VAL A CA 1
ATOM 3146 C C . VAL A 1 399 ? 8.718 59.870 28.165 1.00 36.94 399 VAL A C 1
ATOM 3148 O O . VAL A 1 399 ? 7.537 59.675 28.532 1.00 36.94 399 VAL A O 1
#